Protein 6HRK (pdb70)

Sequence (540 aa):
DGEKRVQVAGVIGTNAAEVVKTAVSQLFQEYPELVRPGGCAYTTRRYNMCVRDMNYFLRMCSYAIVAGGASVLDERMLAGFRDTFNSLGIPLCPTARSIQLMKKIVKEKLATAGMTNIAFVDEPFDYIARVISETDGEKRVQVAGVIGTNAAEVVKTAVSQLFQEYPELVRPGGCAYTTRRYNMCVRDMNYFLRMCSYAIVAGGASVLDERMLAGFRDTFNSLGIPLCPTARSIQLMKKIVKEKLATAGMTNIAFVDEPFDYIARVISETDGEKRVQVAGVIGTNAAEVVKTAVSQLFQEYPELVRPGGCAYTTRRYNMCVRDMNYFLRMCSYAIVAGGASVLDERMLAGFRDTFNSLGIPLCPTARSIQLMKKIVKEKLATAGMTNIAFVDEPFDYIARVISETDGEKRVQVAGVIGTNAAEVVKTAVSQLFQEYPELVRPGGCAYTTRRYNMCVRDMNYFLRMCSYAIVAGGASVLDERMLAGFRDTFNSLGIPLCPTARSIQLMKKIVKEKLATAGMTNIAFVDEPFDYIARVISET

Structure (mmCIF, N/CA/C/O backbone):
data_6HRK
#
_entry.id   6HRK
#
_cell.length_a   61.248
_cell.length_b   74.823
_cell.length_c   61.031
_cell.angle_alpha   90.00
_cell.angle_beta   90.67
_cell.angle_gamma   90.00
#
_symmetry.space_group_name_H-M   'P 1 21 1'
#
loop_
_entity.id
_entity.type
_entity.pdbx_description
1 polymer 'Allophycocyanin beta-18 subunit apoprotein'
2 non-polymer 'BILIVERDINE IX ALPHA'
#
loop_
_atom_site.group_PDB
_atom_site.id
_atom_site.type_symbol
_atom_site.label_atom_id
_atom_site.label_alt_id
_atom_site.label_comp_id
_atom_site.label_asym_id
_atom_site.label_entity_id
_atom_site.label_seq_id
_atom_site.pdbx_PDB_ins_code
_atom_site.Cartn_x
_atom_site.Cartn_y
_atom_site.Cartn_z
_atom_site.occupancy
_atom_site.B_iso_or_equiv
_atom_site.auth_seq_id
_atom_site.auth_comp_id
_atom_site.auth_asym_id
_atom_site.auth_atom_id
_atom_site.pdbx_PDB_model_num
ATOM 1 N N . ASP A 1 3 ? 29.306 18.444 -32.260 1.00 49.86 33 ASP A N 1
ATOM 2 C CA . ASP A 1 3 ? 28.310 17.905 -33.231 1.00 49.77 33 ASP A CA 1
ATOM 3 C C . ASP A 1 3 ? 29.005 17.332 -34.463 1.00 49.80 33 ASP A C 1
ATOM 4 O O . ASP A 1 3 ? 28.906 16.132 -34.729 1.00 50.10 33 ASP A O 1
ATOM 6 N N . GLY A 1 4 ? 29.714 18.196 -35.194 1.00 49.11 34 GLY A N 1
ATOM 7 C CA . GLY A 1 4 ? 30.404 17.832 -36.437 1.00 48.06 34 GLY A CA 1
ATOM 8 C C . GLY A 1 4 ? 31.348 16.643 -36.354 1.00 47.30 34 GLY A C 1
ATOM 9 O O . GLY A 1 4 ? 31.441 15.863 -37.305 1.00 46.97 34 GLY A O 1
ATOM 10 N N . GLU A 1 5 ? 32.046 16.504 -35.225 1.00 46.48 35 GLU A N 1
ATOM 11 C CA . GLU A 1 5 ? 32.935 15.355 -34.995 1.00 46.03 35 GLU A CA 1
ATOM 12 C C . GLU A 1 5 ? 32.156 14.047 -34.831 1.00 45.64 35 GLU A C 1
ATOM 13 O O . GLU A 1 5 ? 32.535 13.027 -35.412 1.00 45.34 35 GLU A O 1
ATOM 19 N N . LYS A 1 6 ? 31.080 14.082 -34.043 1.00 45.39 36 LYS A N 1
ATOM 20 C CA . LYS A 1 6 ? 30.203 12.907 -33.865 1.00 45.14 36 LYS A CA 1
ATOM 21 C C . LYS A 1 6 ? 29.452 12.536 -35.148 1.00 43.97 36 LYS A C 1
ATOM 22 O O . LYS A 1 6 ? 29.249 11.354 -35.423 1.00 44.09 36 LYS A O 1
ATOM 28 N N . ARG A 1 7 ? 29.043 13.544 -35.918 1.00 42.93 37 ARG A N 1
ATOM 29 C CA . ARG A 1 7 ? 28.405 13.334 -37.229 1.00 41.90 37 ARG A CA 1
ATOM 30 C C . ARG A 1 7 ? 29.318 12.605 -38.220 1.00 40.94 37 ARG A C 1
ATOM 31 O O . ARG A 1 7 ? 28.858 11.760 -38.988 1.00 40.25 37 ARG A O 1
ATOM 39 N N . VAL A 1 8 ? 30.604 12.948 -38.194 1.00 40.77 38 VAL A N 1
ATOM 40 C CA . VAL A 1 8 ? 31.633 12.238 -38.963 1.00 40.45 38 VAL A CA 1
ATOM 41 C C . VAL A 1 8 ? 31.845 10.820 -38.412 1.00 40.93 38 VAL A C 1
ATOM 42 O O . VAL A 1 8 ? 31.968 9.864 -39.186 1.00 40.87 38 VAL A O 1
ATOM 46 N N . GLN A 1 9 ? 31.897 10.696 -37.085 1.00 41.18 39 GLN A N 1
ATOM 47 C CA . GLN A 1 9 ? 32.043 9.394 -36.417 1.00 41.71 39 GLN A CA 1
ATOM 48 C C . GLN A 1 9 ? 30.884 8.436 -36.720 1.00 41.75 39 GLN A C 1
ATOM 49 O O . GLN A 1 9 ? 31.100 7.232 -36.867 1.00 41.91 39 GLN A O 1
ATOM 51 N N . VAL A 1 10 ? 29.668 8.976 -36.815 1.00 41.91 40 VAL A N 1
ATOM 52 C CA . VAL A 1 10 ? 28.477 8.189 -37.158 1.00 41.89 40 VAL A CA 1
ATOM 53 C C . VAL A 1 10 ? 28.560 7.627 -38.577 1.00 41.93 40 VAL A C 1
ATOM 54 O O . VAL A 1 10 ? 28.349 6.433 -38.782 1.00 42.44 40 VAL A O 1
ATOM 58 N N . ALA A 1 11 ? 28.846 8.492 -39.548 1.00 42.10 41 ALA A N 1
ATOM 59 C CA . ALA A 1 11 ? 28.950 8.073 -40.952 1.00 41.87 41 ALA A CA 1
ATOM 60 C C . ALA A 1 11 ? 30.098 7.089 -41.187 1.00 41.79 41 ALA A C 1
ATOM 61 O O . ALA A 1 11 ? 30.029 6.269 -42.104 1.00 41.87 41 ALA A O 1
ATOM 63 N N . GLY A 1 12 ? 31.146 7.181 -40.368 1.00 41.87 42 GLY A N 1
ATOM 64 C CA . GLY A 1 12 ? 32.218 6.186 -40.352 1.00 42.36 42 GLY A CA 1
ATOM 65 C C . GLY A 1 12 ? 31.714 4.801 -39.979 1.00 42.35 42 GLY A C 1
ATOM 66 O O . GLY A 1 12 ? 32.068 3.815 -40.629 1.00 42.04 42 GLY A O 1
ATOM 67 N N . VAL A 1 13 ? 30.875 4.738 -38.944 1.00 42.00 43 VAL A N 1
ATOM 68 C CA . VAL A 1 13 ? 30.275 3.479 -38.483 1.00 42.36 43 VAL A CA 1
ATOM 69 C C . VAL A 1 13 ? 29.293 2.923 -39.523 1.00 43.47 43 VAL A C 1
ATOM 70 O O . VAL A 1 13 ? 29.278 1.715 -39.772 1.00 44.84 43 VAL A O 1
ATOM 74 N N . ILE A 1 14 ? 28.489 3.801 -40.126 1.00 43.61 44 ILE A N 1
ATOM 75 C CA . ILE A 1 14 ? 27.512 3.393 -41.142 1.00 43.70 44 ILE A CA 1
ATOM 76 C C . ILE A 1 14 ? 28.222 2.951 -42.425 1.00 45.28 44 ILE A C 1
ATOM 77 O O . ILE A 1 14 ? 27.874 1.921 -43.001 1.00 47.01 44 ILE A O 1
ATOM 82 N N . GLY A 1 15 ? 29.203 3.736 -42.868 1.00 46.36 45 GLY A N 1
ATOM 83 C CA . GLY A 1 15 ? 30.012 3.400 -44.043 1.00 46.79 45 GLY A CA 1
ATOM 84 C C . GLY A 1 15 ? 30.797 2.106 -43.896 1.00 47.37 45 GLY A C 1
ATOM 85 O O . GLY A 1 15 ? 30.953 1.359 -44.866 1.00 47.15 45 GLY A O 1
ATOM 86 N N . THR A 1 16 ? 31.293 1.846 -42.685 1.00 48.27 46 THR A N 1
ATOM 87 C CA . THR A 1 16 ? 31.991 0.595 -42.374 1.00 48.23 46 THR A CA 1
ATOM 88 C C . THR A 1 16 ? 31.013 -0.580 -42.387 1.00 47.79 46 THR A C 1
ATOM 89 O O . THR A 1 16 ? 31.259 -1.581 -43.058 1.00 47.66 46 THR A O 1
ATOM 93 N N . ASN A 1 17 ? 29.899 -0.430 -41.668 1.00 47.48 47 ASN A N 1
ATOM 94 C CA . ASN A 1 17 ? 28.888 -1.487 -41.521 1.00 47.23 47 ASN A CA 1
ATOM 95 C C . ASN A 1 17 ? 27.720 -1.351 -42.517 1.00 46.47 47 ASN A C 1
ATOM 96 O O . ASN A 1 17 ? 26.582 -1.699 -42.193 1.00 46.15 47 ASN A O 1
ATOM 101 N N . ALA A 1 18 ? 28.005 -0.878 -43.732 1.00 45.16 48 ALA A N 1
ATOM 102 C CA . ALA A 1 18 ? 26.963 -0.569 -44.720 1.00 44.37 48 ALA A CA 1
ATOM 103 C C . ALA A 1 18 ? 26.260 -1.822 -45.240 1.00 44.09 48 ALA A C 1
ATOM 104 O O . ALA A 1 18 ? 25.027 -1.891 -45.242 1.00 43.88 48 ALA A O 1
ATOM 106 N N . ALA A 1 19 ? 27.054 -2.800 -45.675 1.00 43.21 49 ALA A N 1
ATOM 107 C CA . ALA A 1 19 ? 26.531 -4.053 -46.233 1.00 42.51 49 ALA A CA 1
ATOM 108 C C . ALA A 1 19 ? 25.736 -4.874 -45.213 1.00 41.76 49 ALA A C 1
ATOM 109 O O . ALA A 1 19 ? 24.701 -5.441 -45.556 1.00 40.71 49 ALA A O 1
ATOM 111 N N . GLU A 1 20 ? 26.215 -4.926 -43.969 1.00 41.37 50 GLU A N 1
ATOM 112 C CA . GLU A 1 20 ? 25.558 -5.708 -42.915 1.00 41.32 50 GLU A CA 1
ATOM 113 C C . GLU A 1 20 ? 24.256 -5.075 -42.435 1.00 40.66 50 GLU A C 1
ATOM 114 O O . GLU A 1 20 ? 23.276 -5.785 -42.224 1.00 41.61 50 GLU A O 1
ATOM 120 N N . VAL A 1 21 ? 24.256 -3.754 -42.246 1.00 39.79 51 VAL A N 1
ATOM 121 C CA . VAL A 1 21 ? 23.047 -3.014 -41.834 1.00 39.16 51 VAL A CA 1
ATOM 122 C C . VAL A 1 21 ? 21.886 -3.253 -42.808 1.00 38.32 51 VAL A C 1
ATOM 123 O O . VAL A 1 21 ? 20.747 -3.428 -42.373 1.00 37.83 51 VAL A O 1
ATOM 127 N N . VAL A 1 22 ? 22.185 -3.262 -44.109 1.00 37.69 52 VAL A N 1
ATOM 128 C CA . VAL A 1 22 ? 21.185 -3.552 -45.142 1.00 37.41 52 VAL A CA 1
ATOM 129 C C . VAL A 1 22 ? 20.732 -5.005 -45.001 1.00 37.75 52 VAL A C 1
ATOM 130 O O . VAL A 1 22 ? 19.561 -5.258 -44.726 1.00 38.41 52 VAL A O 1
ATOM 134 N N . LYS A 1 23 ? 21.670 -5.941 -45.149 1.00 37.63 53 LYS A N 1
ATOM 135 C CA . LYS A 1 23 ? 21.380 -7.388 -45.057 1.00 37.72 53 LYS A CA 1
ATOM 136 C C . LYS A 1 23 ? 20.625 -7.791 -43.782 1.00 37.20 53 LYS A C 1
ATOM 137 O O . LYS A 1 23 ? 19.758 -8.666 -43.827 1.00 37.37 53 LYS A O 1
ATOM 143 N N . THR A 1 24 ? 20.956 -7.151 -42.662 1.00 36.65 54 THR A N 1
ATOM 144 C CA . THR A 1 24 ? 20.246 -7.352 -41.395 1.00 36.36 54 THR A CA 1
ATOM 145 C C . THR A 1 24 ? 18.831 -6.761 -41.445 1.00 36.47 54 THR A C 1
ATOM 146 O O . THR A 1 24 ? 17.884 -7.372 -40.942 1.00 36.61 54 THR A O 1
ATOM 150 N N . ALA A 1 25 ? 18.700 -5.573 -42.039 1.00 36.15 55 ALA A N 1
ATOM 151 C CA . ALA A 1 25 ? 17.402 -4.902 -42.184 1.00 35.65 55 ALA A CA 1
ATOM 152 C C . ALA A 1 25 ? 16.441 -5.628 -43.129 1.00 35.41 55 ALA A C 1
ATOM 153 O O . ALA A 1 25 ? 15.245 -5.707 -42.839 1.00 35.17 55 ALA A O 1
ATOM 155 N N . VAL A 1 26 ? 16.955 -6.160 -44.242 1.00 35.41 56 VAL A N 1
ATOM 156 C CA . VAL A 1 26 ? 16.096 -6.825 -45.242 1.00 35.99 56 VAL A CA 1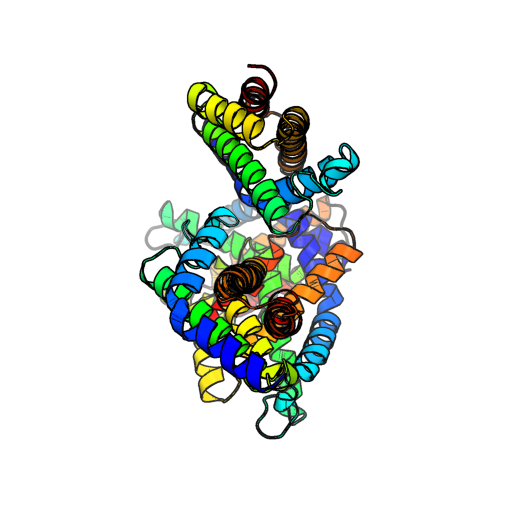
ATOM 157 C C . VAL A 1 26 ? 15.617 -8.174 -44.697 1.00 36.24 56 VAL A C 1
ATOM 158 O O . VAL A 1 26 ? 14.492 -8.591 -44.972 1.00 36.05 56 VAL A O 1
ATOM 162 N N . SER A 1 27 ? 16.481 -8.846 -43.934 1.00 36.80 57 SER A N 1
ATOM 163 C CA . SER A 1 27 ? 16.145 -10.119 -43.293 1.00 37.38 57 SER A CA 1
ATOM 164 C C . SER A 1 27 ? 14.941 -9.989 -42.351 1.00 38.09 57 SER A C 1
ATOM 165 O O . SER A 1 27 ? 14.009 -10.795 -42.422 1.00 37.77 57 SER A O 1
ATOM 168 N N . GLN A 1 28 ? 14.961 -8.972 -41.487 1.00 38.71 58 GLN A N 1
ATOM 169 C CA . GLN A 1 28 ? 13.842 -8.727 -40.560 1.00 39.38 58 GLN A CA 1
ATOM 170 C C . GLN A 1 28 ? 12.617 -8.142 -41.275 1.00 38.07 58 GLN A C 1
ATOM 171 O O . GLN A 1 28 ? 11.491 -8.341 -40.822 1.00 37.86 58 GLN A O 1
ATOM 177 N N . LEU A 1 29 ? 12.842 -7.423 -42.378 1.00 37.03 59 LEU A N 1
ATOM 178 C CA . LEU A 1 29 ? 11.752 -6.914 -43.223 1.00 36.04 59 LEU A CA 1
ATOM 179 C C . LEU A 1 29 ? 10.904 -8.049 -43.807 1.00 36.57 59 LEU A C 1
ATOM 180 O O . LEU A 1 29 ? 9.673 -7.974 -43.784 1.00 36.84 59 LEU A O 1
ATOM 185 N N . PHE A 1 30 ? 11.562 -9.093 -44.318 1.00 37.09 60 PHE A N 1
ATOM 186 C CA . PHE A 1 30 ? 10.862 -10.249 -44.903 1.00 37.26 60 PHE A CA 1
ATOM 187 C C . PHE A 1 30 ? 10.133 -11.123 -43.879 1.00 37.77 60 PHE A C 1
ATOM 188 O O . PHE A 1 30 ? 9.232 -11.865 -44.258 1.00 38.41 60 PHE A O 1
ATOM 196 N N . GLN A 1 31 ? 10.534 -11.069 -42.608 1.00 38.31 61 GLN A N 1
ATOM 197 C CA . GLN A 1 31 ? 9.760 -11.706 -41.528 1.00 39.02 61 GLN A CA 1
ATOM 198 C C . GLN A 1 31 ? 8.409 -11.016 -41.347 1.00 38.28 61 GLN A C 1
ATOM 199 O O . GLN A 1 31 ? 7.368 -11.669 -41.289 1.00 37.46 61 GLN A O 1
ATOM 205 N N . GLU A 1 32 ? 8.449 -9.690 -41.260 1.00 38.56 62 GLU A N 1
ATOM 206 C CA . GLU A 1 32 ? 7.256 -8.878 -41.001 1.00 38.22 62 GLU A CA 1
ATOM 207 C C . GLU A 1 32 ? 6.415 -8.670 -42.261 1.00 37.62 62 GLU A C 1
ATOM 208 O O . GLU A 1 32 ? 5.191 -8.547 -42.168 1.00 37.68 62 GLU A O 1
ATOM 214 N N . TYR A 1 33 ? 7.073 -8.622 -43.423 1.00 36.60 63 TYR A N 1
ATOM 215 C CA . TYR A 1 33 ? 6.402 -8.545 -44.724 1.00 36.60 63 TYR A CA 1
ATOM 216 C C . TYR A 1 33 ? 6.851 -9.699 -45.625 1.00 37.24 63 TYR A C 1
ATOM 217 O O . TYR A 1 33 ? 7.649 -9.496 -46.543 1.00 37.50 63 TYR A O 1
ATOM 226 N N . PRO A 1 34 ? 6.336 -10.923 -45.370 1.00 37.52 64 PRO A N 1
ATOM 227 C CA . PRO A 1 34 ? 6.699 -12.088 -46.193 1.00 37.56 64 PRO A CA 1
ATOM 228 C C . PRO A 1 34 ? 6.143 -12.056 -47.622 1.00 37.50 64 PRO A C 1
ATOM 229 O O . PRO A 1 34 ? 6.603 -12.827 -48.464 1.00 37.10 64 PRO A O 1
ATOM 233 N N . GLU A 1 35 ? 5.165 -11.184 -47.881 1.00 37.81 65 GLU A N 1
ATOM 234 C CA . GLU A 1 35 ? 4.655 -10.931 -49.238 1.00 38.08 65 GLU A CA 1
ATOM 235 C C . GLU A 1 35 ? 5.711 -10.495 -50.259 1.00 38.59 65 GLU A C 1
ATOM 236 O O . GLU A 1 35 ? 5.574 -10.796 -51.446 1.00 39.86 65 GLU A O 1
ATOM 242 N N . LEU A 1 36 ? 6.760 -9.814 -49.797 1.00 38.67 66 LEU A N 1
ATOM 243 C CA . LEU A 1 36 ? 7.827 -9.320 -50.674 1.00 38.35 66 LEU A CA 1
ATOM 244 C C . LEU A 1 36 ? 8.626 -10.438 -51.355 1.00 38.75 66 LEU A C 1
ATOM 245 O O . LEU A 1 36 ? 9.150 -10.238 -52.450 1.00 38.83 66 LEU A O 1
ATOM 250 N N . VAL A 1 37 ? 8.714 -11.599 -50.703 1.00 38.96 67 VAL A N 1
ATOM 251 C CA . VAL A 1 37 ? 9.410 -12.779 -51.239 1.00 39.03 67 VAL A CA 1
ATOM 252 C C . VAL A 1 37 ? 8.444 -13.747 -51.968 1.00 39.21 67 VAL A C 1
ATOM 253 O O . VAL A 1 37 ? 8.888 -14.727 -52.561 1.00 38.80 67 VAL A O 1
ATOM 257 N N . ARG A 1 38 ? 7.136 -13.469 -51.922 1.00 39.54 68 ARG A N 1
ATOM 258 C CA . ARG A 1 38 ? 6.129 -14.190 -52.722 1.00 39.64 68 ARG A CA 1
ATOM 259 C C . ARG A 1 38 ? 5.960 -13.523 -54.094 1.00 39.26 68 ARG A C 1
ATOM 260 O O . ARG A 1 38 ? 6.390 -12.381 -54.272 1.00 40.64 68 ARG A O 1
ATOM 268 N N . PRO A 1 39 ? 5.305 -14.214 -55.059 1.00 38.06 69 PRO A N 1
ATOM 269 C CA . PRO A 1 39 ? 4.973 -13.583 -56.352 1.00 36.98 69 PRO A CA 1
ATOM 270 C C . PRO A 1 39 ? 4.110 -12.321 -56.211 1.00 35.73 69 PRO A C 1
ATOM 271 O O . PRO A 1 39 ? 3.172 -12.303 -55.412 1.00 35.49 69 PRO A O 1
ATOM 275 N N . GLY A 1 40 ? 4.441 -11.283 -56.978 1.00 34.31 70 GLY A N 1
ATOM 276 C CA . GLY A 1 40 ? 3.834 -9.957 -56.824 1.00 33.31 70 GLY A CA 1
ATOM 277 C C . GLY A 1 40 ? 4.685 -9.001 -56.000 1.00 33.03 70 GLY A C 1
ATOM 278 O O . GLY A 1 40 ? 4.693 -7.796 -56.260 1.00 32.51 70 GLY A O 1
ATOM 279 N N . GLY A 1 41 ? 5.400 -9.533 -55.006 1.00 33.06 71 GLY A N 1
ATOM 280 C CA . GLY A 1 41 ? 6.256 -8.734 -54.134 1.00 33.22 71 GLY A CA 1
ATOM 281 C C . GLY A 1 41 ? 7.499 -8.176 -54.804 1.00 33.25 71 GLY A C 1
ATOM 282 O O . GLY A 1 41 ? 7.957 -8.688 -55.828 1.00 32.34 71 GLY A O 1
ATOM 283 N N . CYS A 1 42 ? 8.063 -7.139 -54.189 1.00 33.66 72 CYS A N 1
ATOM 284 C CA . CYS A 1 42 ? 9.203 -6.410 -54.755 1.00 33.93 72 CYS A CA 1
ATOM 285 C C . CYS A 1 42 ? 10.583 -7.038 -54.457 1.00 33.83 72 CYS A C 1
ATOM 286 O O . CYS A 1 42 ? 11.607 -6.362 -54.584 1.00 33.80 72 CYS A O 1
ATOM 289 N N . ALA A 1 43 ? 10.613 -8.314 -54.062 1.00 34.35 73 ALA A N 1
ATOM 290 C CA . ALA A 1 43 ? 11.861 -9.083 -53.996 1.00 34.63 73 ALA A CA 1
ATOM 291 C C . ALA A 1 43 ? 11.661 -10.582 -54.288 1.00 35.07 73 ALA A C 1
ATOM 292 O O . ALA A 1 43 ? 12.389 -11.420 -53.750 1.00 34.54 73 ALA A O 1
ATOM 294 N N . TYR A 1 44 ? 10.696 -10.914 -55.153 1.00 35.98 74 TYR A N 1
ATOM 295 C CA . TYR A 1 44 ? 10.403 -12.315 -55.494 1.00 37.03 74 TYR A CA 1
ATOM 296 C C . TYR A 1 44 ? 11.568 -12.952 -56.250 1.00 36.88 74 TYR A C 1
ATOM 297 O O . TYR A 1 44 ? 12.147 -13.940 -55.795 1.00 37.15 74 TYR A O 1
ATOM 306 N N . THR A 1 45 ? 11.906 -12.370 -57.397 1.00 36.64 75 THR A N 1
ATOM 307 C CA . THR A 1 45 ? 13.028 -12.837 -58.211 1.00 36.68 75 THR A CA 1
ATOM 308 C C . THR A 1 45 ? 14.351 -12.313 -57.652 1.00 36.17 75 THR A C 1
ATOM 309 O O . THR A 1 45 ? 14.363 -11.457 -56.763 1.00 36.16 75 THR A O 1
ATOM 313 N N . THR A 1 46 ? 15.456 -12.833 -58.182 1.00 35.73 76 THR A N 1
ATOM 314 C CA . THR A 1 46 ? 16.799 -12.361 -57.832 1.00 35.62 76 THR A CA 1
ATOM 315 C C . THR A 1 46 ? 17.028 -10.929 -58.335 1.00 36.17 76 THR A C 1
ATOM 316 O O . THR A 1 46 ? 17.611 -10.101 -57.629 1.00 35.86 76 THR A O 1
ATOM 320 N N . ARG A 1 47 ? 16.567 -10.654 -59.556 1.00 36.69 77 ARG A N 1
ATOM 321 C CA . ARG A 1 47 ? 16.608 -9.310 -60.139 1.00 37.13 77 ARG A CA 1
ATOM 322 C C . ARG A 1 47 ? 15.952 -8.274 -59.220 1.00 36.44 77 ARG A C 1
ATOM 323 O O . ARG A 1 47 ? 16.557 -7.247 -58.907 1.00 36.26 77 ARG A O 1
ATOM 331 N N . ARG A 1 48 ? 14.726 -8.563 -58.789 1.00 35.69 78 ARG A N 1
ATOM 332 C CA . ARG A 1 48 ? 13.991 -7.685 -57.873 1.00 35.05 78 ARG A CA 1
ATOM 333 C C . ARG A 1 48 ? 14.655 -7.567 -56.504 1.00 34.54 78 ARG A C 1
ATOM 334 O O . ARG A 1 48 ? 14.721 -6.467 -55.954 1.00 34.56 78 ARG A O 1
ATOM 342 N N . TYR A 1 49 ? 15.136 -8.687 -55.959 1.00 33.45 79 TYR A N 1
ATOM 343 C CA . TYR A 1 49 ? 15.825 -8.680 -54.660 1.00 32.70 79 TYR A CA 1
ATOM 344 C C . TYR A 1 49 ? 17.083 -7.815 -54.692 1.00 32.30 79 TYR A C 1
ATOM 345 O O . TYR A 1 49 ? 17.310 -7.016 -53.778 1.00 32.03 79 TYR A O 1
ATOM 354 N N . ASN A 1 50 ? 17.895 -7.992 -55.737 1.00 31.82 80 ASN A N 1
ATOM 355 C CA . ASN A 1 50 ? 19.095 -7.174 -55.949 1.00 31.25 80 ASN A CA 1
ATOM 356 C C . ASN A 1 50 ? 18.798 -5.679 -55.991 1.00 30.89 80 ASN A C 1
ATOM 357 O O . ASN A 1 50 ? 19.493 -4.895 -55.349 1.00 31.68 80 ASN A O 1
ATOM 362 N N . MET A 1 51 ? 17.769 -5.294 -56.741 1.00 30.62 81 MET A N 1
ATOM 363 C CA . MET A 1 51 ? 17.319 -3.896 -56.777 1.00 31.19 81 MET A CA 1
ATOM 364 C C . MET A 1 51 ? 16.700 -3.438 -55.444 1.00 30.58 81 MET A C 1
ATOM 365 O O . MET A 1 51 ? 16.740 -2.253 -55.122 1.00 30.16 81 MET A O 1
ATOM 370 N N . CYS A 1 52 ? 16.142 -4.381 -54.683 1.00 30.10 82 CYS A N 1
ATOM 371 C CA . CYS A 1 52 ? 15.604 -4.113 -53.344 1.00 29.70 82 CYS A CA 1
ATOM 372 C C . CYS A 1 52 ? 16.666 -3.789 -52.294 1.00 29.63 82 CYS A C 1
ATOM 373 O O . CYS A 1 52 ? 16.466 -2.876 -51.486 1.00 29.20 82 CYS A O 1
ATOM 376 N N . VAL A 1 53 ? 17.778 -4.525 -52.296 1.00 29.37 83 VAL A N 1
ATOM 377 C CA . VAL A 1 53 ? 18.925 -4.182 -51.431 1.00 29.06 83 VAL A CA 1
ATOM 378 C C . VAL A 1 53 ? 19.668 -2.940 -51.937 1.00 28.63 83 VAL A C 1
ATOM 379 O O . VAL A 1 53 ? 20.164 -2.141 -51.136 1.00 28.65 83 VAL A O 1
ATOM 383 N N . ARG A 1 54 ? 19.728 -2.781 -53.260 1.00 28.10 84 ARG A N 1
ATOM 384 C CA . ARG A 1 54 ? 20.271 -1.576 -53.897 1.00 27.50 84 ARG A CA 1
ATOM 385 C C . ARG A 1 54 ? 19.530 -0.323 -53.422 1.00 27.72 84 ARG A C 1
ATOM 386 O O . ARG A 1 54 ? 20.159 0.647 -52.997 1.00 28.47 84 ARG A O 1
ATOM 394 N N . ASP A 1 55 ? 18.199 -0.355 -53.497 1.00 27.91 85 ASP A N 1
ATOM 395 C CA . ASP A 1 55 ? 17.358 0.762 -53.038 1.00 28.36 85 ASP A CA 1
ATOM 396 C C . ASP A 1 55 ? 17.580 1.100 -51.568 1.00 28.75 85 ASP A C 1
ATOM 397 O O . ASP A 1 55 ? 17.763 2.263 -51.224 1.00 29.27 85 ASP A O 1
ATOM 402 N N . MET A 1 56 ? 17.560 0.083 -50.713 1.00 29.50 86 MET A N 1
ATOM 403 C CA . MET A 1 56 ? 17.833 0.270 -49.285 1.00 30.18 86 MET A CA 1
ATOM 404 C C . MET A 1 56 ? 19.213 0.877 -49.046 1.00 30.19 86 MET A C 1
ATOM 405 O O . MET A 1 56 ? 19.366 1.743 -48.182 1.00 30.42 86 MET A O 1
ATOM 410 N N . ASN A 1 57 ? 20.201 0.434 -49.823 1.00 29.75 87 ASN A N 1
ATOM 411 C CA . ASN A 1 57 ? 21.536 1.021 -49.779 1.00 29.30 87 ASN A CA 1
ATOM 412 C C . ASN A 1 57 ? 21.519 2.496 -50.191 1.00 29.78 87 ASN A C 1
ATOM 413 O O . ASN A 1 57 ? 22.187 3.305 -49.557 1.00 29.27 87 ASN A O 1
ATOM 416 N N . TYR A 1 58 ? 20.750 2.844 -51.229 1.00 30.44 88 TYR A N 1
ATOM 417 C CA . TYR A 1 58 ? 20.555 4.258 -51.607 1.00 30.73 88 TYR A CA 1
ATOM 418 C C . TYR A 1 58 ? 19.993 5.102 -50.457 1.00 30.49 88 TYR A C 1
ATOM 419 O O . TYR A 1 58 ? 20.451 6.223 -50.236 1.00 31.23 88 TYR A O 1
ATOM 428 N N . PHE A 1 59 ? 19.001 4.572 -49.742 1.00 29.86 89 PHE A N 1
ATOM 429 C CA . PHE A 1 59 ? 18.351 5.324 -48.663 1.00 29.93 89 PHE A CA 1
ATOM 430 C C . PHE A 1 59 ? 19.262 5.522 -47.450 1.00 30.45 89 PHE A C 1
ATOM 431 O O . PHE A 1 59 ? 19.317 6.622 -46.901 1.00 31.22 89 PHE A O 1
ATOM 439 N N . LEU A 1 60 ? 19.972 4.470 -47.045 1.00 31.00 90 LEU A N 1
ATOM 440 C CA . LEU A 1 60 ? 20.989 4.570 -45.989 1.00 31.56 90 LEU A CA 1
ATOM 441 C C . LEU A 1 60 ? 22.124 5.524 -46.380 1.00 32.95 90 LEU A C 1
ATOM 442 O O . LEU A 1 60 ? 22.634 6.270 -45.541 1.00 33.35 90 LEU A O 1
ATOM 447 N N . ARG A 1 61 ? 22.516 5.463 -47.653 1.00 34.58 91 ARG A N 1
ATOM 448 C CA . ARG A 1 61 ? 23.533 6.347 -48.247 1.00 35.56 91 ARG A CA 1
ATOM 449 C C . ARG A 1 61 ? 23.161 7.818 -48.078 1.00 34.85 91 ARG A C 1
ATOM 450 O O . ARG A 1 61 ? 23.975 8.628 -47.637 1.00 33.75 91 ARG A O 1
ATOM 458 N N . MET A 1 62 ? 21.922 8.138 -48.451 1.00 35.11 92 MET A N 1
ATOM 459 C CA . MET A 1 62 ? 21.350 9.480 -48.294 1.00 34.53 92 MET A CA 1
ATOM 460 C C . MET A 1 62 ? 21.328 9.934 -46.839 1.00 33.91 92 MET A C 1
ATOM 461 O O . MET A 1 62 ? 21.604 11.102 -46.552 1.00 34.08 92 MET A O 1
ATOM 466 N N . CYS A 1 63 ? 20.984 9.013 -45.936 1.00 32.90 93 CYS A N 1
ATOM 467 C CA . CYS A 1 63 ? 20.928 9.302 -44.498 1.00 32.68 93 CYS A CA 1
ATOM 468 C C . CYS A 1 63 ? 22.302 9.624 -43.899 1.00 33.16 93 CYS A C 1
ATOM 469 O O . CYS A 1 63 ? 22.417 10.546 -43.088 1.00 33.80 93 CYS A O 1
ATOM 472 N N . SER A 1 64 ? 23.331 8.873 -44.293 1.00 33.23 94 SER A N 1
ATOM 473 C CA . SER A 1 64 ? 24.704 9.122 -43.825 1.00 33.47 94 SER A CA 1
ATOM 474 C C . SER A 1 64 ? 25.189 10.515 -44.217 1.00 33.63 94 SER A C 1
ATOM 475 O O . SER A 1 64 ? 25.694 11.263 -43.374 1.00 33.67 94 SER A O 1
ATOM 478 N N . TYR A 1 65 ? 25.032 10.841 -45.500 1.00 33.47 95 TYR A N 1
ATOM 479 C CA . TYR A 1 65 ? 25.355 12.171 -46.032 1.00 33.70 95 TYR A CA 1
ATOM 480 C C . TYR A 1 65 ? 24.543 13.273 -45.346 1.00 33.61 95 TYR A C 1
ATOM 481 O O . TYR A 1 65 ? 25.090 14.317 -45.000 1.00 34.09 95 TYR A O 1
ATOM 490 N N . ALA A 1 66 ? 23.247 13.030 -45.155 1.00 33.57 96 ALA A N 1
ATOM 491 C CA . ALA A 1 66 ? 22.365 13.982 -44.480 1.00 33.67 96 ALA A CA 1
ATOM 492 C C . ALA A 1 66 ? 22.832 14.315 -43.059 1.00 34.11 96 ALA A C 1
ATOM 493 O O . ALA A 1 66 ? 22.785 15.477 -42.652 1.00 34.41 96 ALA A O 1
ATOM 495 N N . ILE A 1 67 ? 23.286 13.300 -42.321 1.00 34.87 97 ILE A N 1
ATOM 496 C CA . ILE A 1 67 ? 23.821 13.491 -40.961 1.00 35.19 97 ILE A CA 1
ATOM 497 C C . ILE A 1 67 ? 25.160 14.239 -40.993 1.00 35.17 97 ILE A C 1
ATOM 498 O O . ILE A 1 67 ? 25.388 15.117 -40.165 1.00 35.97 97 ILE A O 1
ATOM 503 N N . VAL A 1 68 ? 26.034 13.887 -41.936 1.00 35.23 98 VAL A N 1
ATOM 504 C CA . VAL A 1 68 ? 27.325 14.575 -42.109 1.00 35.02 98 VAL A CA 1
ATOM 505 C C . VAL A 1 68 ? 27.135 16.020 -42.576 1.00 34.68 98 VAL A C 1
ATOM 506 O O . VAL A 1 68 ? 27.826 16.920 -42.098 1.00 34.66 98 VAL A O 1
ATOM 510 N N . ALA A 1 69 ? 26.198 16.233 -43.498 1.00 34.65 99 ALA A N 1
ATOM 511 C CA . ALA A 1 69 ? 25.947 17.561 -44.066 1.00 34.47 99 ALA A CA 1
ATOM 512 C C . ALA A 1 69 ? 25.323 18.564 -43.084 1.00 34.52 99 ALA A C 1
ATOM 513 O O . ALA A 1 69 ? 25.385 19.769 -43.326 1.00 34.17 99 ALA A O 1
ATOM 515 N N . GLY A 1 70 ? 24.719 18.069 -41.999 1.00 34.49 100 GLY A N 1
ATOM 516 C CA . GLY A 1 70 ? 24.097 18.915 -40.977 1.00 34.88 100 GLY A CA 1
ATOM 517 C C . GLY A 1 70 ? 22.608 18.674 -40.774 1.00 35.30 100 GLY A C 1
ATOM 518 O O . GLY A 1 70 ? 22.040 19.132 -39.779 1.00 36.18 100 GLY A O 1
ATOM 519 N N . GLY A 1 71 ? 21.971 17.968 -41.708 1.00 35.18 101 GLY A N 1
ATOM 520 C CA . GLY A 1 71 ? 20.542 17.668 -41.612 1.00 35.13 101 GLY A CA 1
ATOM 521 C C . GLY A 1 71 ? 19.935 17.206 -42.921 1.00 35.14 101 GLY A C 1
ATOM 522 O O . GLY A 1 71 ? 20.615 17.148 -43.948 1.00 35.44 101 GLY A O 1
ATOM 523 N N . ALA A 1 72 ? 18.637 16.911 -42.878 1.00 35.23 102 ALA A N 1
ATOM 524 C CA . ALA A 1 72 ? 17.899 16.364 -44.020 1.00 35.55 102 ALA A CA 1
ATOM 525 C C . ALA A 1 72 ? 17.487 17.416 -45.058 1.00 36.28 102 ALA A C 1
ATOM 526 O O . ALA A 1 72 ? 16.973 17.055 -46.119 1.00 36.19 102 ALA A O 1
ATOM 528 N N . SER A 1 73 ? 17.698 18.699 -44.750 1.00 37.24 103 SER A N 1
ATOM 529 C CA . SER A 1 73 ? 17.479 19.807 -45.698 1.00 37.99 103 SER A CA 1
ATOM 530 C C . SER A 1 73 ? 18.206 19.615 -47.031 1.00 38.17 103 SER A C 1
ATOM 531 O O . SER A 1 73 ? 17.680 19.970 -48.087 1.00 38.32 103 SER A O 1
ATOM 534 N N . VAL A 1 74 ? 19.414 19.055 -46.966 1.00 38.76 104 VAL A N 1
ATOM 535 C CA . VAL A 1 74 ? 20.216 18.749 -48.162 1.00 39.05 104 VAL A CA 1
ATOM 536 C C . VAL A 1 74 ? 19.517 17.827 -49.171 1.00 40.07 104 VAL A C 1
ATOM 537 O O . VAL A 1 74 ? 19.725 17.967 -50.380 1.00 40.42 104 VAL A O 1
ATOM 541 N N . LEU A 1 75 ? 18.691 16.904 -48.676 1.00 40.57 105 LEU A N 1
ATOM 542 C CA . LEU A 1 75 ? 17.941 15.978 -49.532 1.00 41.10 105 LEU A CA 1
ATOM 543 C C . LEU A 1 75 ? 16.814 16.704 -50.268 1.00 41.54 105 LEU A C 1
ATOM 544 O O . LEU A 1 75 ? 16.073 17.479 -49.665 1.00 42.07 105 LEU A O 1
ATOM 549 N N . ASP A 1 76 ? 16.693 16.443 -51.568 1.00 42.69 106 ASP A N 1
ATOM 550 C CA . ASP A 1 76 ? 15.701 17.102 -52.415 1.00 43.56 106 ASP A CA 1
ATOM 551 C C . ASP A 1 76 ? 14.334 16.443 -52.214 1.00 44.31 106 ASP A C 1
ATOM 552 O O . ASP A 1 76 ? 14.175 15.247 -52.475 1.00 44.33 106 ASP A O 1
ATOM 557 N N . GLU A 1 77 ? 13.359 17.225 -51.745 1.00 43.81 107 GLU A N 1
ATOM 558 C CA . GLU A 1 77 ? 12.013 16.716 -51.452 1.00 43.29 107 GLU A CA 1
ATOM 559 C C . GLU A 1 77 ? 11.242 16.318 -52.717 1.00 42.70 107 GLU A C 1
ATOM 560 O O . GLU A 1 77 ? 10.417 15.405 -52.672 1.00 43.26 107 GLU A O 1
ATOM 566 N N . ARG A 1 78 ? 11.503 17.005 -53.831 1.00 42.04 108 ARG A N 1
ATOM 567 C CA . ARG A 1 78 ? 10.916 16.644 -55.130 1.00 40.98 108 ARG A CA 1
ATOM 568 C C . ARG A 1 78 ? 11.432 15.300 -55.640 1.00 40.04 108 ARG A C 1
ATOM 569 O O . ARG A 1 78 ? 10.674 14.527 -56.225 1.00 39.97 108 ARG A O 1
ATOM 571 N N . MET A 1 79 ? 12.718 15.034 -55.416 1.00 39.35 109 MET A N 1
ATOM 572 C CA . MET A 1 79 ? 13.347 13.773 -55.822 1.00 39.06 109 MET A CA 1
ATOM 573 C C . MET A 1 79 ? 12.798 12.587 -55.026 1.00 38.35 109 MET A C 1
ATOM 574 O O . MET A 1 79 ? 12.529 11.525 -55.597 1.00 38.13 109 MET A O 1
ATOM 579 N N . LEU A 1 80 ? 12.641 12.776 -53.715 1.00 37.42 110 LEU A N 1
ATOM 580 C CA . LEU A 1 80 ? 12.054 11.754 -52.838 1.00 36.55 110 LEU A CA 1
ATOM 581 C C . LEU A 1 80 ? 10.566 11.551 -53.127 1.00 35.65 110 LEU A C 1
ATOM 582 O O . LEU A 1 80 ? 10.078 10.420 -53.090 1.00 35.31 110 LEU A O 1
ATOM 587 N N . ALA A 1 81 ? 9.860 12.646 -53.411 1.00 34.93 111 ALA A N 1
ATOM 588 C CA . ALA A 1 81 ? 8.463 12.588 -53.870 1.00 34.52 111 ALA A CA 1
ATOM 589 C C . ALA A 1 81 ? 8.324 12.003 -55.283 1.00 34.00 111 ALA A C 1
ATOM 590 O O . ALA A 1 81 ? 7.268 11.482 -55.637 1.00 33.79 111 ALA A O 1
ATOM 592 N N . GLY A 1 82 ? 9.375 12.125 -56.094 1.00 34.13 112 GLY A N 1
ATOM 593 C CA . GLY A 1 82 ? 9.469 11.425 -57.376 1.00 33.95 112 GLY A CA 1
ATOM 594 C C . GLY A 1 82 ? 9.508 9.910 -57.234 1.00 33.84 112 GLY A C 1
ATOM 595 O O . GLY A 1 82 ? 8.890 9.198 -58.030 1.00 34.02 112 GLY A O 1
ATOM 596 N N . PHE A 1 83 ? 10.225 9.419 -56.222 1.00 33.30 113 PHE A N 1
ATOM 597 C CA . PHE A 1 83 ? 10.297 7.973 -55.947 1.00 33.36 113 PHE A CA 1
ATOM 598 C C . PHE A 1 83 ? 8.973 7.424 -55.414 1.00 33.81 113 PHE A C 1
ATOM 599 O O . PHE A 1 83 ? 8.607 6.286 -55.713 1.00 33.86 113 PHE A O 1
ATOM 607 N N . ARG A 1 84 ? 8.272 8.231 -54.619 1.00 34.42 114 ARG A N 1
ATOM 608 C CA . ARG A 1 84 ? 6.924 7.904 -54.134 1.00 34.82 114 ARG A CA 1
ATOM 609 C C . ARG A 1 84 ? 5.974 7.562 -55.287 1.00 34.90 114 ARG A C 1
ATOM 610 O O . ARG A 1 84 ? 5.298 6.529 -55.255 1.00 34.91 114 ARG A O 1
ATOM 618 N N . ASP A 1 85 ? 5.942 8.429 -56.300 1.00 34.50 115 ASP A N 1
ATOM 619 C CA . ASP A 1 85 ? 5.078 8.235 -57.475 1.00 34.08 115 ASP A CA 1
ATOM 620 C C . ASP A 1 85 ? 5.523 7.043 -58.322 1.00 33.63 115 ASP A C 1
ATOM 621 O O . ASP A 1 85 ? 4.688 6.301 -58.842 1.00 34.56 115 ASP A O 1
ATOM 626 N N . THR A 1 86 ? 6.835 6.871 -58.463 1.00 33.21 116 THR A N 1
ATOM 627 C CA . THR A 1 86 ? 7.405 5.736 -59.190 1.00 33.11 116 THR A CA 1
ATOM 628 C C . THR A 1 86 ? 7.051 4.406 -58.517 1.00 32.97 116 THR A C 1
ATOM 629 O O . THR A 1 86 ? 6.619 3.466 -59.179 1.00 32.04 116 THR A O 1
ATOM 633 N N . PHE A 1 87 ? 7.229 4.350 -57.200 1.00 33.64 117 PHE A N 1
ATOM 634 C CA . PHE A 1 87 ? 6.971 3.136 -56.414 1.00 34.17 117 PHE A CA 1
ATOM 635 C C . PHE A 1 87 ? 5.499 2.722 -56.462 1.00 35.26 117 PHE A C 1
ATOM 636 O O . PHE A 1 87 ? 5.193 1.531 -56.581 1.00 35.62 117 PHE A O 1
ATOM 644 N N . ASN A 1 88 ? 4.601 3.705 -56.370 1.00 36.29 118 ASN A N 1
ATOM 645 C CA . ASN A 1 88 ? 3.159 3.483 -56.571 1.00 36.43 118 ASN A CA 1
ATOM 646 C C . ASN A 1 88 ? 2.827 2.956 -57.970 1.00 36.58 118 ASN A C 1
ATOM 647 O O . ASN A 1 88 ? 1.986 2.066 -58.117 1.00 36.73 118 ASN A O 1
ATOM 652 N N . SER A 1 89 ? 3.484 3.518 -58.986 1.00 36.75 119 SER A N 1
ATOM 653 C CA . SER A 1 89 ? 3.300 3.089 -60.376 1.00 36.82 119 SER A CA 1
ATOM 654 C C . SER A 1 89 ? 3.818 1.672 -60.620 1.00 37.09 119 SER A C 1
ATOM 655 O O . SER A 1 89 ? 3.142 0.866 -61.262 1.00 37.74 119 SER A O 1
ATOM 658 N N . LEU A 1 90 ? 5.011 1.376 -60.101 1.00 37.29 120 LEU A N 1
ATOM 659 C CA . LEU A 1 90 ? 5.647 0.060 -60.279 1.00 37.10 120 LEU A CA 1
ATOM 660 C C . LEU A 1 90 ? 5.203 -1.016 -59.273 1.00 36.50 120 LEU A C 1
ATOM 661 O O . LEU A 1 90 ? 5.692 -2.144 -59.331 1.00 36.29 120 LEU A O 1
ATOM 666 N N . GLY A 1 91 ? 4.289 -0.680 -58.362 1.00 36.21 121 GLY A N 1
ATOM 667 C CA . GLY A 1 91 ? 3.749 -1.652 -57.413 1.00 35.65 121 GLY A CA 1
ATOM 668 C C . GLY A 1 91 ? 4.696 -2.027 -56.285 1.00 35.55 121 GLY A C 1
ATOM 669 O O . GLY A 1 91 ? 4.594 -3.123 -55.728 1.00 35.84 121 GLY A O 1
ATOM 670 N N . ILE A 1 92 ? 5.621 -1.125 -55.953 1.00 34.78 122 ILE A N 1
ATOM 671 C CA . ILE A 1 92 ? 6.453 -1.259 -54.763 1.00 33.97 122 ILE A CA 1
ATOM 672 C C . ILE A 1 92 ? 5.657 -0.608 -53.628 1.00 33.80 122 ILE A C 1
ATOM 673 O O . ILE A 1 92 ? 5.416 0.601 -53.679 1.00 34.19 122 ILE A O 1
ATOM 678 N N . PRO A 1 93 ? 5.228 -1.396 -52.615 1.00 33.27 123 PRO A N 1
ATOM 679 C CA . PRO A 1 93 ? 4.408 -0.793 -51.560 1.00 33.33 123 PRO A CA 1
ATOM 680 C C . PRO A 1 93 ? 5.205 0.153 -50.652 1.00 33.23 123 PRO A C 1
ATOM 681 O O . PRO A 1 93 ? 6.360 -0.125 -50.324 1.00 33.60 123 PRO A O 1
ATOM 685 N N . LEU A 1 94 ? 4.568 1.251 -50.251 1.00 33.27 124 LEU A N 1
ATOM 686 C CA . LEU A 1 94 ? 5.243 2.353 -49.550 1.00 33.07 124 LEU A CA 1
ATOM 687 C C . LEU A 1 94 ? 5.495 2.096 -48.060 1.00 32.80 124 LEU A C 1
ATOM 688 O O . LEU A 1 94 ? 6.501 2.568 -47.523 1.00 33.05 124 LEU A O 1
ATOM 693 N N . CYS A 1 95 ? 4.592 1.369 -47.398 1.00 32.47 125 CYS A N 1
ATOM 694 C CA . CYS A 1 95 ? 4.723 1.092 -45.958 1.00 32.61 125 CYS A CA 1
ATOM 695 C C . CYS A 1 95 ? 5.915 0.173 -45.629 1.00 31.24 125 CYS A C 1
ATOM 696 O O . CYS A 1 95 ? 6.658 0.464 -44.690 1.00 30.55 125 CYS A O 1
ATOM 699 N N . PRO A 1 96 ? 6.106 -0.929 -46.393 1.00 30.54 126 PRO A N 1
ATOM 700 C CA . PRO A 1 96 ? 7.329 -1.743 -46.243 1.00 30.09 126 PRO A CA 1
ATOM 701 C C . PRO A 1 96 ? 8.622 -0.990 -46.562 1.00 29.50 126 PRO A C 1
ATOM 702 O O . PRO A 1 96 ? 9.624 -1.197 -45.880 1.00 30.06 126 PRO A O 1
ATOM 706 N N . THR A 1 97 ? 8.593 -0.143 -47.594 1.00 28.83 127 THR A N 1
ATOM 707 C CA . THR A 1 97 ? 9.719 0.745 -47.929 1.00 28.07 127 THR A CA 1
ATOM 708 C C . THR A 1 97 ? 10.062 1.663 -46.757 1.00 28.43 127 THR A C 1
ATOM 709 O O . THR A 1 97 ? 11.238 1.880 -46.454 1.00 28.04 127 THR A O 1
ATOM 713 N N . ALA A 1 98 ? 9.029 2.200 -46.110 1.00 28.91 128 ALA A N 1
ATOM 714 C CA . ALA A 1 98 ? 9.202 3.029 -44.919 1.00 28.72 128 ALA A CA 1
ATOM 715 C C . ALA A 1 98 ? 9.792 2.219 -43.768 1.00 28.84 128 ALA A C 1
ATOM 716 O O . ALA A 1 98 ? 10.735 2.671 -43.117 1.00 29.11 128 ALA A O 1
ATOM 718 N N . ARG A 1 99 ? 9.241 1.025 -43.531 1.00 29.20 129 ARG A N 1
ATOM 719 C CA . ARG A 1 99 ? 9.748 0.113 -42.491 1.00 29.41 129 ARG A CA 1
ATOM 720 C C . ARG A 1 99 ? 11.228 -0.191 -42.685 1.00 29.58 129 ARG A C 1
ATOM 721 O O . ARG A 1 99 ? 11.996 -0.105 -41.734 1.00 29.71 129 ARG A O 1
ATOM 729 N N . SER A 1 100 ? 11.616 -0.550 -43.908 1.00 30.29 130 SER A N 1
ATOM 730 C CA . SER A 1 100 ? 13.012 -0.908 -44.209 1.00 30.80 130 SER A CA 1
ATOM 731 C C . SER A 1 100 ? 13.997 0.193 -43.807 1.00 31.04 130 SER A C 1
ATOM 732 O O . SER A 1 100 ? 15.069 -0.097 -43.274 1.00 31.43 130 SER A O 1
ATOM 735 N N . ILE A 1 101 ? 13.612 1.446 -44.049 1.00 31.29 131 ILE A N 1
ATOM 736 C CA . ILE A 1 101 ? 14.395 2.615 -43.634 1.00 31.13 131 ILE A CA 1
ATOM 737 C C . ILE A 1 101 ? 14.410 2.722 -42.104 1.00 31.49 131 ILE A C 1
ATOM 738 O O . ILE A 1 101 ? 15.471 2.886 -41.503 1.00 31.42 131 ILE A O 1
ATOM 743 N N . GLN A 1 102 ? 13.238 2.605 -41.485 1.00 31.76 132 GLN A N 1
ATOM 744 C CA . GLN A 1 102 ? 13.124 2.676 -40.024 1.00 32.17 132 GLN A CA 1
ATOM 745 C C . GLN A 1 102 ? 13.814 1.500 -39.314 1.00 31.97 132 GLN A C 1
ATOM 746 O O . GLN A 1 102 ? 14.264 1.644 -38.177 1.00 31.90 132 GLN A O 1
ATOM 752 N N . LEU A 1 103 ? 13.884 0.346 -39.979 1.00 31.93 133 LEU A N 1
ATOM 753 C CA . LEU A 1 103 ? 14.666 -0.796 -39.494 1.00 32.12 133 LEU A CA 1
ATOM 754 C C . LEU A 1 103 ? 16.153 -0.479 -39.545 1.00 32.65 133 LEU A C 1
ATOM 755 O O . LEU A 1 103 ? 16.868 -0.707 -38.568 1.00 33.00 133 LEU A O 1
ATOM 760 N N . MET A 1 104 ? 16.605 0.045 -40.688 1.00 33.06 134 MET A N 1
ATOM 761 C CA . MET A 1 104 ? 17.999 0.480 -40.867 1.00 32.54 134 MET A CA 1
ATOM 762 C C . MET A 1 104 ? 18.409 1.560 -39.864 1.00 32.70 134 MET A C 1
ATOM 763 O O . MET A 1 104 ? 19.565 1.593 -39.447 1.00 32.57 134 MET A O 1
ATOM 768 N N . LYS A 1 105 ? 17.472 2.429 -39.477 1.00 33.44 135 LYS A N 1
ATOM 769 C CA . LYS A 1 105 ? 17.695 3.360 -38.358 1.00 34.17 135 LYS A CA 1
ATOM 770 C C . LYS A 1 105 ? 18.029 2.579 -37.085 1.00 34.55 135 LYS A C 1
ATOM 771 O O . LYS A 1 105 ? 19.035 2.854 -36.433 1.00 34.86 135 LYS A O 1
ATOM 777 N N . LYS A 1 106 ? 17.178 1.608 -36.757 1.00 34.98 136 LYS A N 1
ATOM 778 C CA . LYS A 1 106 ? 17.340 0.774 -35.562 1.00 35.43 136 LYS A CA 1
ATOM 779 C C . LYS A 1 106 ? 18.663 0.008 -35.534 1.00 35.88 136 LYS A C 1
ATOM 780 O O . LYS A 1 106 ? 19.304 -0.063 -34.487 1.00 36.31 136 LYS A O 1
ATOM 782 N N . ILE A 1 107 ? 19.071 -0.548 -36.676 1.00 36.36 137 ILE A N 1
ATOM 783 C CA . ILE A 1 107 ? 20.330 -1.310 -36.757 1.00 37.13 137 ILE A CA 1
ATOM 784 C C . ILE A 1 107 ? 21.537 -0.379 -36.568 1.00 37.41 137 ILE A C 1
ATOM 785 O O . ILE A 1 107 ? 22.512 -0.758 -35.915 1.00 37.37 137 ILE A O 1
ATOM 790 N N . VAL A 1 108 ? 21.464 0.826 -37.136 1.00 37.63 138 VAL A N 1
ATOM 791 C CA . VAL A 1 108 ? 22.506 1.848 -36.951 1.00 37.94 138 VAL A CA 1
ATOM 792 C C . VAL A 1 108 ? 22.580 2.304 -35.489 1.00 38.12 138 VAL A C 1
ATOM 793 O O . VAL A 1 108 ? 23.673 2.439 -34.944 1.00 37.82 138 VAL A O 1
ATOM 797 N N . LYS A 1 109 ? 21.422 2.527 -34.867 1.00 39.67 139 LYS A N 1
ATOM 798 C CA . LYS A 1 109 ? 21.347 2.949 -33.453 1.00 41.26 139 LYS A CA 1
ATOM 799 C C . LYS A 1 109 ? 21.971 1.932 -32.485 1.00 43.07 139 LYS A C 1
ATOM 800 O O . LYS A 1 109 ? 22.602 2.326 -31.500 1.00 43.28 139 LYS A O 1
ATOM 806 N N . GLU A 1 110 ? 21.796 0.638 -32.769 1.00 45.32 140 GLU A N 1
ATOM 807 C CA . GLU A 1 110 ? 22.438 -0.436 -31.991 1.00 46.85 140 GLU A CA 1
ATOM 808 C C . GLU A 1 110 ? 23.962 -0.383 -32.091 1.00 48.46 140 GLU A C 1
ATOM 809 O O . GLU A 1 110 ? 24.654 -0.417 -31.072 1.00 49.58 140 GLU A O 1
ATOM 815 N N . LYS A 1 111 ? 24.468 -0.311 -33.322 1.00 49.91 141 LYS A N 1
ATOM 816 C CA . LYS A 1 111 ? 25.914 -0.341 -33.583 1.00 51.68 141 LYS A CA 1
ATOM 817 C C . LYS A 1 111 ? 26.658 0.874 -33.016 1.00 52.51 141 LYS A C 1
ATOM 818 O O . LYS A 1 111 ? 27.804 0.746 -32.582 1.00 52.67 141 LYS A O 1
ATOM 822 N N . LEU A 1 112 ? 26.009 2.039 -33.025 1.00 53.36 142 LEU A N 1
ATOM 823 C CA . LEU A 1 112 ? 26.558 3.242 -32.389 1.00 54.22 142 LEU A CA 1
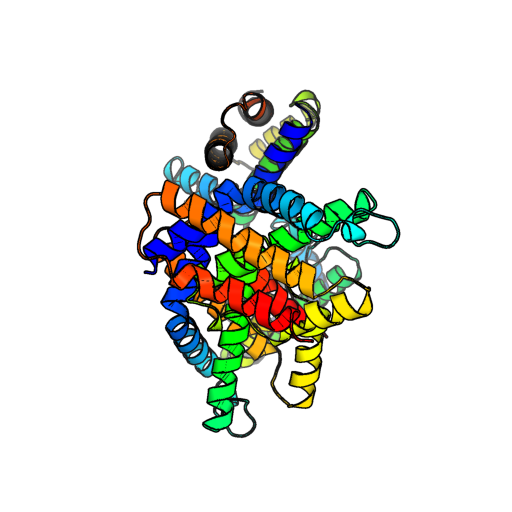ATOM 824 C C . LEU A 1 112 ? 26.596 3.109 -30.863 1.00 54.92 142 LEU A C 1
ATOM 825 O O . LEU A 1 112 ? 27.551 3.559 -30.226 1.00 55.87 142 LEU A O 1
ATOM 830 N N . ALA A 1 113 ? 25.562 2.493 -30.289 1.00 55.75 143 ALA A N 1
ATOM 831 C CA . ALA A 1 113 ? 25.512 2.208 -28.848 1.00 56.37 143 ALA A CA 1
ATOM 832 C C . ALA A 1 113 ? 26.536 1.147 -28.432 1.00 57.37 143 ALA A C 1
ATOM 833 O O . ALA A 1 113 ? 27.216 1.304 -27.416 1.00 57.96 143 ALA A O 1
ATOM 835 N N . THR A 1 114 ? 26.635 0.074 -29.218 1.00 58.32 144 THR A N 1
ATOM 836 C CA . THR A 1 114 ? 27.626 -0.989 -28.989 1.00 58.99 144 THR A CA 1
ATOM 837 C C . THR A 1 114 ? 29.065 -0.493 -29.194 1.00 60.28 144 THR A C 1
ATOM 838 O O . THR A 1 114 ? 29.985 -0.971 -28.525 1.00 61.96 144 THR A O 1
ATOM 842 N N . ALA A 1 115 ? 29.253 0.448 -30.121 1.00 60.56 145 ALA A N 1
ATOM 843 C CA . ALA A 1 115 ? 30.547 1.118 -30.307 1.00 60.64 145 ALA A CA 1
ATOM 844 C C . ALA A 1 115 ? 30.913 1.997 -29.107 1.00 60.20 145 ALA A C 1
ATOM 845 O O . ALA A 1 115 ? 32.080 2.056 -28.720 1.00 59.85 145 ALA A O 1
ATOM 847 N N . GLY A 1 116 ? 29.915 2.669 -28.528 1.00 60.37 146 GLY A N 1
ATOM 848 C CA . GLY A 1 116 ? 30.119 3.525 -27.352 1.00 61.03 146 GLY A CA 1
ATOM 849 C C . GLY A 1 116 ? 29.249 4.769 -27.238 1.00 61.21 146 GLY A C 1
ATOM 850 O O . GLY A 1 116 ? 29.039 5.266 -26.128 1.00 61.18 146 GLY A O 1
ATOM 851 N N . MET A 1 117 ? 28.743 5.275 -28.364 1.00 62.07 147 MET A N 1
ATOM 852 C CA . MET A 1 117 ? 28.070 6.582 -28.400 1.00 62.39 147 MET A CA 1
ATOM 853 C C . MET A 1 117 ? 26.696 6.585 -27.725 1.00 63.34 147 MET A C 1
ATOM 854 O O . MET A 1 117 ? 25.913 5.645 -27.883 1.00 62.55 147 MET A O 1
ATOM 859 N N . THR A 1 118 ? 26.428 7.653 -26.972 1.00 64.79 148 THR A N 1
ATOM 860 C CA . THR A 1 118 ? 25.112 7.926 -26.378 1.00 65.12 148 THR A CA 1
ATOM 861 C C . THR A 1 118 ? 24.721 9.380 -26.659 1.00 65.21 148 THR A C 1
ATOM 862 O O . THR A 1 118 ? 25.545 10.167 -27.139 1.00 66.10 148 THR A O 1
ATOM 866 N N . ASN A 1 119 ? 23.465 9.719 -26.361 1.00 64.97 149 ASN A N 1
ATOM 867 C CA . ASN A 1 119 ? 22.872 11.020 -26.711 1.00 63.97 149 ASN A CA 1
ATOM 868 C C . ASN A 1 119 ? 22.786 11.205 -28.232 1.00 63.11 149 ASN A C 1
ATOM 869 O O . ASN A 1 119 ? 23.091 12.279 -28.761 1.00 63.77 149 ASN A O 1
ATOM 871 N N . ILE A 1 120 ? 22.352 10.141 -28.912 1.00 61.70 150 ILE A N 1
ATOM 872 C CA . ILE A 1 120 ? 22.308 10.071 -30.374 1.00 59.97 150 ILE A CA 1
ATOM 873 C C . ILE A 1 120 ? 20.847 10.107 -30.837 1.00 58.05 150 ILE A C 1
ATOM 874 O O . ILE A 1 120 ? 20.246 9.076 -31.156 1.00 60.25 150 ILE A O 1
ATOM 879 N N . ALA A 1 121 ? 20.282 11.313 -30.835 1.00 55.05 151 ALA A N 1
ATOM 880 C CA . ALA A 1 121 ? 18.935 11.575 -31.357 1.00 52.69 151 ALA A CA 1
ATOM 881 C C . ALA A 1 121 ? 18.980 12.117 -32.790 1.00 50.27 151 ALA A C 1
ATOM 882 O O . ALA A 1 121 ? 18.143 11.747 -33.617 1.00 50.43 151 ALA A O 1
ATOM 884 N N . PHE A 1 122 ? 19.950 12.995 -33.063 1.00 47.43 152 PHE A N 1
ATOM 885 C CA . PHE A 1 122 ? 20.188 13.583 -34.404 1.00 45.35 152 PHE A CA 1
ATOM 886 C C . PHE A 1 122 ? 20.266 12.594 -35.582 1.00 42.61 152 PHE A C 1
ATOM 887 O O . PHE A 1 122 ? 19.945 12.959 -36.714 1.00 42.79 152 PHE A O 1
ATOM 895 N N . VAL A 1 123 ? 20.718 11.369 -35.313 1.00 40.02 153 VAL A N 1
ATOM 896 C CA . VAL A 1 123 ? 20.781 10.294 -36.319 1.00 38.31 153 VAL A CA 1
ATOM 897 C C . VAL A 1 123 ? 19.414 9.940 -36.920 1.00 36.58 153 VAL A C 1
ATOM 898 O O . VAL A 1 123 ? 19.343 9.572 -38.091 1.00 35.23 153 VAL A O 1
ATOM 902 N N . ASP A 1 124 ? 18.350 10.059 -36.127 1.00 35.28 154 ASP A N 1
ATOM 903 C CA . ASP A 1 124 ? 16.986 9.720 -36.568 1.00 34.32 154 ASP A CA 1
ATOM 904 C C . ASP A 1 124 ? 16.501 10.543 -37.772 1.00 33.50 154 ASP A C 1
ATOM 905 O O . ASP A 1 124 ? 15.854 10.007 -38.675 1.00 32.91 154 ASP A O 1
ATOM 910 N N . GLU A 1 125 ? 16.833 11.833 -37.769 1.00 32.41 155 GLU A N 1
ATOM 911 C CA . GLU A 1 125 ? 16.265 12.833 -38.695 1.00 31.87 155 GLU A CA 1
ATOM 912 C C . GLU A 1 125 ? 16.050 12.399 -40.166 1.00 31.32 155 GLU A C 1
ATOM 913 O O . GLU A 1 125 ? 14.909 12.408 -40.634 1.00 31.38 155 GLU A O 1
ATOM 919 N N . PRO A 1 126 ? 17.129 12.042 -40.899 1.00 30.68 156 PRO A N 1
ATOM 920 C CA . PRO A 1 126 ? 16.949 11.688 -42.317 1.00 30.30 156 PRO A CA 1
ATOM 921 C C . PRO A 1 126 ? 16.280 10.331 -42.576 1.00 30.36 156 PRO A C 1
ATOM 922 O O . PRO A 1 126 ? 15.815 10.093 -43.693 1.00 30.69 156 PRO A O 1
ATOM 926 N N . PHE A 1 127 ? 16.249 9.455 -41.569 1.00 30.47 157 PHE A N 1
ATOM 927 C CA . PHE A 1 127 ? 15.503 8.194 -41.651 1.00 30.09 157 PHE A CA 1
ATOM 928 C C . PHE A 1 127 ? 14.011 8.480 -41.527 1.00 30.09 157 PHE A C 1
ATOM 929 O O . PHE A 1 127 ? 13.218 8.005 -42.338 1.00 29.90 157 PHE A O 1
ATOM 937 N N . ASP A 1 128 ? 13.647 9.262 -40.510 1.00 30.73 158 ASP A N 1
ATOM 938 C CA . ASP A 1 128 ? 12.261 9.709 -40.307 1.00 31.54 158 ASP A CA 1
ATOM 939 C C . ASP A 1 128 ? 11.760 10.677 -41.391 1.00 32.10 158 ASP A C 1
ATOM 940 O O . ASP A 1 128 ? 10.560 10.718 -41.668 1.00 32.43 158 ASP A O 1
ATOM 945 N N . TYR A 1 129 ? 12.663 11.458 -41.983 1.00 32.76 159 TYR A N 1
ATOM 946 C CA . TYR A 1 129 ? 12.292 12.406 -43.037 1.00 33.55 159 TYR A CA 1
ATOM 947 C C . TYR A 1 129 ? 11.979 11.685 -44.347 1.00 33.84 159 TYR A C 1
ATOM 948 O O . TYR A 1 129 ? 10.916 11.896 -44.937 1.00 34.73 159 TYR A O 1
ATOM 957 N N . ILE A 1 130 ? 12.907 10.839 -44.790 1.00 33.74 160 ILE A N 1
ATOM 958 C CA . ILE A 1 130 ? 12.725 10.041 -46.011 1.00 33.75 160 ILE A CA 1
ATOM 959 C C . ILE A 1 130 ? 11.526 9.092 -45.863 1.00 34.00 160 ILE A C 1
ATOM 960 O O . ILE A 1 130 ? 10.746 8.938 -46.802 1.00 34.09 160 ILE A O 1
ATOM 965 N N . ALA A 1 131 ? 11.379 8.479 -44.687 1.00 34.41 161 ALA A N 1
ATOM 966 C CA . ALA A 1 131 ? 10.213 7.638 -44.382 1.00 34.88 161 ALA A CA 1
ATOM 967 C C . ALA A 1 131 ? 8.889 8.412 -44.427 1.00 35.03 161 ALA A C 1
ATOM 968 O O . ALA A 1 131 ? 7.878 7.881 -44.895 1.00 36.10 161 ALA A O 1
ATOM 970 N N . ARG A 1 132 ? 8.902 9.654 -43.944 1.00 34.47 162 ARG A N 1
ATOM 971 C CA . ARG A 1 132 ? 7.716 10.518 -43.956 1.00 35.00 162 ARG A CA 1
ATOM 972 C C . ARG A 1 132 ? 7.278 10.913 -45.364 1.00 35.22 162 ARG A C 1
ATOM 973 O O . ARG A 1 132 ? 6.093 10.843 -45.684 1.00 35.11 162 ARG A O 1
ATOM 975 N N . VAL A 1 133 ? 8.235 11.321 -46.195 1.00 36.16 163 VAL A N 1
ATOM 976 C CA . VAL A 1 133 ? 7.944 11.756 -47.568 1.00 36.82 163 VAL A CA 1
ATOM 977 C C . VAL A 1 133 ? 7.616 10.562 -48.486 1.00 37.22 163 VAL A C 1
ATOM 978 O O . VAL A 1 133 ? 6.853 10.714 -49.436 1.00 36.29 163 VAL A O 1
ATOM 982 N N . ILE A 1 134 ? 8.180 9.387 -48.199 1.00 38.65 164 ILE A N 1
ATOM 983 C CA . ILE A 1 134 ? 7.843 8.154 -48.936 1.00 39.97 164 ILE A CA 1
ATOM 984 C C . ILE A 1 134 ? 6.397 7.717 -48.670 1.00 41.63 164 ILE A C 1
ATOM 985 O O . ILE A 1 134 ? 5.691 7.334 -49.606 1.00 42.55 164 ILE A O 1
ATOM 990 N N . SER A 1 135 ? 5.962 7.790 -47.412 1.00 43.53 165 SER A N 1
ATOM 991 C CA . SER A 1 135 ? 4.636 7.307 -47.005 1.00 45.06 165 SER A CA 1
ATOM 992 C C . SER A 1 135 ? 3.591 8.424 -46.799 1.00 46.52 165 SER A C 1
ATOM 993 O O . SER A 1 135 ? 2.698 8.291 -45.954 1.00 46.95 165 SER A O 1
ATOM 996 N N . GLU A 1 136 ? 3.685 9.490 -47.567 1.00 47.75 166 GLU A N 1
ATOM 997 C CA . GLU A 1 136 ? 2.731 10.571 -47.516 1.00 48.98 166 GLU A CA 1
ATOM 998 C C . GLU A 1 136 ? 1.726 10.297 -48.601 1.00 50.47 166 GLU A C 1
ATOM 999 O O . GLU A 1 136 ? 2.075 9.797 -49.640 1.00 51.57 166 GLU A O 1
ATOM 1001 N N . THR A 1 137 ? 0.473 10.613 -48.362 1.00 51.43 167 THR A N 1
ATOM 1002 C CA . THR A 1 137 ? -0.547 10.375 -49.345 1.00 52.27 167 THR A CA 1
ATOM 1003 C C . THR A 1 137 ? -1.824 11.072 -48.956 1.00 53.41 167 THR A C 1
ATOM 1004 O O . THR A 1 137 ? -2.480 11.696 -49.778 1.00 55.27 167 THR A O 1
ATOM 1006 N N . ASP B 1 3 ? 25.963 38.445 -24.518 1.00 47.73 33 ASP B N 1
ATOM 1007 C CA . ASP B 1 3 ? 24.961 37.933 -23.537 1.00 47.16 33 ASP B CA 1
ATOM 1008 C C . ASP B 1 3 ? 23.698 37.413 -24.224 1.00 47.89 33 ASP B C 1
ATOM 1009 O O . ASP B 1 3 ? 23.277 36.280 -23.980 1.00 48.64 33 ASP B O 1
ATOM 1014 N N . GLY B 1 4 ? 23.101 38.249 -25.072 1.00 49.28 34 GLY B N 1
ATOM 1015 C CA . GLY B 1 4 ? 21.832 37.934 -25.738 1.00 49.56 34 GLY B CA 1
ATOM 1016 C C . GLY B 1 4 ? 21.926 36.793 -26.734 1.00 50.04 34 GLY B C 1
ATOM 1017 O O . GLY B 1 4 ? 21.092 35.885 -26.723 1.00 50.73 34 GLY B O 1
ATOM 1018 N N . GLU B 1 5 ? 22.941 36.847 -27.594 1.00 49.95 35 GLU B N 1
ATOM 1019 C CA . GLU B 1 5 ? 23.214 35.773 -28.559 1.00 49.68 35 GLU B CA 1
ATOM 1020 C C . GLU B 1 5 ? 23.604 34.457 -27.868 1.00 48.22 35 GLU B C 1
ATOM 1021 O O . GLU B 1 5 ? 23.223 33.383 -28.331 1.00 49.07 35 GLU B O 1
ATOM 1027 N N . LYS B 1 6 ? 24.354 34.549 -26.770 1.00 47.40 36 LYS B N 1
ATOM 1028 C CA . LYS B 1 6 ? 24.790 33.361 -26.022 1.00 46.85 36 LYS B CA 1
ATOM 1029 C C . LYS B 1 6 ? 23.622 32.694 -25.289 1.00 45.33 36 LYS B C 1
ATOM 1030 O O . LYS B 1 6 ? 23.526 31.466 -25.261 1.00 44.11 36 LYS B O 1
ATOM 1036 N N . ARG B 1 7 ? 22.748 33.510 -24.698 1.00 43.31 37 ARG B N 1
ATOM 1037 C CA . ARG B 1 7 ? 21.531 33.017 -24.037 1.00 42.47 37 ARG B CA 1
ATOM 1038 C C . ARG B 1 7 ? 20.579 32.258 -24.974 1.00 41.60 37 ARG B C 1
ATOM 1039 O O . ARG B 1 7 ? 19.888 31.338 -24.530 1.00 42.05 37 ARG B O 1
ATOM 1047 N N . VAL B 1 8 ? 20.553 32.636 -26.253 1.00 40.17 38 VAL B N 1
ATOM 1048 C CA . VAL B 1 8 ? 19.732 31.951 -27.263 1.00 38.84 38 VAL B CA 1
ATOM 1049 C C . VAL B 1 8 ? 20.332 30.585 -27.611 1.00 38.31 38 VAL B C 1
ATOM 1050 O O . VAL B 1 8 ? 19.624 29.578 -27.608 1.00 38.37 38 VAL B O 1
ATOM 1054 N N . GLN B 1 9 ? 21.632 30.563 -27.907 1.00 38.05 39 GLN B N 1
ATOM 1055 C CA . GLN B 1 9 ? 22.337 29.329 -28.295 1.00 37.20 39 GLN B CA 1
ATOM 1056 C C . GLN B 1 9 ? 22.428 28.304 -27.164 1.00 37.33 39 GLN B C 1
ATOM 1057 O O . GLN B 1 9 ? 22.306 27.101 -27.406 1.00 37.29 39 GLN B O 1
ATOM 1063 N N . VAL B 1 10 ? 22.656 28.786 -25.942 1.00 38.00 40 VAL B N 1
ATOM 1064 C CA . VAL B 1 10 ? 22.650 27.941 -24.737 1.00 37.81 40 VAL B CA 1
ATOM 1065 C C . VAL B 1 10 ? 21.275 27.299 -24.548 1.00 37.43 40 VAL B C 1
ATOM 1066 O O . VAL B 1 10 ? 21.174 26.083 -24.377 1.00 37.70 40 VAL B O 1
ATOM 1070 N N . ALA B 1 11 ? 20.230 28.126 -24.588 1.00 37.05 41 ALA B N 1
ATOM 1071 C CA . ALA B 1 11 ? 18.843 27.659 -24.478 1.00 36.52 41 ALA B CA 1
ATOM 1072 C C . ALA B 1 11 ? 18.450 26.676 -25.584 1.00 36.55 41 ALA B C 1
ATOM 1073 O O . ALA B 1 11 ? 17.660 25.761 -25.348 1.00 37.03 41 ALA B O 1
ATOM 1075 N N . GLY B 1 12 ? 18.993 26.879 -26.784 1.00 36.18 42 GLY B N 1
ATOM 1076 C CA . GLY B 1 12 ? 18.796 25.960 -27.904 1.00 35.85 42 GLY B CA 1
ATOM 1077 C C . GLY B 1 12 ? 19.354 24.565 -27.672 1.00 35.62 42 GLY B C 1
ATOM 1078 O O . GLY B 1 12 ? 18.732 23.577 -28.062 1.00 35.60 42 GLY B O 1
ATOM 1079 N N . VAL B 1 13 ? 20.526 24.486 -27.042 1.00 35.75 43 VAL B N 1
ATOM 1080 C CA . VAL B 1 13 ? 21.146 23.201 -26.685 1.00 35.56 43 VAL B CA 1
ATOM 1081 C C . VAL B 1 13 ? 20.272 22.439 -25.682 1.00 35.67 43 VAL B C 1
ATOM 1082 O O . VAL B 1 13 ? 20.163 21.215 -25.769 1.00 35.98 43 VAL B O 1
ATOM 1086 N N . ILE B 1 14 ? 19.641 23.163 -24.754 1.00 35.45 44 ILE B N 1
ATOM 1087 C CA . ILE B 1 14 ? 18.756 22.548 -23.760 1.00 34.87 44 ILE B CA 1
ATOM 1088 C C . ILE B 1 14 ? 17.509 21.999 -24.450 1.00 35.43 44 ILE B C 1
ATOM 1089 O O . ILE B 1 14 ? 17.193 20.813 -24.319 1.00 35.88 44 ILE B O 1
ATOM 1094 N N . GLY B 1 15 ? 16.814 22.875 -25.176 1.00 35.37 45 GLY B N 1
ATOM 1095 C CA . GLY B 1 15 ? 15.565 22.532 -25.860 1.00 35.12 45 GLY B CA 1
ATOM 1096 C C . GLY B 1 15 ? 15.687 21.422 -26.888 1.00 34.75 45 GLY B C 1
ATOM 1097 O O . GLY B 1 15 ? 14.798 20.575 -26.990 1.00 35.87 45 GLY B O 1
ATOM 1098 N N . THR B 1 16 ? 16.782 21.433 -27.650 1.00 33.96 46 THR B N 1
ATOM 1099 C CA . THR B 1 16 ? 17.069 20.383 -28.636 1.00 33.42 46 THR B CA 1
ATOM 1100 C C . THR B 1 16 ? 17.324 19.036 -27.957 1.00 32.83 46 THR B C 1
ATOM 1101 O O . THR B 1 16 ? 16.807 18.015 -28.409 1.00 32.66 46 THR B O 1
ATOM 1105 N N . ASN B 1 17 ? 18.112 19.048 -26.879 1.00 32.32 47 ASN B N 1
ATOM 1106 C CA . ASN B 1 17 ? 18.410 17.845 -26.092 1.00 32.40 47 ASN B CA 1
ATOM 1107 C C . ASN B 1 17 ? 17.484 17.673 -24.875 1.00 32.30 47 ASN B C 1
ATOM 1108 O O . ASN B 1 17 ? 17.866 17.035 -23.892 1.00 32.29 47 ASN B O 1
ATOM 1113 N N . ALA B 1 18 ? 16.265 18.216 -24.946 1.00 31.87 48 ALA B N 1
ATOM 1114 C CA . ALA B 1 18 ? 15.324 18.173 -23.822 1.00 31.51 48 ALA B CA 1
ATOM 1115 C C . ALA B 1 18 ? 14.859 16.753 -23.479 1.00 31.23 48 ALA B C 1
ATOM 1116 O O . ALA B 1 18 ? 14.525 16.473 -22.327 1.00 30.97 48 ALA B O 1
ATOM 1118 N N . ALA B 1 19 ? 14.834 15.871 -24.478 1.00 30.91 49 ALA B N 1
ATOM 1119 C CA . ALA B 1 19 ? 14.489 14.464 -24.270 1.00 30.65 49 ALA B CA 1
ATOM 1120 C C . ALA B 1 19 ? 15.572 13.751 -23.461 1.00 30.48 49 ALA B C 1
ATOM 1121 O O . ALA B 1 19 ? 15.290 13.195 -22.399 1.00 30.65 49 ALA B O 1
ATOM 1123 N N . GLU B 1 20 ? 16.805 13.793 -23.964 1.00 29.85 50 GLU B N 1
ATOM 1124 C CA . GLU B 1 20 ? 17.950 13.128 -23.329 1.00 29.65 50 GLU B CA 1
ATOM 1125 C C . GLU B 1 20 ? 18.246 13.633 -21.914 1.00 29.37 50 GLU B C 1
ATOM 1126 O O . GLU B 1 20 ? 18.516 12.831 -21.017 1.00 29.87 50 GLU B O 1
ATOM 1128 N N . VAL B 1 21 ? 18.190 14.953 -21.729 1.00 28.81 51 VAL B N 1
ATOM 1129 C CA . VAL B 1 21 ? 18.456 15.599 -20.429 1.00 28.11 51 VAL B CA 1
ATOM 1130 C C . VAL B 1 21 ? 17.482 15.110 -19.351 1.00 27.86 51 VAL B C 1
ATOM 1131 O O . VAL B 1 21 ? 17.889 14.831 -18.223 1.00 27.39 51 VAL B O 1
ATOM 1135 N N . VAL B 1 22 ? 16.203 15.019 -19.708 1.00 27.90 52 VAL B N 1
ATOM 1136 C CA . VAL B 1 22 ? 15.177 14.518 -18.794 1.00 27.99 52 VAL B CA 1
ATOM 1137 C C . VAL B 1 22 ? 15.399 13.020 -18.556 1.00 28.25 52 VAL B C 1
ATOM 1138 O O . VAL B 1 22 ? 15.494 12.598 -17.413 1.00 27.62 52 VAL B O 1
ATOM 1142 N N . LYS B 1 23 ? 15.499 12.241 -19.636 1.00 29.25 53 LYS B N 1
ATOM 1143 C CA . LYS B 1 23 ? 15.774 10.786 -19.555 1.00 29.84 53 LYS B CA 1
ATOM 1144 C C . LYS B 1 23 ? 16.918 10.434 -18.599 1.00 29.69 53 LYS B C 1
ATOM 1145 O O . LYS B 1 23 ? 16.753 9.604 -17.705 1.00 29.54 53 LYS B O 1
ATOM 1151 N N . THR B 1 24 ? 18.063 11.083 -18.797 1.00 29.88 54 THR B N 1
ATOM 1152 C CA . THR B 1 24 ? 19.264 10.840 -17.988 1.00 30.15 54 THR B CA 1
ATOM 1153 C C . THR B 1 24 ? 19.102 11.282 -16.526 1.00 30.54 54 THR B C 1
ATOM 1154 O O . THR B 1 24 ? 19.575 10.595 -15.612 1.00 30.65 54 THR B O 1
ATOM 1158 N N . ALA B 1 25 ? 18.445 12.423 -16.316 1.00 30.24 55 ALA B N 1
ATOM 1159 C CA . ALA B 1 25 ? 18.214 12.965 -14.969 1.00 30.41 55 ALA B CA 1
ATOM 1160 C C . ALA B 1 25 ? 17.274 12.112 -14.103 1.00 30.22 55 ALA B C 1
ATOM 1161 O O . ALA B 1 25 ? 17.517 11.964 -12.902 1.00 29.87 55 ALA B O 1
ATOM 1163 N N . VAL B 1 26 ? 16.220 11.554 -14.705 1.00 30.28 56 VAL B N 1
ATOM 1164 C CA . VAL B 1 26 ? 15.244 10.734 -13.959 1.00 30.79 56 VAL B CA 1
ATOM 1165 C C . VAL B 1 26 ? 15.875 9.389 -13.603 1.00 30.97 56 VAL B C 1
ATOM 1166 O O . VAL B 1 26 ? 15.702 8.896 -12.488 1.00 31.14 56 VAL B O 1
ATOM 1170 N N . SER B 1 27 ? 16.590 8.800 -14.560 1.00 30.90 57 SER B N 1
ATOM 1171 C CA . SER B 1 27 ? 17.333 7.562 -14.328 1.00 31.69 57 SER B CA 1
ATOM 1172 C C . SER B 1 27 ? 18.280 7.679 -13.123 1.00 32.21 57 SER B C 1
ATOM 1173 O O . SER B 1 27 ? 18.329 6.779 -12.287 1.00 32.45 57 SER B O 1
ATOM 1176 N N . GLN B 1 28 ? 19.006 8.794 -13.034 1.00 32.90 58 GLN B N 1
ATOM 1177 C CA . GLN B 1 28 ? 19.891 9.065 -11.887 1.00 33.73 58 GLN B CA 1
ATOM 1178 C C . GLN B 1 28 ? 19.132 9.457 -10.613 1.00 33.57 58 GLN B C 1
ATOM 1179 O O . GLN B 1 28 ? 19.629 9.224 -9.512 1.00 34.26 58 GLN B O 1
ATOM 1185 N N . LEU B 1 29 ? 17.949 10.055 -10.760 1.00 33.47 59 LEU B N 1
ATOM 1186 C CA . LEU B 1 29 ? 17.051 10.309 -9.623 1.00 33.34 59 LEU B CA 1
ATOM 1187 C C . LEU B 1 29 ? 16.584 9.008 -8.961 1.00 33.97 59 LEU B C 1
ATOM 1188 O O . LEU B 1 29 ? 16.534 8.928 -7.734 1.00 34.60 59 LEU B O 1
ATOM 1193 N N . PHE B 1 30 ? 16.247 8.001 -9.770 1.00 34.61 60 PHE B N 1
ATOM 1194 C CA . PHE B 1 30 ? 15.816 6.693 -9.252 1.00 35.57 60 PHE B CA 1
ATOM 1195 C C . PHE B 1 30 ? 16.926 5.906 -8.535 1.00 36.95 60 PHE B C 1
ATOM 1196 O O . PHE B 1 30 ? 16.624 5.033 -7.717 1.00 37.34 60 PHE B O 1
ATOM 1204 N N . GLN B 1 31 ? 18.191 6.195 -8.851 1.00 37.79 61 GLN B N 1
ATOM 1205 C CA . GLN B 1 31 ? 19.330 5.634 -8.110 1.00 38.23 61 GLN B CA 1
ATOM 1206 C C . GLN B 1 31 ? 19.389 6.180 -6.682 1.00 37.94 61 GLN B C 1
ATOM 1207 O O . GLN B 1 31 ? 19.666 5.437 -5.742 1.00 38.54 61 GLN B O 1
ATOM 1213 N N . GLU B 1 32 ? 19.136 7.482 -6.540 1.00 37.51 62 GLU B N 1
ATOM 1214 C CA . GLU B 1 32 ? 19.241 8.189 -5.256 1.00 36.88 62 GLU B CA 1
ATOM 1215 C C . GLU B 1 32 ? 17.959 8.132 -4.417 1.00 36.21 62 GLU B C 1
ATOM 1216 O O . GLU B 1 32 ? 18.024 8.182 -3.185 1.00 35.81 62 GLU B O 1
ATOM 1222 N N . TYR B 1 33 ? 16.808 8.054 -5.087 1.00 35.03 63 TYR B N 1
ATOM 1223 C CA . TYR B 1 33 ? 15.510 7.883 -4.436 1.00 34.01 63 TYR B CA 1
ATOM 1224 C C . TYR B 1 33 ? 14.810 6.650 -5.025 1.00 33.82 63 TYR B C 1
ATOM 1225 O O . TYR B 1 33 ? 13.924 6.795 -5.874 1.00 33.49 63 TYR B O 1
ATOM 1234 N N . PRO B 1 34 ? 15.202 5.432 -4.584 1.00 33.79 64 PRO B N 1
ATOM 1235 C CA . PRO B 1 34 ? 14.600 4.211 -5.146 1.00 34.26 64 PRO B CA 1
ATOM 1236 C C . PRO B 1 34 ? 13.107 4.053 -4.825 1.00 34.27 64 PRO B C 1
ATOM 1237 O O . PRO B 1 34 ? 12.367 3.479 -5.629 1.00 33.76 64 PRO B O 1
ATOM 1241 N N . GLU B 1 35 ? 12.697 4.553 -3.658 1.00 34.53 65 GLU B N 1
ATOM 1242 C CA . GLU B 1 35 ? 11.277 4.722 -3.272 1.00 35.09 65 GLU B CA 1
ATOM 1243 C C . GLU B 1 35 ? 10.334 5.170 -4.404 1.00 35.25 65 GLU B C 1
ATOM 1244 O O . GLU B 1 35 ? 9.187 4.713 -4.469 1.00 36.04 65 GLU B O 1
ATOM 1250 N N . LEU B 1 36 ? 10.826 6.042 -5.288 1.00 34.40 66 LEU B N 1
ATOM 1251 C CA . LEU B 1 36 ? 10.044 6.562 -6.422 1.00 33.83 66 LEU B CA 1
ATOM 1252 C C . LEU B 1 36 ? 9.604 5.493 -7.434 1.00 33.37 66 LEU B C 1
ATOM 1253 O O . LEU B 1 36 ? 8.586 5.671 -8.104 1.00 33.89 66 LEU B O 1
ATOM 1258 N N . VAL B 1 37 ? 10.375 4.409 -7.545 1.00 33.11 67 VAL B N 1
ATOM 1259 C CA . VAL B 1 37 ? 10.067 3.274 -8.433 1.00 32.94 67 VAL B CA 1
ATOM 1260 C C . VAL B 1 37 ? 9.220 2.183 -7.733 1.00 33.14 67 VAL B C 1
ATOM 1261 O O . VAL B 1 37 ? 8.638 1.329 -8.402 1.00 32.29 67 VAL B O 1
ATOM 1265 N N . ARG B 1 38 ? 9.141 2.222 -6.402 1.00 33.41 68 ARG B N 1
ATOM 1266 C CA . ARG B 1 38 ? 8.359 1.252 -5.620 1.00 33.47 68 ARG B CA 1
ATOM 1267 C C . ARG B 1 38 ? 6.907 1.753 -5.493 1.00 33.25 68 ARG B C 1
ATOM 1268 O O . ARG B 1 38 ? 6.638 2.916 -5.810 1.00 33.56 68 ARG B O 1
ATOM 1276 N N . PRO B 1 39 ? 5.964 0.884 -5.052 1.00 32.70 69 PRO B N 1
ATOM 1277 C CA . PRO B 1 39 ? 4.555 1.292 -4.906 1.00 32.57 69 PRO B CA 1
ATOM 1278 C C . PRO B 1 39 ? 4.339 2.569 -4.087 1.00 32.27 69 PRO B C 1
ATOM 1279 O O . PRO B 1 39 ? 4.884 2.695 -2.990 1.00 32.20 69 PRO B O 1
ATOM 1283 N N . GLY B 1 40 ? 3.560 3.502 -4.637 1.00 32.18 70 GLY B N 1
ATOM 1284 C CA . GLY B 1 40 ? 3.263 4.784 -3.986 1.00 31.59 70 GLY B CA 1
ATOM 1285 C C . GLY B 1 40 ? 4.169 5.940 -4.376 1.00 31.14 70 GLY B C 1
ATOM 1286 O O . GLY B 1 40 ? 3.861 7.092 -4.067 1.00 31.08 70 GLY B O 1
ATOM 1287 N N . GLY B 1 41 ? 5.289 5.646 -5.038 1.00 30.99 71 GLY B N 1
ATOM 1288 C CA . GLY B 1 41 ? 6.171 6.678 -5.568 1.00 31.02 71 GLY B CA 1
ATOM 1289 C C . GLY B 1 41 ? 5.531 7.396 -6.739 1.00 31.02 71 GLY B C 1
ATOM 1290 O O . GLY B 1 41 ? 4.602 6.881 -7.360 1.00 31.36 71 GLY B O 1
ATOM 1291 N N . CYS B 1 42 ? 6.047 8.579 -7.057 1.00 31.06 72 CYS B N 1
ATOM 1292 C CA . CYS B 1 42 ? 5.492 9.404 -8.133 1.00 31.49 72 CYS B CA 1
ATOM 1293 C C . CYS B 1 42 ? 5.950 8.998 -9.552 1.00 31.84 72 CYS B C 1
ATOM 1294 O O . CYS B 1 42 ? 5.738 9.755 -10.502 1.00 32.51 72 CYS B O 1
ATOM 1297 N N . ALA B 1 43 ? 6.593 7.836 -9.696 1.00 32.01 73 ALA B N 1
ATOM 1298 C CA . ALA B 1 43 ? 6.857 7.244 -11.013 1.00 32.40 73 ALA B CA 1
ATOM 1299 C C . ALA B 1 43 ? 6.713 5.713 -11.009 1.00 32.74 73 ALA B C 1
ATOM 1300 O O . ALA B 1 43 ? 7.397 5.026 -11.770 1.00 33.13 73 ALA B O 1
ATOM 1302 N N . TYR B 1 44 ? 5.808 5.190 -10.177 1.00 33.03 74 TYR B N 1
ATOM 1303 C CA . TYR B 1 44 ? 5.625 3.739 -10.028 1.00 33.49 74 TYR B CA 1
ATOM 1304 C C . TYR B 1 44 ? 4.926 3.136 -11.242 1.00 33.46 74 TYR B C 1
ATOM 1305 O O . TYR B 1 44 ? 5.449 2.208 -11.866 1.00 33.53 74 TYR B O 1
ATOM 1314 N N . THR B 1 45 ? 3.741 3.661 -11.552 1.00 33.44 75 THR B N 1
ATOM 1315 C CA . THR B 1 45 ? 2.951 3.205 -12.698 1.00 33.83 75 THR B CA 1
ATOM 1316 C C . THR B 1 45 ? 3.401 3.922 -13.969 1.00 34.19 75 THR B C 1
ATOM 1317 O O . THR B 1 45 ? 4.219 4.845 -13.917 1.00 34.59 75 THR B O 1
ATOM 1321 N N . THR B 1 46 ? 2.864 3.489 -15.107 1.00 34.68 76 THR B N 1
ATOM 1322 C CA . THR B 1 46 ? 3.144 4.134 -16.394 1.00 34.56 76 THR B CA 1
ATOM 1323 C C . THR B 1 46 ? 2.553 5.553 -16.451 1.00 35.50 76 THR B C 1
ATOM 1324 O O . THR B 1 46 ? 3.173 6.459 -17.022 1.00 36.40 76 THR B O 1
ATOM 1328 N N . ARG B 1 47 ? 1.370 5.740 -15.859 1.00 35.61 77 ARG B N 1
ATOM 1329 C CA . ARG B 1 47 ? 0.730 7.064 -15.776 1.00 35.88 77 ARG B CA 1
ATOM 1330 C C . ARG B 1 47 ? 1.601 8.058 -15.010 1.00 35.84 77 ARG B C 1
ATOM 1331 O O . ARG B 1 47 ? 1.881 9.153 -15.505 1.00 36.24 77 ARG B O 1
ATOM 1339 N N . ARG B 1 48 ? 2.028 7.662 -13.812 1.00 35.29 78 ARG B N 1
ATOM 1340 C CA . ARG B 1 48 ? 2.839 8.527 -12.954 1.00 34.59 78 ARG B CA 1
ATOM 1341 C C . ARG B 1 48 ? 4.222 8.826 -13.546 1.00 33.35 78 ARG B C 1
ATOM 1342 O O . ARG B 1 48 ? 4.714 9.942 -13.410 1.00 32.94 78 ARG B O 1
ATOM 1350 N N . TYR B 1 49 ? 4.838 7.842 -14.204 1.00 32.32 79 TYR B N 1
ATOM 1351 C CA . TYR B 1 49 ? 6.126 8.056 -14.880 1.00 31.32 79 TYR B CA 1
ATOM 1352 C C . TYR B 1 49 ? 6.029 9.113 -15.986 1.00 31.16 79 TYR B C 1
ATOM 1353 O O . TYR B 1 49 ? 6.893 9.985 -16.080 1.00 30.99 79 TYR B O 1
ATOM 1362 N N . ASN B 1 50 ? 4.984 9.031 -16.812 1.00 31.44 80 ASN B N 1
ATOM 1363 C CA . ASN B 1 50 ? 4.776 9.995 -17.905 1.00 31.52 80 ASN B CA 1
ATOM 1364 C C . ASN B 1 50 ? 4.634 11.427 -17.404 1.00 31.68 80 ASN B C 1
ATOM 1365 O O . ASN B 1 50 ? 5.245 12.344 -17.953 1.00 31.29 80 ASN B O 1
ATOM 1370 N N . MET B 1 51 ? 3.827 11.602 -16.361 1.00 31.83 81 MET B N 1
ATOM 1371 C CA . MET B 1 51 ? 3.665 12.906 -15.714 1.00 32.20 81 MET B CA 1
ATOM 1372 C C . MET B 1 51 ? 4.923 13.348 -14.953 1.00 31.47 81 MET B C 1
ATOM 1373 O O . MET B 1 51 ? 5.160 14.548 -14.798 1.00 31.24 81 MET B O 1
ATOM 1378 N N . CYS B 1 52 ? 5.725 12.384 -14.497 1.00 30.70 82 CYS B N 1
ATOM 1379 C CA . CYS B 1 52 ? 7.023 12.672 -13.880 1.00 30.11 82 CYS B CA 1
ATOM 1380 C C . CYS B 1 52 ? 8.031 13.255 -14.867 1.00 29.81 82 CYS B C 1
ATOM 1381 O O . CYS B 1 52 ? 8.596 14.321 -14.606 1.00 29.98 82 CYS B O 1
ATOM 1384 N N . VAL B 1 53 ? 8.238 12.578 -15.995 1.00 29.11 83 VAL B N 1
ATOM 1385 C CA . VAL B 1 53 ? 9.106 13.107 -17.064 1.00 28.92 83 VAL B CA 1
ATOM 1386 C C . VAL B 1 53 ? 8.525 14.361 -17.748 1.00 28.78 83 VAL B C 1
ATOM 1387 O O . VAL B 1 53 ? 9.277 15.151 -18.321 1.00 29.12 83 VAL B O 1
ATOM 1391 N N . ARG B 1 54 ? 7.202 14.537 -17.686 1.00 28.14 84 ARG B N 1
ATOM 1392 C CA . ARG B 1 54 ? 6.542 15.754 -18.173 1.00 27.63 84 ARG B CA 1
ATOM 1393 C C . ARG B 1 54 ? 6.904 16.977 -17.322 1.00 27.92 84 ARG B C 1
ATOM 1394 O O . ARG B 1 54 ? 7.304 18.011 -17.864 1.00 27.75 84 ARG B O 1
ATOM 1402 N N . ASP B 1 55 ? 6.741 16.857 -16.003 1.00 27.71 85 ASP B N 1
ATOM 1403 C CA . ASP B 1 55 ? 7.021 17.962 -15.066 1.00 27.43 85 ASP B CA 1
ATOM 1404 C C . ASP B 1 55 ? 8.467 18.431 -15.160 1.00 27.57 85 ASP B C 1
ATOM 1405 O O . ASP B 1 55 ? 8.750 19.632 -15.151 1.00 27.43 85 ASP B O 1
ATOM 1410 N N . MET B 1 56 ? 9.375 17.464 -15.240 1.00 27.29 86 MET B N 1
ATOM 1411 C CA . MET B 1 56 ? 10.791 17.745 -15.429 1.00 27.28 86 MET B CA 1
ATOM 1412 C C . MET B 1 56 ? 11.043 18.471 -16.754 1.00 27.60 86 MET B C 1
ATOM 1413 O O . MET B 1 56 ? 11.821 19.421 -16.802 1.00 27.95 86 MET B O 1
ATOM 1418 N N . ASN B 1 57 ? 10.368 18.034 -17.815 1.00 28.27 87 ASN B N 1
ATOM 1419 C CA . ASN B 1 57 ? 10.383 18.762 -19.087 1.00 28.55 87 ASN B CA 1
ATOM 1420 C C . ASN B 1 57 ? 9.825 20.180 -18.913 1.00 28.67 87 ASN B C 1
ATOM 1421 O O . ASN B 1 57 ? 10.424 21.137 -19.401 1.00 28.76 87 ASN B O 1
ATOM 1426 N N . TYR B 1 58 ? 8.704 20.307 -18.194 1.00 28.86 88 TYR B N 1
ATOM 1427 C CA . TYR B 1 58 ? 8.109 21.622 -17.892 1.00 29.00 88 TYR B CA 1
ATOM 1428 C C . TYR B 1 58 ? 9.077 22.549 -17.150 1.00 29.12 88 TYR B C 1
ATOM 1429 O O . TYR B 1 58 ? 9.291 23.683 -17.575 1.00 29.43 88 TYR B O 1
ATOM 1438 N N . PHE B 1 59 ? 9.657 22.061 -16.054 1.00 29.71 89 PHE B N 1
ATOM 1439 C CA . PHE B 1 59 ? 10.654 22.827 -15.286 1.00 29.78 89 PHE B CA 1
ATOM 1440 C C . PHE B 1 59 ? 11.906 23.159 -16.097 1.00 29.66 89 PHE B C 1
ATOM 1441 O O . PHE B 1 59 ? 12.537 24.183 -15.853 1.00 29.12 89 PHE B O 1
ATOM 1449 N N . LEU B 1 60 ? 12.271 22.283 -17.034 1.00 30.16 90 LEU B N 1
ATOM 1450 C CA . LEU B 1 60 ? 13.377 22.542 -17.967 1.00 30.35 90 LEU B CA 1
ATOM 1451 C C . LEU B 1 60 ? 13.012 23.616 -19.003 1.00 30.46 90 LEU B C 1
ATOM 1452 O O . LEU B 1 60 ? 13.860 24.432 -19.367 1.00 30.31 90 LEU B O 1
ATOM 1457 N N . ARG B 1 61 ? 11.764 23.597 -19.477 1.00 30.57 91 ARG B N 1
ATOM 1458 C CA . ARG B 1 61 ? 11.268 24.593 -20.439 1.00 31.01 91 ARG B CA 1
ATOM 1459 C C . ARG B 1 61 ? 11.224 25.997 -19.840 1.00 32.14 91 ARG B C 1
ATOM 1460 O O . ARG B 1 61 ? 11.619 26.965 -20.497 1.00 33.47 91 ARG B O 1
ATOM 1468 N N . MET B 1 62 ? 10.729 26.098 -18.605 1.00 32.51 92 MET B N 1
ATOM 1469 C CA . MET B 1 62 ? 10.776 27.344 -17.829 1.00 32.42 92 MET B CA 1
ATOM 1470 C C . MET B 1 62 ? 12.195 27.902 -17.712 1.00 31.89 92 MET B C 1
ATOM 1471 O O . MET B 1 62 ? 12.404 29.108 -17.871 1.00 31.67 92 MET B O 1
ATOM 1476 N N . CYS B 1 63 ? 13.155 27.021 -17.430 1.00 31.35 93 CYS B N 1
ATOM 1477 C CA . CYS B 1 63 ? 14.563 27.416 -17.279 1.00 31.23 93 CYS B CA 1
ATOM 1478 C C . CYS B 1 63 ? 15.182 27.921 -18.581 1.00 31.15 93 CYS B C 1
ATOM 1479 O O . CYS B 1 63 ? 15.920 28.903 -18.572 1.00 31.41 93 CYS B O 1
ATOM 1482 N N . SER B 1 64 ? 14.876 27.249 -19.689 1.00 31.25 94 SER B N 1
ATOM 1483 C CA . SER B 1 64 ? 15.348 27.662 -21.013 1.00 31.28 94 SER B CA 1
ATOM 1484 C C . SER B 1 64 ? 14.766 29.012 -21.422 1.00 31.80 94 SER B C 1
ATOM 1485 O O . SER B 1 64 ? 15.488 29.870 -21.920 1.00 31.24 94 SER B O 1
ATOM 1488 N N . TYR B 1 65 ? 13.462 29.181 -21.204 1.00 33.27 95 TYR B N 1
ATOM 1489 C CA . TYR B 1 65 ? 12.766 30.451 -21.473 1.00 34.65 95 TYR B CA 1
ATOM 1490 C C . TYR B 1 65 ? 13.258 31.591 -20.570 1.00 35.40 95 TYR B C 1
ATOM 1491 O O . TYR B 1 65 ? 1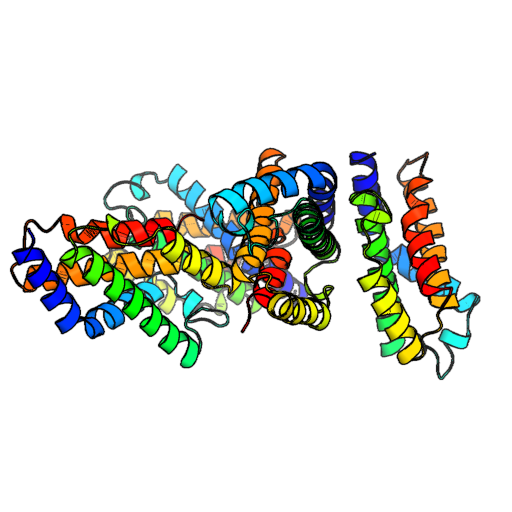3.456 32.715 -21.043 1.00 35.61 95 TYR B O 1
ATOM 1500 N N . ALA B 1 66 ? 13.446 31.302 -19.282 1.00 35.88 96 ALA B N 1
ATOM 1501 C CA . ALA B 1 66 ? 13.986 32.284 -18.330 1.00 36.25 96 ALA B CA 1
ATOM 1502 C C . ALA B 1 66 ? 15.421 32.689 -18.683 1.00 36.26 96 ALA B C 1
ATOM 1503 O O . ALA B 1 66 ? 15.783 33.862 -18.563 1.00 36.49 96 ALA B O 1
ATOM 1505 N N . ILE B 1 67 ? 16.226 31.714 -19.110 1.00 36.48 97 ILE B N 1
ATOM 1506 C CA . ILE B 1 67 ? 17.570 31.975 -19.656 1.00 36.84 97 ILE B CA 1
ATOM 1507 C C . ILE B 1 67 ? 17.517 32.925 -20.863 1.00 37.29 97 ILE B C 1
ATOM 1508 O O . ILE B 1 67 ? 18.336 33.840 -20.963 1.00 37.91 97 ILE B O 1
ATOM 1513 N N . VAL B 1 68 ? 16.562 32.704 -21.764 1.00 37.24 98 VAL B N 1
ATOM 1514 C CA . VAL B 1 68 ? 16.388 33.560 -22.947 1.00 37.53 98 VAL B CA 1
ATOM 1515 C C . VAL B 1 68 ? 15.925 34.978 -22.565 1.00 37.83 98 VAL B C 1
ATOM 1516 O O . VAL B 1 68 ? 16.437 35.961 -23.098 1.00 37.79 98 VAL B O 1
ATOM 1520 N N . ALA B 1 69 ? 14.968 35.069 -21.645 1.00 38.55 99 ALA B N 1
ATOM 1521 C CA . ALA B 1 69 ? 14.387 36.352 -21.234 1.00 39.26 99 ALA B CA 1
ATOM 1522 C C . ALA B 1 69 ? 15.365 37.302 -20.529 1.00 40.25 99 ALA B C 1
ATOM 1523 O O . ALA B 1 69 ? 15.193 38.522 -20.603 1.00 40.22 99 ALA B O 1
ATOM 1525 N N . GLY B 1 70 ? 16.371 36.748 -19.849 1.00 41.45 100 GLY B N 1
ATOM 1526 C CA . GLY B 1 70 ? 17.361 37.542 -19.109 1.00 42.16 100 GLY B CA 1
ATOM 1527 C C . GLY B 1 70 ? 17.662 37.009 -17.718 1.00 43.21 100 GLY B C 1
ATOM 1528 O O . GLY B 1 70 ? 18.749 37.249 -17.181 1.00 43.44 100 GLY B O 1
ATOM 1529 N N . GLY B 1 71 ? 16.700 36.305 -17.124 1.00 43.70 101 GLY B N 1
ATOM 1530 C CA . GLY B 1 71 ? 16.899 35.676 -15.822 1.00 44.37 101 GLY B CA 1
ATOM 1531 C C . GLY B 1 71 ? 15.646 35.055 -15.235 1.00 44.54 101 GLY B C 1
ATOM 1532 O O . GLY B 1 71 ? 14.613 34.959 -15.897 1.00 44.17 101 GLY B O 1
ATOM 1533 N N . ALA B 1 72 ? 15.754 34.651 -13.971 1.00 45.51 102 ALA B N 1
ATOM 1534 C CA . ALA B 1 72 ? 14.661 34.020 -13.230 1.00 46.47 102 ALA B CA 1
ATOM 1535 C C . ALA B 1 72 ? 13.571 35.004 -12.792 1.00 46.97 102 ALA B C 1
ATOM 1536 O O . ALA B 1 72 ? 12.498 34.577 -12.364 1.00 47.63 102 ALA B O 1
ATOM 1538 N N . SER B 1 73 ? 13.857 36.306 -12.877 1.00 47.54 103 SER B N 1
ATOM 1539 C CA . SER B 1 73 ? 12.872 37.371 -12.638 1.00 48.09 103 SER B CA 1
ATOM 1540 C C . SER B 1 73 ? 11.532 37.169 -13.357 1.00 47.48 103 SER B C 1
ATOM 1541 O O . SER B 1 73 ? 10.475 37.391 -12.769 1.00 48.07 103 SER B O 1
ATOM 1544 N N . VAL B 1 74 ? 11.587 36.742 -14.618 1.00 47.45 104 VAL B N 1
ATOM 1545 C CA . VAL B 1 74 ? 10.372 36.544 -15.434 1.00 47.09 104 VAL B CA 1
ATOM 1546 C C . VAL B 1 74 ? 9.459 35.396 -14.974 1.00 46.90 104 VAL B C 1
ATOM 1547 O O . VAL B 1 74 ? 8.266 35.400 -15.286 1.00 45.74 104 VAL B O 1
ATOM 1551 N N . LEU B 1 75 ? 10.016 34.419 -14.255 1.00 46.93 105 LEU B N 1
ATOM 1552 C CA . LEU B 1 75 ? 9.239 33.292 -13.728 1.00 47.12 105 LEU B CA 1
ATOM 1553 C C . LEU B 1 75 ? 8.485 33.730 -12.470 1.00 47.72 105 LEU B C 1
ATOM 1554 O O . LEU B 1 75 ? 9.099 34.229 -11.526 1.00 48.67 105 LEU B O 1
ATOM 1559 N N . ASP B 1 76 ? 7.165 33.535 -12.458 1.00 47.95 106 ASP B N 1
ATOM 1560 C CA . ASP B 1 76 ? 6.312 34.012 -11.360 1.00 47.98 106 ASP B CA 1
ATOM 1561 C C . ASP B 1 76 ? 6.441 33.120 -10.124 1.00 47.69 106 ASP B C 1
ATOM 1562 O O . ASP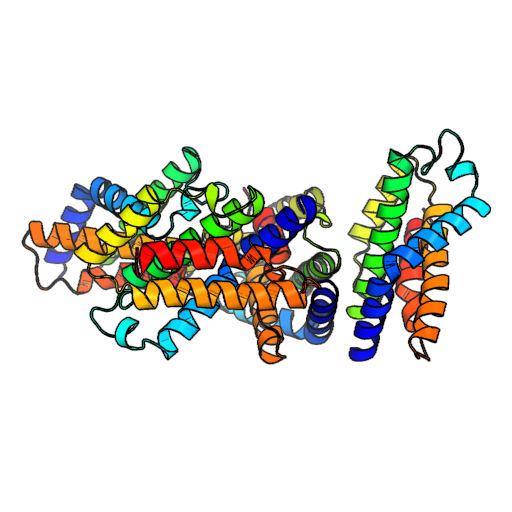 B 1 76 ? 6.275 31.905 -10.215 1.00 47.83 106 ASP B O 1
ATOM 1565 N N . GLU B 1 77 ? 6.717 33.739 -8.975 1.00 47.73 107 GLU B N 1
ATOM 1566 C CA . GLU B 1 77 ? 6.919 33.012 -7.713 1.00 48.00 107 GLU B CA 1
ATOM 1567 C C . GLU B 1 77 ? 5.626 32.385 -7.185 1.00 47.77 107 GLU B C 1
ATOM 1568 O O . GLU B 1 77 ? 5.641 31.252 -6.700 1.00 48.10 107 GLU B O 1
ATOM 1574 N N . ARG B 1 78 ? 4.523 33.129 -7.277 1.00 46.90 108 ARG B N 1
ATOM 1575 C CA . ARG B 1 78 ? 3.194 32.638 -6.884 1.00 46.91 108 ARG B CA 1
ATOM 1576 C C . ARG B 1 78 ? 2.733 31.441 -7.721 1.00 47.10 108 ARG B C 1
ATOM 1577 O O . ARG B 1 78 ? 2.084 30.529 -7.204 1.00 46.18 108 ARG B O 1
ATOM 1579 N N . MET B 1 79 ? 3.075 31.456 -9.008 1.00 47.79 109 MET B N 1
ATOM 1580 C CA . MET B 1 79 ? 2.761 30.355 -9.923 1.00 48.76 109 MET B CA 1
ATOM 1581 C C . MET B 1 79 ? 3.613 29.107 -9.628 1.00 48.50 109 MET B C 1
ATOM 1582 O O . MET B 1 79 ? 3.133 27.979 -9.775 1.00 48.90 109 MET B O 1
ATOM 1587 N N . LEU B 1 80 ? 4.865 29.314 -9.209 1.00 47.10 110 LEU B N 1
ATOM 1588 C CA . LEU B 1 80 ? 5.726 28.222 -8.722 1.00 46.04 110 LEU B CA 1
ATOM 1589 C C . LEU B 1 80 ? 5.309 27.708 -7.336 1.00 44.91 110 LEU B C 1
ATOM 1590 O O . LEU B 1 80 ? 5.466 26.518 -7.040 1.00 44.83 110 LEU B O 1
ATOM 1595 N N . ALA B 1 81 ? 4.804 28.604 -6.487 1.00 42.90 111 ALA B N 1
ATOM 1596 C CA . ALA B 1 81 ? 4.244 28.218 -5.183 1.00 41.37 111 ALA B CA 1
ATOM 1597 C C . ALA B 1 81 ? 2.961 27.388 -5.319 1.00 39.61 111 ALA B C 1
ATOM 1598 O O . ALA B 1 81 ? 2.643 26.593 -4.434 1.00 39.34 111 ALA B O 1
ATOM 1600 N N . GLY B 1 82 ? 2.222 27.591 -6.412 1.00 38.30 112 GLY B N 1
ATOM 1601 C CA . GLY B 1 82 ? 1.060 26.764 -6.743 1.00 37.40 112 GLY B CA 1
ATOM 1602 C C . GLY B 1 82 ? 1.387 25.287 -6.915 1.00 36.57 112 GLY B C 1
ATOM 1603 O O . GLY B 1 82 ? 0.621 24.426 -6.477 1.00 35.98 112 GLY B O 1
ATOM 1604 N N . PHE B 1 83 ? 2.529 24.997 -7.537 1.00 35.77 113 PHE B N 1
ATOM 1605 C CA . PHE B 1 83 ? 2.978 23.610 -7.735 1.00 35.48 113 PHE B CA 1
ATOM 1606 C C . PHE B 1 83 ? 3.446 22.970 -6.426 1.00 35.13 113 PHE B C 1
ATOM 1607 O O . PHE B 1 83 ? 3.200 21.789 -6.202 1.00 34.86 113 PHE B O 1
ATOM 1615 N N . ARG B 1 84 ? 4.115 23.750 -5.576 1.00 34.91 114 ARG B N 1
ATOM 1616 C CA . ARG B 1 84 ? 4.486 23.310 -4.224 1.00 34.97 114 ARG B CA 1
ATOM 1617 C C . ARG B 1 84 ? 3.258 22.843 -3.429 1.00 34.82 114 ARG B C 1
ATOM 1618 O O . ARG B 1 84 ? 3.294 21.775 -2.812 1.00 34.57 114 ARG B O 1
ATOM 1626 N N . ASP B 1 85 ? 2.188 23.641 -3.458 1.00 34.46 115 ASP B N 1
ATOM 1627 C CA . ASP B 1 85 ? 0.921 23.301 -2.782 1.00 34.52 115 ASP B CA 1
ATOM 1628 C C . ASP B 1 85 ? 0.237 22.099 -3.431 1.00 34.34 115 ASP B C 1
ATOM 1629 O O . ASP B 1 85 ? -0.263 21.212 -2.734 1.00 33.95 115 ASP B O 1
ATOM 1634 N N . THR B 1 86 ? 0.199 22.100 -4.764 1.00 34.11 116 THR B N 1
ATOM 1635 C CA . THR B 1 86 ? -0.355 20.991 -5.548 1.00 33.65 116 THR B CA 1
ATOM 1636 C C . THR B 1 86 ? 0.379 19.681 -5.265 1.00 33.20 116 THR B C 1
ATOM 1637 O O . THR B 1 86 ? -0.252 18.634 -5.137 1.00 33.52 116 THR B O 1
ATOM 1641 N N . PHE B 1 87 ? 1.704 19.752 -5.161 1.00 32.86 117 PHE B N 1
ATOM 1642 C CA . PHE B 1 87 ? 2.533 18.579 -4.858 1.00 33.18 117 PHE B CA 1
ATOM 1643 C C . PHE B 1 87 ? 2.317 18.079 -3.423 1.00 33.75 117 PHE B C 1
ATOM 1644 O O . PHE B 1 87 ? 2.310 16.871 -3.185 1.00 34.51 117 PHE B O 1
ATOM 1652 N N . ASN B 1 88 ? 2.148 19.004 -2.477 1.00 34.27 118 ASN B N 1
ATOM 1653 C CA . ASN B 1 88 ? 1.853 18.650 -1.080 1.00 34.74 118 ASN B CA 1
ATOM 1654 C C . ASN B 1 88 ? 0.550 17.867 -0.906 1.00 35.20 118 ASN B C 1
ATOM 1655 O O . ASN B 1 88 ? 0.534 16.842 -0.218 1.00 36.21 118 ASN B O 1
ATOM 1660 N N . SER B 1 89 ? -0.529 18.341 -1.529 1.00 34.92 119 SER B N 1
ATOM 1661 C CA . SER B 1 89 ? -1.838 17.678 -1.418 1.00 35.41 119 SER B CA 1
ATOM 1662 C C . SER B 1 89 ? -1.865 16.331 -2.148 1.00 35.71 119 SER B C 1
ATOM 1663 O O . SER B 1 89 ? -2.442 15.366 -1.652 1.00 36.50 119 SER B O 1
ATOM 1666 N N . LEU B 1 90 ? -1.250 16.284 -3.329 1.00 35.91 120 LEU B N 1
ATOM 1667 C CA . LEU B 1 90 ? -1.131 15.048 -4.107 1.00 35.93 120 LEU B CA 1
ATOM 1668 C C . LEU B 1 90 ? -0.064 14.081 -3.562 1.00 36.00 120 LEU B C 1
ATOM 1669 O O . LEU B 1 90 ? -0.045 12.907 -3.941 1.00 36.09 120 LEU B O 1
ATOM 1674 N N . GLY B 1 91 ? 0.821 14.570 -2.693 1.00 35.95 121 GLY B N 1
ATOM 1675 C CA . GLY B 1 91 ? 1.811 13.729 -2.021 1.00 35.88 121 GLY B CA 1
ATOM 1676 C C . GLY B 1 91 ? 3.006 13.379 -2.889 1.00 35.79 121 GLY B C 1
ATOM 1677 O O . GLY B 1 91 ? 3.496 12.249 -2.841 1.00 35.37 121 GLY B O 1
ATOM 1678 N N . ILE B 1 92 ? 3.467 14.350 -3.679 1.00 36.04 122 ILE B N 1
ATOM 1679 C CA . ILE B 1 92 ? 4.678 14.217 -4.490 1.00 36.12 122 ILE B CA 1
ATOM 1680 C C . ILE B 1 92 ? 5.822 14.845 -3.688 1.00 35.75 122 ILE B C 1
ATOM 1681 O O . ILE B 1 92 ? 5.754 16.034 -3.375 1.00 36.43 122 ILE B O 1
ATOM 1686 N N . PRO B 1 93 ? 6.861 14.052 -3.341 1.00 35.22 123 PRO B N 1
ATOM 1687 C CA . PRO B 1 93 ? 8.009 14.533 -2.562 1.00 34.64 123 PRO B CA 1
ATOM 1688 C C . PRO B 1 93 ? 8.660 15.817 -3.093 1.00 34.07 123 PRO B C 1
ATOM 1689 O O . PRO B 1 93 ? 8.944 15.910 -4.286 1.00 34.48 123 PRO B O 1
ATOM 1693 N N . LEU B 1 94 ? 8.895 16.784 -2.203 1.00 33.63 124 LEU B N 1
ATOM 1694 C CA . LEU B 1 94 ? 9.483 18.083 -2.581 1.00 33.14 124 LEU B CA 1
ATOM 1695 C C . LEU B 1 94 ? 10.992 18.023 -2.832 1.00 33.20 124 LEU B C 1
ATOM 1696 O O . LEU B 1 94 ? 11.494 18.708 -3.723 1.00 33.71 124 LEU B O 1
ATOM 1701 N N . CYS B 1 95 ? 11.712 17.223 -2.047 1.00 33.29 125 CYS B N 1
ATOM 1702 C CA . CYS B 1 95 ? 13.178 17.143 -2.163 1.00 33.60 125 CYS B CA 1
ATOM 1703 C C . CYS B 1 95 ? 13.678 16.400 -3.420 1.00 32.77 125 CYS B C 1
ATOM 1704 O O . CYS B 1 95 ? 14.665 16.826 -4.023 1.00 32.47 125 CYS B O 1
ATOM 1707 N N . PRO B 1 96 ? 13.018 15.288 -3.808 1.00 32.42 126 PRO B N 1
ATOM 1708 C CA . PRO B 1 96 ? 13.290 14.672 -5.121 1.00 32.34 126 PRO B CA 1
ATOM 1709 C C . PRO B 1 96 ? 12.939 15.550 -6.333 1.00 32.05 126 PRO B C 1
ATOM 1710 O O . PRO B 1 96 ? 13.596 15.441 -7.371 1.00 31.55 126 PRO B O 1
ATOM 1714 N N . THR B 1 97 ? 11.910 16.389 -6.206 1.00 32.32 127 THR B N 1
ATOM 1715 C CA . THR B 1 97 ? 11.568 17.379 -7.236 1.00 32.25 127 THR B CA 1
ATOM 1716 C C . THR B 1 97 ? 12.696 18.397 -7.403 1.00 32.54 127 THR B C 1
ATOM 1717 O O . THR B 1 97 ? 13.071 18.729 -8.527 1.00 33.01 127 THR B O 1
ATOM 1721 N N . ALA B 1 98 ? 13.218 18.891 -6.280 1.00 32.50 128 ALA B N 1
ATOM 1722 C CA . ALA B 1 98 ? 14.391 19.767 -6.277 1.00 32.88 128 ALA B CA 1
ATOM 1723 C C . ALA B 1 98 ? 15.633 19.054 -6.808 1.00 32.95 128 ALA B C 1
ATOM 1724 O O . ALA B 1 98 ? 16.419 19.647 -7.544 1.00 32.88 128 ALA B O 1
ATOM 1726 N N . ARG B 1 99 ? 15.805 17.787 -6.426 1.00 33.59 129 ARG B N 1
ATOM 1727 C CA . ARG B 1 99 ? 16.910 16.962 -6.931 1.00 33.84 129 ARG B CA 1
ATOM 1728 C C . ARG B 1 99 ? 16.835 16.801 -8.448 1.00 33.55 129 ARG B C 1
ATOM 1729 O O . ARG B 1 99 ? 17.847 16.932 -9.134 1.00 33.99 129 ARG B O 1
ATOM 1737 N N . SER B 1 100 ? 15.635 16.520 -8.955 1.00 32.88 130 SER B N 1
ATOM 1738 C CA . SER B 1 100 ? 15.415 16.322 -10.389 1.00 32.66 130 SER B CA 1
ATOM 1739 C C . SER B 1 100 ? 15.746 17.566 -11.218 1.00 32.68 130 SER B C 1
ATOM 1740 O O . SER B 1 100 ? 16.278 17.447 -12.319 1.00 31.85 130 SER B O 1
ATOM 1743 N N . ILE B 1 101 ? 15.438 18.746 -10.678 1.00 32.99 131 ILE B N 1
ATOM 1744 C CA . ILE B 1 101 ? 15.768 20.023 -11.328 1.00 33.32 131 ILE B CA 1
ATOM 1745 C C . ILE B 1 101 ? 17.285 20.270 -11.315 1.00 33.24 131 ILE B C 1
ATOM 1746 O O . ILE B 1 101 ? 17.850 20.719 -12.316 1.00 33.19 131 ILE B O 1
ATOM 1751 N N . GLN B 1 102 ? 17.929 19.976 -10.185 1.00 33.15 132 GLN B N 1
ATOM 1752 C CA . GLN B 1 102 ? 19.383 20.131 -10.044 1.00 33.14 132 GLN B CA 1
ATOM 1753 C C . GLN B 1 102 ? 20.183 19.103 -10.842 1.00 32.56 132 GLN B C 1
ATOM 1754 O O . GLN B 1 102 ? 21.265 19.419 -11.341 1.00 32.76 132 GLN B O 1
ATOM 1760 N N . LEU B 1 103 ? 19.669 17.877 -10.937 1.00 31.84 133 LEU B N 1
ATOM 1761 C CA . LEU B 1 103 ? 20.266 16.853 -11.800 1.00 31.10 133 LEU B CA 1
ATOM 1762 C C . LEU B 1 103 ? 20.235 17.305 -13.261 1.00 30.88 133 LEU B C 1
ATOM 1763 O O . LEU B 1 103 ? 21.257 17.273 -13.940 1.00 30.24 133 LEU B O 1
ATOM 1768 N N . MET B 1 104 ? 19.060 17.743 -13.717 1.00 30.91 134 MET B N 1
ATOM 1769 C CA . MET B 1 104 ? 18.888 18.324 -15.056 1.00 31.08 134 MET B CA 1
ATOM 1770 C C . MET B 1 104 ? 19.815 19.512 -15.310 1.00 31.82 134 MET B C 1
ATOM 1771 O O . MET B 1 104 ? 20.358 19.641 -16.404 1.00 32.23 134 MET B O 1
ATOM 1776 N N . LYS B 1 105 ? 19.987 20.371 -14.305 1.00 32.61 135 LYS B N 1
ATOM 1777 C CA . LYS B 1 105 ? 20.948 21.481 -14.381 1.00 32.96 135 LYS B CA 1
ATOM 1778 C C . LYS B 1 105 ? 22.369 20.976 -14.614 1.00 33.28 135 LYS B C 1
ATOM 1779 O O . LYS B 1 105 ? 23.106 21.556 -15.408 1.00 33.79 135 LYS B O 1
ATOM 1785 N N . LYS B 1 106 ? 22.742 19.905 -13.913 1.00 34.19 136 LYS B N 1
ATOM 1786 C CA . LYS B 1 106 ? 24.064 19.284 -14.059 1.00 33.94 136 LYS B CA 1
ATOM 1787 C C . LYS B 1 106 ? 24.277 18.652 -15.439 1.00 34.07 136 LYS B C 1
ATOM 1788 O O . LYS B 1 106 ? 25.375 18.756 -15.992 1.00 34.49 136 LYS B O 1
ATOM 1791 N N . ILE B 1 107 ? 23.238 18.010 -15.986 1.00 33.96 137 ILE B N 1
ATOM 1792 C CA . ILE B 1 107 ? 23.314 17.394 -17.326 1.00 33.92 137 ILE B CA 1
ATOM 1793 C C . ILE B 1 107 ? 23.474 18.477 -18.399 1.00 34.11 137 ILE B C 1
ATOM 1794 O O . ILE B 1 107 ? 24.248 18.306 -19.344 1.00 33.84 137 ILE B O 1
ATOM 1799 N N . VAL B 1 108 ? 22.739 19.579 -18.244 1.00 34.28 138 VAL B N 1
ATOM 1800 C CA . VAL B 1 108 ? 22.819 20.723 -19.159 1.00 34.84 138 VAL B CA 1
ATOM 1801 C C . VAL B 1 108 ? 24.232 21.318 -19.196 1.00 35.74 138 VAL B C 1
ATOM 1802 O O . VAL B 1 108 ? 24.723 21.676 -20.267 1.00 36.15 138 VAL B O 1
ATOM 1806 N N . LYS B 1 109 ? 24.876 21.411 -18.034 1.00 36.51 139 LYS B N 1
ATOM 1807 C CA . LYS B 1 109 ? 26.254 21.911 -17.946 1.00 37.47 139 LYS B CA 1
ATOM 1808 C C . LYS B 1 109 ? 27.241 20.987 -18.676 1.00 38.49 139 LYS B C 1
ATOM 1809 O O . LYS B 1 109 ? 28.158 21.467 -19.346 1.00 38.75 139 LYS B O 1
ATOM 1815 N N . GLU B 1 110 ? 27.041 19.672 -18.552 1.00 39.31 140 GLU B N 1
ATOM 1816 C CA . GLU B 1 110 ? 27.828 18.679 -19.305 1.00 39.89 140 GLU B CA 1
ATOM 1817 C C . GLU B 1 110 ? 27.563 18.768 -20.812 1.00 39.65 140 GLU B C 1
ATOM 1818 O O . GLU B 1 110 ? 28.497 18.691 -21.611 1.00 39.37 140 GLU B O 1
ATOM 1824 N N . LYS B 1 111 ? 26.293 18.924 -21.187 1.00 39.85 141 LYS B N 1
ATOM 1825 C CA . LYS B 1 111 ? 25.903 19.099 -22.595 1.00 40.30 141 LYS B CA 1
ATOM 1826 C C . LYS B 1 111 ? 26.468 20.381 -23.218 1.00 41.29 141 LYS B C 1
ATOM 1827 O O . LYS B 1 111 ? 26.940 20.358 -24.356 1.00 41.82 141 LYS B O 1
ATOM 1831 N N . LEU B 1 112 ? 26.410 21.487 -22.476 1.00 42.23 142 LEU B N 1
ATOM 1832 C CA . LEU B 1 112 ? 26.934 22.774 -22.954 1.00 43.48 142 LEU B CA 1
ATOM 1833 C C . LEU B 1 112 ? 28.453 22.758 -23.109 1.00 44.62 142 LEU B C 1
ATOM 1834 O O . LEU B 1 112 ? 28.978 23.255 -24.108 1.0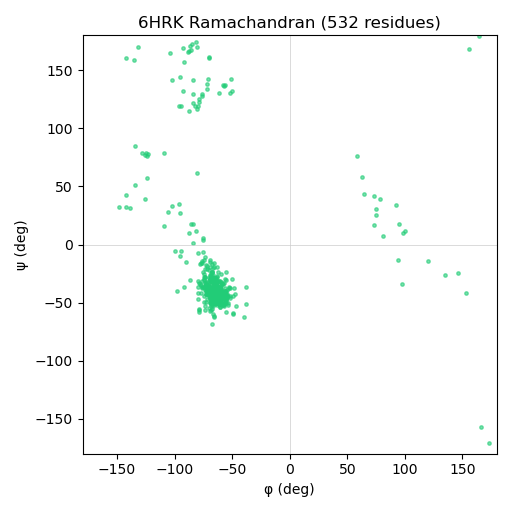0 45.30 142 LEU B O 1
ATOM 1839 N N . ALA B 1 113 ? 29.144 22.189 -22.120 1.00 45.78 143 ALA B N 1
ATOM 1840 C CA . ALA B 1 113 ? 30.612 22.104 -22.122 1.00 47.13 143 ALA B CA 1
ATOM 1841 C C . ALA B 1 113 ? 31.163 21.266 -23.280 1.00 48.91 143 ALA B C 1
ATOM 1842 O O . ALA B 1 113 ? 32.203 21.606 -23.849 1.00 49.43 143 ALA B O 1
ATOM 1844 N N . THR B 1 114 ? 30.464 20.182 -23.624 1.00 50.61 144 THR B N 1
ATOM 1845 C CA . THR B 1 114 ? 30.835 19.339 -24.771 1.00 51.78 144 THR B CA 1
ATOM 1846 C C . THR B 1 114 ? 30.736 20.097 -26.107 1.00 53.06 144 THR B C 1
ATOM 1847 O O . THR B 1 114 ? 31.528 19.849 -27.019 1.00 54.19 144 THR B O 1
ATOM 1851 N N . ALA B 1 115 ? 29.784 21.028 -26.204 1.00 54.23 145 ALA B N 1
ATOM 1852 C CA . ALA B 1 115 ? 29.647 21.908 -27.375 1.00 55.31 145 ALA B CA 1
ATOM 1853 C C . ALA B 1 115 ? 30.517 23.181 -27.318 1.00 55.94 145 ALA B C 1
ATOM 1854 O O . ALA B 1 115 ? 30.259 24.133 -28.061 1.00 56.27 145 ALA B O 1
ATOM 1856 N N . GLY B 1 116 ? 31.538 23.202 -26.457 1.00 56.76 146 GLY B N 1
ATOM 1857 C CA . GLY B 1 116 ? 32.456 24.336 -26.352 1.00 58.29 146 GLY B CA 1
ATOM 1858 C C . GLY B 1 116 ? 31.862 25.564 -25.686 1.00 60.11 146 GLY B C 1
ATOM 1859 O O . GLY B 1 116 ? 32.092 26.687 -26.142 1.00 60.49 146 GLY B O 1
ATOM 1860 N N . MET B 1 117 ? 31.101 25.349 -24.611 1.00 62.06 147 MET B N 1
ATOM 1861 C CA . MET B 1 117 ? 30.479 26.433 -23.842 1.00 63.20 147 MET B CA 1
ATOM 1862 C C . MET B 1 117 ? 30.678 26.195 -22.342 1.00 64.11 147 MET B C 1
ATOM 1863 O O . MET B 1 117 ? 29.815 25.630 -21.663 1.00 63.30 147 MET B O 1
ATOM 1868 N N . THR B 1 118 ? 31.837 26.625 -21.844 1.00 65.41 148 THR B N 1
ATOM 1869 C CA . THR B 1 118 ? 32.191 26.520 -20.422 1.00 66.31 148 THR B CA 1
ATOM 1870 C C . THR B 1 118 ? 31.788 27.772 -19.630 1.00 65.85 148 THR B C 1
ATOM 1871 O O . THR B 1 118 ? 31.362 27.663 -18.478 1.00 65.21 148 THR B O 1
ATOM 1875 N N . ASN B 1 119 ? 31.914 28.948 -20.248 1.00 66.48 149 ASN B N 1
ATOM 1876 C CA . ASN B 1 119 ? 31.665 30.231 -19.575 1.00 66.76 149 ASN B CA 1
ATOM 1877 C C . ASN B 1 119 ? 30.186 30.611 -19.483 1.00 66.34 149 ASN B C 1
ATOM 1878 O O . ASN B 1 119 ? 29.776 31.648 -20.017 1.00 66.42 149 ASN B O 1
ATOM 1880 N N . ILE B 1 120 ? 29.393 29.786 -18.796 1.00 65.08 150 ILE B N 1
ATOM 1881 C CA . ILE B 1 120 ? 27.945 30.005 -18.679 1.00 64.04 150 ILE B CA 1
ATOM 1882 C C . ILE B 1 120 ? 27.530 29.951 -17.201 1.00 62.43 150 ILE B C 1
ATOM 1883 O O . ILE B 1 120 ? 27.020 28.939 -16.710 1.00 61.36 150 ILE B O 1
ATOM 1888 N N . ALA B 1 121 ? 27.775 31.056 -16.499 1.00 60.93 151 ALA B N 1
ATOM 1889 C CA . ALA B 1 121 ? 27.379 31.209 -15.095 1.00 59.17 151 ALA B CA 1
ATOM 1890 C C . ALA B 1 121 ? 25.878 31.475 -14.943 1.00 57.63 151 ALA B C 1
ATOM 1891 O O . ALA B 1 121 ? 25.276 31.083 -13.940 1.00 57.92 151 ALA B O 1
ATOM 1893 N N . PHE B 1 122 ? 25.287 32.145 -15.935 1.00 55.78 152 PHE B N 1
ATOM 1894 C CA . PHE B 1 122 ? 23.848 32.471 -15.934 1.00 53.75 152 PHE B CA 1
ATOM 1895 C C . PHE B 1 122 ? 22.888 31.281 -16.111 1.00 51.92 152 PHE B C 1
ATOM 1896 O O . PHE B 1 122 ? 21.681 31.444 -15.911 1.00 51.56 152 PHE B O 1
ATOM 1904 N N . VAL B 1 123 ? 23.401 30.114 -16.512 1.00 50.23 153 VAL B N 1
ATOM 1905 C CA . VAL B 1 123 ? 22.588 28.886 -16.591 1.00 48.45 153 VAL B CA 1
ATOM 1906 C C . VAL B 1 123 ? 22.010 28.484 -15.231 1.00 47.16 153 VAL B C 1
ATOM 1907 O O . VAL B 1 123 ? 20.873 28.035 -15.167 1.00 46.89 153 VAL B O 1
ATOM 1911 N N . ASP B 1 124 ? 22.787 28.650 -14.162 1.00 45.87 154 ASP B N 1
ATOM 1912 C CA . ASP B 1 124 ? 22.366 28.227 -12.818 1.00 44.91 154 ASP B CA 1
ATOM 1913 C C . ASP B 1 124 ? 21.098 28.912 -12.296 1.00 43.00 154 ASP B C 1
ATOM 1914 O O . ASP B 1 124 ? 20.287 28.274 -11.632 1.00 43.00 154 ASP B O 1
ATOM 1919 N N . GLU B 1 125 ? 20.929 30.192 -12.626 1.00 41.66 155 GLU B N 1
ATOM 1920 C CA . GLU B 1 125 ? 19.925 31.067 -11.987 1.00 40.75 155 GLU B CA 1
ATOM 1921 C C . GLU B 1 125 ? 18.476 30.520 -11.890 1.00 39.52 155 GLU B C 1
ATOM 1922 O O . GLU B 1 125 ? 17.958 30.399 -10.777 1.00 38.54 155 GLU B O 1
ATOM 1928 N N . PRO B 1 126 ? 17.828 30.178 -13.030 1.00 38.67 156 PRO B N 1
ATOM 1929 C CA . PRO B 1 126 ? 16.431 29.714 -12.957 1.00 38.01 156 PRO B CA 1
ATOM 1930 C C . PRO B 1 126 ? 16.243 28.291 -12.414 1.00 36.72 156 PRO B C 1
ATOM 1931 O O . PRO B 1 126 ? 15.203 28.008 -11.820 1.00 36.15 156 PRO B O 1
ATOM 1935 N N . PHE B 1 127 ? 17.221 27.409 -12.630 1.00 36.20 157 PHE B N 1
ATOM 1936 C CA . PHE B 1 127 ? 17.191 26.048 -12.067 1.00 35.59 157 PHE B CA 1
ATOM 1937 C C . PHE B 1 127 ? 17.204 26.119 -10.541 1.00 35.36 157 PHE B C 1
ATOM 1938 O O . PHE B 1 127 ? 16.374 25.500 -9.871 1.00 35.31 157 PHE B O 1
ATOM 1946 N N . ASP B 1 128 ? 18.152 26.893 -10.015 1.00 35.57 158 ASP B N 1
ATOM 1947 C CA . ASP B 1 128 ? 18.293 27.128 -8.574 1.00 35.52 158 ASP B CA 1
ATOM 1948 C C . ASP B 1 128 ? 17.105 27.897 -7.988 1.00 35.60 158 ASP B C 1
ATOM 1949 O O . ASP B 1 128 ? 16.724 27.657 -6.843 1.00 36.25 158 ASP B O 1
ATOM 1954 N N . TYR B 1 129 ? 16.537 28.818 -8.768 1.00 35.75 159 TYR B N 1
ATOM 1955 C CA . TYR B 1 129 ? 15.380 29.613 -8.341 1.00 36.51 159 TYR B CA 1
ATOM 1956 C C . TYR B 1 129 ? 14.092 28.793 -8.210 1.00 37.36 159 TYR B C 1
ATOM 1957 O O . TYR B 1 129 ? 13.360 28.941 -7.229 1.00 37.21 159 TYR B O 1
ATOM 1966 N N . ILE B 1 130 ? 13.809 27.954 -9.206 1.00 38.34 160 ILE B N 1
ATOM 1967 C CA . ILE B 1 130 ? 12.615 27.098 -9.189 1.00 39.05 160 ILE B CA 1
ATOM 1968 C C . ILE B 1 130 ? 12.687 26.093 -8.033 1.00 39.61 160 ILE B C 1
ATOM 1969 O O . ILE B 1 130 ? 11.700 25.892 -7.327 1.00 39.69 160 ILE B O 1
ATOM 1974 N N . ALA B 1 131 ? 13.856 25.482 -7.843 1.00 40.70 161 ALA B N 1
ATOM 1975 C CA . ALA B 1 131 ? 14.095 24.564 -6.720 1.00 41.26 161 ALA B CA 1
ATOM 1976 C C . ALA B 1 131 ? 13.938 25.237 -5.349 1.00 42.28 161 ALA B C 1
ATOM 1977 O O . ALA B 1 131 ? 13.425 24.620 -4.413 1.00 42.18 161 ALA B O 1
ATOM 1979 N N . ARG B 1 132 ? 14.379 26.491 -5.241 1.00 43.34 162 ARG B N 1
ATOM 1980 C CA . ARG B 1 132 ? 14.244 27.275 -4.004 1.00 44.08 162 ARG B CA 1
ATOM 1981 C C . ARG B 1 132 ? 12.777 27.443 -3.599 1.00 44.11 162 ARG B C 1
ATOM 1982 O O . ARG B 1 132 ? 12.427 27.254 -2.431 1.00 44.48 162 ARG B O 1
ATOM 1990 N N . VAL B 1 133 ? 11.931 27.781 -4.573 1.00 43.59 163 VAL B N 1
ATOM 1991 C CA . VAL B 1 133 ? 10.502 28.018 -4.332 1.00 42.84 163 VAL B CA 1
ATOM 1992 C C . VAL B 1 133 ? 9.748 26.699 -4.107 1.00 43.37 163 VAL B C 1
ATOM 1993 O O . VAL B 1 133 ? 8.831 26.646 -3.289 1.00 43.60 163 VAL B O 1
ATOM 1997 N N . ILE B 1 134 ? 10.134 25.648 -4.830 1.00 44.34 164 ILE B N 1
ATOM 1998 C CA . ILE B 1 134 ? 9.506 24.325 -4.693 1.00 45.21 164 ILE B CA 1
ATOM 1999 C C . ILE B 1 134 ? 9.828 23.692 -3.333 1.00 46.55 164 ILE B C 1
ATOM 2000 O O . ILE B 1 134 ? 8.919 23.250 -2.626 1.00 46.97 164 ILE B O 1
ATOM 2005 N N . SER B 1 135 ? 11.109 23.662 -2.971 1.00 48.07 165 SER B N 1
ATOM 2006 C CA . SER B 1 135 ? 11.559 22.954 -1.768 1.00 49.65 165 SER B CA 1
ATOM 2007 C C . SER B 1 135 ? 11.306 23.715 -0.461 1.00 50.83 165 SER B C 1
ATOM 2008 O O . SER B 1 135 ? 10.709 23.163 0.467 1.00 51.17 165 SER B O 1
ATOM 2011 N N . GLU B 1 136 ? 11.861 24.913 -0.379 1.00 52.11 166 GLU B N 1
ATOM 2012 C CA . GLU B 1 136 ? 11.855 25.732 0.821 1.00 52.39 166 GLU B CA 1
ATOM 2013 C C . GLU B 1 136 ? 11.512 27.221 0.708 1.00 52.30 166 GLU B C 1
ATOM 2014 O O . GLU B 1 136 ? 12.213 28.080 1.197 1.00 51.62 166 GLU B O 1
ATOM 2020 N N . THR B 1 137 ? 10.410 27.514 0.061 1.00 52.62 167 THR B N 1
ATOM 2021 C CA . THR B 1 137 ? 9.975 28.857 -0.103 1.00 52.37 167 THR B CA 1
ATOM 2022 C C . THR B 1 137 ? 8.732 28.782 -0.903 1.00 52.71 167 THR B C 1
ATOM 2023 O O . THR B 1 137 ? 8.056 29.763 -1.074 1.00 53.91 167 THR B O 1
ATOM 2025 N N . ASP C 1 3 ? 42.647 2.784 -42.628 1.00 49.78 33 ASP C N 1
ATOM 2026 C CA . ASP C 1 3 ? 41.783 3.459 -43.639 1.00 49.82 33 ASP C CA 1
ATOM 2027 C C . ASP C 1 3 ? 40.561 4.105 -42.988 1.00 50.33 33 ASP C C 1
ATOM 2028 O O . ASP C 1 3 ? 40.409 5.325 -43.034 1.00 51.04 33 ASP C O 1
ATOM 2030 N N . GLY C 1 4 ? 39.705 3.286 -42.376 1.00 49.45 34 GLY C N 1
ATOM 2031 C CA . GLY C 1 4 ? 38.452 3.762 -41.777 1.00 49.01 34 GLY C CA 1
ATOM 2032 C C . GLY C 1 4 ? 38.618 4.753 -40.635 1.00 49.02 34 GLY C C 1
ATOM 2033 O O . GLY C 1 4 ? 37.840 5.701 -40.524 1.00 48.71 34 GLY C O 1
ATOM 2034 N N . GLU C 1 5 ? 39.626 4.535 -39.788 1.00 49.11 35 GLU C N 1
ATOM 2035 C CA . GLU C 1 5 ? 39.973 5.486 -38.719 1.00 49.00 35 GLU C CA 1
ATOM 2036 C C . GLU C 1 5 ? 40.618 6.757 -39.295 1.00 48.01 35 GLU C C 1
ATOM 2037 O O . GLU C 1 5 ? 40.335 7.863 -38.830 1.00 46.96 35 GLU C O 1
ATOM 2043 N N . LYS C 1 6 ? 41.483 6.584 -40.298 1.00 46.46 36 LYS C N 1
ATOM 2044 C CA . LYS C 1 6 ? 42.174 7.703 -40.952 1.00 45.39 36 LYS C CA 1
ATOM 2045 C C . LYS C 1 6 ? 41.231 8.573 -41.784 1.00 45.32 36 LYS C C 1
ATOM 2046 O O . LYS C 1 6 ? 41.404 9.788 -41.838 1.00 45.38 36 LYS C O 1
ATOM 2048 N N . ARG C 1 7 ? 40.250 7.944 -42.433 1.00 45.02 37 ARG C N 1
ATOM 2049 C CA . ARG C 1 7 ? 39.197 8.656 -43.174 1.00 44.53 37 ARG C CA 1
ATOM 2050 C C . ARG C 1 7 ? 38.311 9.513 -42.261 1.00 43.86 37 ARG C C 1
ATOM 2051 O O . ARG C 1 7 ? 37.897 10.609 -42.647 1.00 44.29 37 ARG C O 1
ATOM 2059 N N . VAL C 1 8 ? 38.024 9.007 -41.062 1.00 43.06 38 VAL C N 1
ATOM 2060 C CA . VAL C 1 8 ? 37.317 9.772 -40.022 1.00 42.52 38 VAL C CA 1
ATOM 2061 C C . VAL C 1 8 ? 38.147 10.985 -39.570 1.00 42.69 38 VAL C C 1
ATOM 2062 O O . VAL C 1 8 ? 37.596 12.066 -39.345 1.00 43.24 38 VAL C O 1
ATOM 2066 N N . GLN C 1 9 ? 39.461 10.800 -39.445 1.00 42.50 39 GLN C N 1
ATOM 2067 C CA . GLN C 1 9 ? 40.381 11.894 -39.105 1.00 42.04 39 GLN C CA 1
ATOM 2068 C C . GLN C 1 9 ? 40.497 12.969 -40.199 1.00 41.84 39 GLN C C 1
ATOM 2069 O O . GLN C 1 9 ? 40.765 14.132 -39.888 1.00 41.71 39 GLN C O 1
ATOM 2071 N N . VAL C 1 10 ? 40.302 12.582 -41.462 1.00 41.31 40 VAL C N 1
ATOM 2072 C CA . VAL C 1 10 ? 40.336 13.523 -42.593 1.00 41.35 40 VAL C CA 1
ATOM 2073 C C . VAL C 1 10 ? 39.142 14.484 -42.541 1.00 41.42 40 VAL C C 1
ATOM 2074 O O . VAL C 1 10 ? 39.320 15.700 -42.615 1.00 41.96 40 VAL C O 1
ATOM 2078 N N . ALA C 1 11 ? 37.935 13.933 -42.410 1.00 41.26 41 ALA C N 1
ATOM 2079 C CA . ALA C 1 11 ? 36.714 14.742 -42.275 1.00 41.25 41 ALA C CA 1
ATOM 2080 C C . ALA C 1 11 ? 36.636 15.525 -40.954 1.00 41.31 41 ALA C C 1
ATOM 2081 O O . ALA C 1 11 ? 35.824 16.446 -40.829 1.00 41.61 41 ALA C O 1
ATOM 2083 N N . GLY C 1 12 ? 37.452 15.143 -39.971 1.00 40.90 42 GLY C N 1
ATOM 2084 C CA . GLY C 1 12 ? 37.686 15.960 -38.786 1.00 41.23 42 GLY C CA 1
ATOM 2085 C C . GLY C 1 12 ? 38.533 17.184 -39.092 1.00 41.70 42 GLY C C 1
ATOM 2086 O O . GLY C 1 12 ? 38.192 18.295 -38.681 1.00 41.72 42 GLY C O 1
ATOM 2087 N N . VAL C 1 13 ? 39.635 16.978 -39.816 1.00 42.09 43 VAL C N 1
ATOM 2088 C CA . VAL C 1 13 ? 40.571 18.062 -40.174 1.00 41.76 43 VAL C CA 1
ATOM 2089 C C . VAL C 1 13 ? 39.956 19.023 -41.203 1.00 41.94 43 VAL C C 1
ATOM 2090 O O . VAL C 1 13 ? 40.184 20.233 -41.133 1.00 42.65 43 VAL C O 1
ATOM 2094 N N . ILE C 1 14 ? 39.181 18.487 -42.146 1.00 41.97 44 ILE C N 1
ATOM 2095 C CA . ILE C 1 14 ? 38.436 19.313 -43.109 1.00 41.82 44 ILE C CA 1
ATOM 2096 C C . ILE C 1 14 ? 37.310 20.076 -42.392 1.00 42.27 44 ILE C C 1
ATOM 2097 O O . ILE C 1 14 ? 37.096 21.261 -42.655 1.00 42.12 44 ILE C O 1
ATOM 2102 N N . GLY C 1 15 ? 36.597 19.384 -41.502 1.00 42.85 45 GLY C N 1
ATOM 2103 C CA . GLY C 1 15 ? 35.545 19.993 -40.682 1.00 43.13 45 GLY C CA 1
ATOM 2104 C C . GLY C 1 15 ? 36.048 21.060 -39.722 1.00 43.97 45 GLY C C 1
ATOM 2105 O O . GLY C 1 15 ? 35.347 22.039 -39.457 1.00 44.93 45 GLY C O 1
ATOM 2106 N N . THR C 1 16 ? 37.260 20.869 -39.200 1.00 44.09 46 THR C N 1
ATOM 2107 C CA . THR C 1 16 ? 37.904 21.854 -38.328 1.00 43.75 46 THR C CA 1
ATOM 2108 C C . THR C 1 16 ? 38.233 23.145 -39.084 1.00 43.56 46 THR C C 1
ATOM 2109 O O . THR C 1 16 ? 37.923 24.239 -38.605 1.00 43.28 46 THR C O 1
ATOM 2113 N N . ASN C 1 17 ? 38.843 23.002 -40.262 1.00 42.95 47 ASN C N 1
ATOM 2114 C CA . ASN C 1 17 ? 39.332 24.137 -41.056 1.00 42.25 47 ASN C CA 1
ATOM 2115 C C . ASN C 1 17 ? 38.483 24.460 -42.292 1.00 41.18 47 ASN C C 1
ATOM 2116 O O . ASN C 1 17 ? 38.998 25.003 -43.270 1.00 41.02 47 ASN C O 1
ATOM 2121 N N . ALA C 1 18 ? 37.187 24.153 -42.239 1.00 40.29 48 ALA C N 1
ATOM 2122 C CA . ALA C 1 18 ? 36.280 24.404 -43.367 1.00 39.62 48 ALA C CA 1
ATOM 2123 C C . ALA C 1 18 ? 36.177 25.892 -43.724 1.00 38.79 48 ALA C C 1
ATOM 2124 O O . ALA C 1 18 ? 36.120 26.240 -44.905 1.00 38.33 48 ALA C O 1
ATOM 2126 N N . ALA C 1 19 ? 36.163 26.754 -42.705 1.00 38.02 49 ALA C N 1
ATOM 2127 C CA . ALA C 1 19 ? 36.110 28.213 -42.900 1.00 37.72 49 ALA C CA 1
ATOM 2128 C C . ALA C 1 19 ? 37.323 28.750 -43.668 1.00 37.17 49 ALA C C 1
ATOM 2129 O O . ALA C 1 19 ? 37.170 29.559 -44.583 1.00 37.19 49 ALA C O 1
ATOM 2131 N N . GLU C 1 20 ? 38.515 28.291 -43.291 1.00 36.86 50 GLU C N 1
ATOM 2132 C CA . GLU C 1 20 ? 39.758 28.651 -43.981 1.00 36.85 50 GLU C CA 1
ATOM 2133 C C . GLU C 1 20 ? 39.860 28.002 -45.367 1.00 36.53 50 GLU C C 1
ATOM 2134 O O . GLU C 1 20 ? 40.333 28.637 -46.309 1.00 36.36 50 GLU C O 1
ATOM 2140 N N . VAL C 1 21 ? 39.439 26.740 -45.477 1.00 36.05 51 VAL C N 1
ATOM 2141 C CA . VAL C 1 21 ? 39.452 26.008 -46.754 1.00 35.47 51 VAL C CA 1
ATOM 2142 C C . VAL C 1 21 ? 38.597 26.711 -47.809 1.00 34.99 51 VAL C C 1
ATOM 2143 O O . VAL C 1 21 ? 39.032 26.872 -48.953 1.00 33.52 51 VAL C O 1
ATOM 2147 N N . VAL C 1 22 ? 37.393 27.126 -47.417 1.00 34.86 52 VAL C N 1
ATOM 2148 C CA . VAL C 1 22 ? 36.495 27.834 -48.326 1.00 34.96 52 VAL C CA 1
ATOM 2149 C C . VAL C 1 22 ? 37.099 29.205 -48.637 1.00 35.26 52 VAL C C 1
ATOM 2150 O O . VAL C 1 22 ? 37.565 29.420 -49.756 1.00 35.28 52 VAL C O 1
ATOM 2154 N N . LYS C 1 23 ? 37.143 30.085 -47.633 1.00 35.60 53 LYS C N 1
ATOM 2155 C CA . LYS C 1 23 ? 37.671 31.462 -47.759 1.00 35.92 53 LYS C CA 1
ATOM 2156 C C . LYS C 1 23 ? 38.909 31.565 -48.658 1.00 35.19 53 LYS C C 1
ATOM 2157 O O . LYS C 1 23 ? 38.947 32.391 -49.573 1.00 34.45 53 LYS C O 1
ATOM 2163 N N . THR C 1 24 ? 39.905 30.720 -48.391 1.00 34.55 54 THR C N 1
ATOM 2164 C CA . THR C 1 24 ? 41.169 30.739 -49.133 1.00 34.96 54 THR C CA 1
ATOM 2165 C C . THR C 1 24 ? 40.982 30.284 -50.584 1.00 35.36 54 THR C C 1
ATOM 2166 O O . THR C 1 24 ? 41.599 30.843 -51.491 1.00 35.18 54 THR C O 1
ATOM 2170 N N . ALA C 1 25 ? 40.126 29.282 -50.793 1.00 35.82 55 ALA C N 1
ATOM 2171 C CA . ALA C 1 25 ? 39.816 28.786 -52.136 1.00 35.74 55 ALA C CA 1
ATOM 2172 C C . ALA C 1 25 ? 39.019 29.782 -52.984 1.00 35.67 55 ALA C C 1
ATOM 2173 O O . ALA C 1 25 ? 39.198 29.820 -54.205 1.00 35.77 55 ALA C O 1
ATOM 2175 N N . VAL C 1 26 ? 38.159 30.587 -52.350 1.00 35.60 56 VAL C N 1
ATOM 2176 C CA . VAL C 1 26 ? 37.298 31.532 -53.093 1.00 35.60 56 VAL C CA 1
ATOM 2177 C C . VAL C 1 26 ? 38.139 32.704 -53.588 1.00 35.80 56 VAL C C 1
ATOM 2178 O O . VAL C 1 26 ? 37.993 33.136 -54.730 1.00 35.83 56 VAL C O 1
ATOM 2182 N N . SER C 1 27 ? 39.003 33.214 -52.710 1.00 36.49 57 SER C N 1
ATOM 2183 C CA . SER C 1 27 ? 39.961 34.270 -53.049 1.00 36.78 57 SER C CA 1
ATOM 2184 C C . SER C 1 27 ? 40.843 33.885 -54.235 1.00 36.75 57 SER C C 1
ATOM 2185 O O . SER C 1 27 ? 41.029 34.683 -55.155 1.00 37.25 57 SER C O 1
ATOM 2188 N N . GLN C 1 28 ? 41.381 32.666 -54.202 1.00 36.70 58 GLN C N 1
ATOM 2189 C CA . GLN C 1 28 ? 42.194 32.143 -55.306 1.00 36.81 58 GLN C CA 1
ATOM 2190 C C . GLN C 1 28 ? 41.370 31.920 -56.578 1.00 36.63 58 GLN C C 1
ATOM 2191 O O . GLN C 1 28 ? 41.875 32.129 -57.683 1.00 37.25 58 GLN C O 1
ATOM 2197 N N . LEU C 1 29 ? 40.115 31.495 -56.421 1.00 35.97 59 LEU C N 1
ATOM 2198 C CA . LEU C 1 29 ? 39.199 31.338 -57.557 1.00 35.42 59 LEU C CA 1
ATOM 2199 C C . LEU C 1 29 ? 38.908 32.669 -58.257 1.00 35.19 59 LEU C C 1
ATOM 2200 O O . LEU C 1 29 ? 38.843 32.711 -59.486 1.00 35.12 59 LEU C O 1
ATOM 2205 N N . PHE C 1 30 ? 38.730 33.739 -57.480 1.00 35.16 60 PHE C N 1
ATOM 2206 C CA . PHE C 1 30 ? 38.468 35.074 -58.040 1.00 35.44 60 PHE C CA 1
ATOM 2207 C C . PHE C 1 30 ? 39.651 35.644 -58.830 1.00 36.20 60 PHE C C 1
ATOM 2208 O O . PHE C 1 30 ? 39.445 36.395 -59.785 1.00 36.24 60 PHE C O 1
ATOM 2216 N N . GLN C 1 31 ? 40.875 35.304 -58.425 1.00 37.21 61 GLN C N 1
ATOM 2217 C CA . GLN C 1 31 ? 42.079 35.663 -59.190 1.00 38.26 61 GLN C CA 1
ATOM 2218 C C . GLN C 1 31 ? 42.104 35.003 -60.575 1.00 38.65 61 GLN C C 1
ATOM 2219 O O . GLN C 1 31 ? 42.546 35.617 -61.551 1.00 39.18 61 GLN C O 1
ATOM 2225 N N . GLU C 1 32 ? 41.636 33.757 -60.645 1.00 38.01 62 GLU C N 1
ATOM 2226 C CA . GLU C 1 32 ? 41.572 33.006 -61.902 1.00 38.05 62 GLU C CA 1
ATOM 2227 C C . GLU C 1 32 ? 40.363 33.397 -62.748 1.00 38.79 62 GLU C C 1
ATOM 2228 O O . GLU C 1 32 ? 40.472 33.522 -63.971 1.00 39.46 62 GLU C O 1
ATOM 2234 N N . TYR C 1 33 ? 39.218 33.577 -62.091 1.00 39.16 63 TYR C N 1
ATOM 2235 C CA . TYR C 1 33 ? 37.969 33.962 -62.745 1.00 39.13 63 TYR C CA 1
ATOM 2236 C C . TYR C 1 33 ? 37.423 35.259 -62.126 1.00 39.14 63 TYR C C 1
ATOM 2237 O O . TYR C 1 33 ? 36.499 35.216 -61.309 1.00 39.26 63 TYR C O 1
ATOM 2246 N N . PRO C 1 34 ? 38.001 36.421 -62.501 1.00 39.10 64 PRO C N 1
ATOM 2247 C CA . PRO C 1 34 ? 37.501 37.716 -62.002 1.00 39.25 64 PRO C CA 1
ATOM 2248 C C . PRO C 1 34 ? 36.099 38.101 -62.489 1.00 39.74 64 PRO C C 1
ATOM 2249 O O . PRO C 1 34 ? 35.452 38.937 -61.859 1.00 40.85 64 PRO C O 1
ATOM 2253 N N . GLU C 1 35 ? 35.643 37.499 -63.590 1.00 40.60 65 GLU C N 1
ATOM 2254 C CA . GLU C 1 35 ? 34.248 37.627 -64.063 1.00 40.62 65 GLU C CA 1
ATOM 2255 C C . GLU C 1 35 ? 33.173 37.239 -63.028 1.00 40.36 65 GLU C C 1
ATOM 2256 O O . GLU C 1 35 ? 32.030 37.692 -63.124 1.00 40.07 65 GLU C O 1
ATOM 2262 N N . LEU C 1 36 ? 33.544 36.400 -62.059 1.00 39.91 66 LEU C N 1
ATOM 2263 C CA . LEU C 1 36 ? 32.654 36.017 -60.955 1.00 39.49 66 LEU C CA 1
ATOM 2264 C C . LEU C 1 36 ? 32.356 37.198 -60.019 1.00 39.58 66 LEU C C 1
ATOM 2265 O O . LEU C 1 36 ? 31.266 37.279 -59.452 1.00 39.39 66 LEU C O 1
ATOM 2270 N N . VAL C 1 37 ? 33.330 38.099 -59.873 1.00 39.85 67 VAL C N 1
ATOM 2271 C CA . VAL C 1 37 ? 33.248 39.258 -58.966 1.00 40.15 67 VAL C CA 1
ATOM 2272 C C . VAL C 1 37 ? 32.777 40.548 -59.681 1.00 39.95 67 VAL C C 1
ATOM 2273 O O . VAL C 1 37 ? 32.470 41.542 -59.021 1.00 39.58 67 VAL C O 1
ATOM 2277 N N . ARG C 1 38 ? 32.696 40.524 -61.014 1.00 39.46 68 ARG C N 1
ATOM 2278 C CA . ARG C 1 38 ? 32.153 41.644 -61.799 1.00 39.27 68 ARG C CA 1
ATOM 2279 C C . ARG C 1 38 ? 30.644 41.451 -62.053 1.00 38.13 68 ARG C C 1
ATOM 2280 O O . ARG C 1 38 ? 30.111 40.377 -61.760 1.00 38.00 68 ARG C O 1
ATOM 2288 N N . PRO C 1 39 ? 29.944 42.492 -62.569 1.00 36.93 69 PRO C N 1
ATOM 2289 C CA . PRO C 1 39 ? 28.503 42.386 -62.873 1.00 36.39 69 PRO C CA 1
ATOM 2290 C C . PRO C 1 39 ? 28.093 41.174 -63.720 1.00 35.80 69 PRO C C 1
ATOM 2291 O O . PRO C 1 39 ? 28.817 40.779 -64.637 1.00 35.29 69 PRO C O 1
ATOM 2295 N N . GLY C 1 40 ? 26.935 40.601 -63.398 1.00 35.12 70 GLY C N 1
ATOM 2296 C CA . GLY C 1 40 ? 26.456 39.376 -64.036 1.00 34.96 70 GLY C CA 1
ATOM 2297 C C . GLY C 1 40 ? 27.197 38.109 -63.624 1.00 34.91 70 GLY C C 1
ATOM 2298 O O . GLY C 1 40 ? 27.087 37.085 -64.305 1.00 34.72 70 GLY C O 1
ATOM 2299 N N . GLY C 1 41 ? 27.937 38.170 -62.513 1.00 34.49 71 GLY C N 1
ATOM 2300 C CA . GLY C 1 41 ? 28.697 37.031 -61.994 1.00 34.46 71 GLY C CA 1
ATOM 2301 C C . GLY C 1 41 ? 27.999 36.407 -60.801 1.00 34.33 71 GLY C C 1
ATOM 2302 O O . GLY C 1 41 ? 27.106 37.019 -60.206 1.00 33.74 71 GLY C O 1
ATOM 2303 N N . CYS C 1 42 ? 28.421 35.193 -60.443 1.00 34.29 72 CYS C N 1
ATOM 2304 C CA . CYS C 1 42 ? 27.822 34.451 -59.323 1.00 34.15 72 CYS C CA 1
ATOM 2305 C C . CYS C 1 42 ? 28.449 34.751 -57.946 1.00 33.79 72 CYS C C 1
ATOM 2306 O O . CYS C 1 42 ? 28.154 34.059 -56.972 1.00 34.06 72 CYS C O 1
ATOM 2309 N N . ALA C 1 43 ? 29.309 35.769 -57.863 1.00 33.85 73 ALA C N 1
ATOM 2310 C CA . ALA C 1 43 ? 29.793 36.289 -56.577 1.00 33.39 73 ALA C CA 1
ATOM 2311 C C . ALA C 1 43 ? 29.860 37.828 -56.569 1.00 33.57 73 ALA C C 1
ATOM 2312 O O . ALA C 1 43 ? 3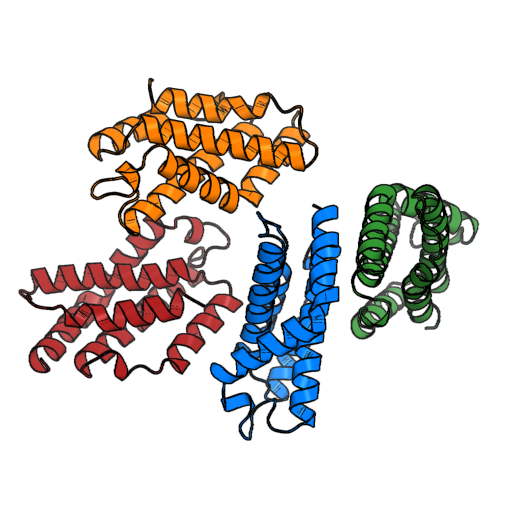0.698 38.415 -55.880 1.00 33.37 73 ALA C O 1
ATOM 2314 N N . TYR C 1 44 ? 28.954 38.471 -57.308 1.00 33.65 74 TYR C N 1
ATOM 2315 C CA . TYR C 1 44 ? 28.995 39.922 -57.511 1.00 33.87 74 TYR C CA 1
ATOM 2316 C C . TYR C 1 44 ? 28.440 40.672 -56.301 1.00 34.26 74 TYR C C 1
ATOM 2317 O O . TYR C 1 44 ? 29.116 41.534 -55.737 1.00 34.60 74 TYR C O 1
ATOM 2326 N N . THR C 1 45 ? 27.207 40.344 -55.921 1.00 34.19 75 THR C N 1
ATOM 2327 C CA . THR C 1 45 ? 26.556 40.947 -54.755 1.00 34.24 75 THR C CA 1
ATOM 2328 C C . THR C 1 45 ? 26.898 40.193 -53.465 1.00 34.08 75 THR C C 1
ATOM 2329 O O . THR C 1 45 ? 27.509 39.121 -53.498 1.00 33.23 75 THR C O 1
ATOM 2333 N N . THR C 1 46 ? 26.505 40.781 -52.336 1.00 34.71 76 THR C N 1
ATOM 2334 C CA . THR C 1 46 ? 26.622 40.151 -51.013 1.00 34.97 76 THR C CA 1
ATOM 2335 C C . THR C 1 46 ? 25.820 38.847 -50.934 1.00 35.67 76 THR C C 1
ATOM 2336 O O . THR C 1 46 ? 26.284 37.851 -50.371 1.00 34.82 76 THR C O 1
ATOM 2340 N N . ARG C 1 47 ? 24.611 38.881 -51.492 1.00 36.76 77 ARG C N 1
ATOM 2341 C CA . ARG C 1 47 ? 23.727 37.719 -51.560 1.00 37.64 77 ARG C CA 1
ATOM 2342 C C . ARG C 1 47 ? 24.386 36.598 -52.361 1.00 37.89 77 ARG C C 1
ATOM 2343 O O . ARG C 1 47 ? 24.518 35.472 -51.873 1.00 37.93 77 ARG C O 1
ATOM 2351 N N . ARG C 1 48 ? 24.808 36.923 -53.582 1.00 37.94 78 ARG C N 1
ATOM 2352 C CA . ARG C 1 48 ? 25.438 35.951 -54.478 1.00 37.28 78 ARG C CA 1
ATOM 2353 C C . ARG C 1 48 ? 26.762 35.411 -53.943 1.00 36.49 78 ARG C C 1
ATOM 2354 O O . ARG C 1 48 ? 27.050 34.229 -54.128 1.00 36.52 78 ARG C O 1
ATOM 2362 N N . TYR C 1 49 ? 27.557 36.272 -53.298 1.00 35.21 79 TYR C N 1
ATOM 2363 C CA . TYR C 1 49 ? 28.828 35.856 -52.679 1.00 34.18 79 TYR C CA 1
ATOM 2364 C C . TYR C 1 49 ? 28.608 34.865 -51.530 1.00 32.65 79 TYR C C 1
ATOM 2365 O O . TYR C 1 49 ? 29.287 33.844 -51.463 1.00 32.96 79 TYR C O 1
ATOM 2374 N N . ASN C 1 50 ? 27.664 35.163 -50.641 1.00 31.23 80 ASN C N 1
ATOM 2375 C CA . ASN C 1 50 ? 27.336 34.259 -49.529 1.00 30.51 80 ASN C CA 1
ATOM 2376 C C . ASN C 1 50 ? 26.751 32.922 -49.988 1.00 30.62 80 ASN C C 1
ATOM 2377 O O . ASN C 1 50 ? 27.060 31.883 -49.403 1.00 30.25 80 ASN C O 1
ATOM 2382 N N . MET C 1 51 ? 25.909 32.950 -51.022 1.00 30.60 81 MET C N 1
ATOM 2383 C CA . MET C 1 51 ? 25.454 31.714 -51.676 1.00 30.37 81 MET C CA 1
ATOM 2384 C C . MET C 1 51 ? 26.623 30.990 -52.360 1.00 30.19 81 MET C C 1
ATOM 2385 O O . MET C 1 51 ? 26.620 29.763 -52.449 1.00 30.06 81 MET C O 1
ATOM 2390 N N . CYS C 1 52 ? 27.619 31.753 -52.823 1.00 30.11 82 CYS C N 1
ATOM 2391 C CA . CYS C 1 52 ? 28.836 31.188 -53.423 1.00 29.77 82 CYS C CA 1
ATOM 2392 C C . CYS C 1 52 ? 29.748 30.436 -52.447 1.00 29.59 82 CYS C C 1
ATOM 2393 O O . CYS C 1 52 ? 30.193 29.330 -52.759 1.00 29.41 82 CYS C O 1
ATOM 2396 N N . VAL C 1 53 ? 30.021 31.020 -51.282 1.00 29.52 83 VAL C N 1
ATOM 2397 C CA . VAL C 1 53 ? 30.820 30.333 -50.248 1.00 29.69 83 VAL C CA 1
ATOM 2398 C C . VAL C 1 53 ? 30.027 29.223 -49.538 1.00 29.79 83 VAL C C 1
ATOM 2399 O O . VAL C 1 53 ? 30.620 28.276 -49.015 1.00 30.41 83 VAL C O 1
ATOM 2403 N N . ARG C 1 54 ? 28.699 29.344 -49.522 1.00 29.71 84 ARG C N 1
ATOM 2404 C CA . ARG C 1 54 ? 27.807 28.285 -49.026 1.00 29.57 84 ARG C CA 1
ATOM 2405 C C . ARG C 1 54 ? 27.920 27.008 -49.865 1.00 29.74 84 ARG C C 1
ATOM 2406 O O . ARG C 1 54 ? 27.999 25.905 -49.316 1.00 29.52 84 ARG C O 1
ATOM 2414 N N . ASP C 1 55 ? 27.908 27.169 -51.188 1.00 29.95 85 ASP C N 1
ATOM 2415 C CA . ASP C 1 55 ? 27.947 26.031 -52.120 1.00 30.02 85 ASP C CA 1
ATOM 2416 C C . ASP C 1 55 ? 29.267 25.276 -52.092 1.00 30.19 85 ASP C C 1
ATOM 2417 O O . ASP C 1 55 ? 29.276 24.050 -52.193 1.00 30.71 85 ASP C O 1
ATOM 2422 N N . MET C 1 56 ? 30.371 26.010 -51.979 1.00 30.12 86 MET C N 1
ATOM 2423 C CA . MET C 1 56 ? 31.694 25.405 -51.825 1.00 30.34 86 MET C CA 1
ATOM 2424 C C . MET C 1 56 ? 31.782 24.612 -50.521 1.00 30.86 86 MET C C 1
ATOM 2425 O O . MET C 1 56 ? 32.413 23.556 -50.483 1.00 31.77 86 MET C O 1
ATOM 2430 N N . ASN C 1 57 ? 31.142 25.120 -49.467 1.00 31.10 87 ASN C N 1
ATOM 2431 C CA . ASN C 1 57 ? 31.053 24.409 -48.191 1.00 31.52 87 ASN C CA 1
ATOM 2432 C C . ASN C 1 57 ? 30.237 23.117 -48.330 1.00 31.98 87 ASN C C 1
ATOM 2433 O O . ASN C 1 57 ? 30.632 22.082 -47.797 1.00 31.72 87 ASN C O 1
ATOM 2438 N N . TYR C 1 58 ? 29.118 23.178 -49.058 1.00 32.46 88 TYR C N 1
ATOM 2439 C CA . TYR C 1 58 ? 28.322 21.981 -49.361 1.00 32.94 88 TYR C CA 1
ATOM 2440 C C . TYR C 1 58 ? 29.123 20.928 -50.134 1.00 33.13 88 TYR C C 1
ATOM 2441 O O . TYR C 1 58 ? 29.071 19.747 -49.790 1.00 33.75 88 TYR C O 1
ATOM 2450 N N . PHE C 1 59 ? 29.849 21.355 -51.170 1.00 32.87 89 PHE C N 1
ATOM 2451 C CA . PHE C 1 59 ? 30.709 20.445 -51.945 1.00 33.30 89 PHE C CA 1
ATOM 2452 C C . PHE C 1 59 ? 31.871 19.895 -51.119 1.00 33.32 89 PHE C C 1
ATOM 2453 O O . PHE C 1 59 ? 32.295 18.757 -51.332 1.00 33.37 89 PHE C O 1
ATOM 2461 N N . LEU C 1 60 ? 32.390 20.707 -50.198 1.00 33.76 90 LEU C N 1
ATOM 2462 C CA . LEU C 1 60 ? 33.411 20.258 -49.246 1.00 34.13 90 LEU C CA 1
ATOM 2463 C C . LEU C 1 60 ? 32.844 19.194 -48.304 1.00 34.49 90 LEU C C 1
ATOM 2464 O O . LEU C 1 60 ? 33.500 18.188 -48.032 1.00 34.44 90 LEU C O 1
ATOM 2469 N N . ARG C 1 61 ? 31.620 19.422 -47.832 1.00 35.26 91 ARG C N 1
ATOM 2470 C CA . ARG C 1 61 ? 30.941 18.492 -46.923 1.00 36.10 91 ARG C CA 1
ATOM 2471 C C . ARG C 1 61 ? 30.441 17.222 -47.629 1.00 35.72 91 ARG C C 1
ATOM 2472 O O . ARG C 1 61 ? 30.198 16.211 -46.970 1.00 35.49 91 ARG C O 1
ATOM 2480 N N . MET C 1 62 ? 30.265 17.282 -48.951 1.00 35.89 92 MET C N 1
ATOM 2481 C CA . MET C 1 62 ? 30.060 16.074 -49.765 1.00 36.01 92 MET C CA 1
ATOM 2482 C C . MET C 1 62 ? 31.330 15.233 -49.818 1.00 35.08 92 MET C C 1
ATOM 2483 O O . MET C 1 62 ? 31.276 14.013 -49.630 1.00 34.17 92 MET C O 1
ATOM 2488 N N . CYS C 1 63 ? 32.458 15.894 -50.095 1.00 33.72 93 CYS C N 1
ATOM 2489 C CA . CYS C 1 63 ? 33.765 15.230 -50.153 1.00 33.14 93 CYS C CA 1
ATOM 2490 C C . CYS C 1 63 ? 34.147 14.608 -48.812 1.00 32.74 93 CYS C C 1
ATOM 2491 O O . CYS C 1 63 ? 34.617 13.469 -48.772 1.00 32.27 93 CYS C O 1
ATOM 2494 N N . SER C 1 64 ? 33.932 15.351 -47.726 1.00 32.50 94 SER C N 1
ATOM 2495 C CA . SER C 1 64 ? 34.196 14.856 -46.367 1.00 32.63 94 SER C CA 1
ATOM 2496 C C . SER C 1 64 ? 33.378 13.609 -46.027 1.00 32.57 94 SER C C 1
ATOM 2497 O O . SER C 1 64 ? 33.910 12.656 -45.455 1.00 33.03 94 SER C O 1
ATOM 2500 N N . TYR C 1 65 ? 32.092 13.619 -46.378 1.00 32.41 95 TYR C N 1
ATOM 2501 C CA . TYR C 1 65 ? 31.247 12.420 -46.260 1.00 32.24 95 TYR C CA 1
ATOM 2502 C C . TYR C 1 65 ? 31.781 11.266 -47.122 1.00 32.54 95 TYR C C 1
ATOM 2503 O O . TYR C 1 65 ? 31.902 10.136 -46.645 1.00 32.92 95 TYR C O 1
ATOM 2512 N N . ALA C 1 66 ? 32.082 11.566 -48.386 1.00 32.73 96 ALA C N 1
ATOM 2513 C CA . ALA C 1 66 ? 32.561 10.566 -49.350 1.00 32.86 96 ALA C CA 1
ATOM 2514 C C . ALA C 1 66 ? 33.869 9.884 -48.932 1.00 33.28 96 ALA C C 1
ATOM 2515 O O . ALA C 1 66 ? 34.048 8.684 -49.166 1.00 33.81 96 ALA C O 1
ATOM 2517 N N . ILE C 1 67 ? 34.770 10.652 -48.320 1.00 33.79 97 ILE C N 1
ATOM 2518 C CA . ILE C 1 67 ? 36.017 10.117 -47.759 1.00 33.63 97 ILE C CA 1
ATOM 2519 C C . ILE C 1 67 ? 35.704 9.156 -46.609 1.00 34.60 97 ILE C C 1
ATOM 2520 O O . ILE C 1 67 ? 36.201 8.030 -46.589 1.00 34.92 97 ILE C O 1
ATOM 2525 N N . VAL C 1 68 ? 34.870 9.605 -45.672 1.00 35.45 98 VAL C N 1
ATOM 2526 C CA . VAL C 1 68 ? 34.509 8.811 -44.490 1.00 36.27 98 VAL C CA 1
ATOM 2527 C C . VAL C 1 68 ? 33.796 7.507 -44.870 1.00 36.86 98 VAL C C 1
ATOM 2528 O O . VAL C 1 68 ? 34.106 6.450 -44.317 1.00 37.02 98 VAL C O 1
ATOM 2532 N N . ALA C 1 69 ? 32.855 7.588 -45.809 1.00 37.68 99 ALA C N 1
ATOM 2533 C CA . ALA C 1 69 ? 32.009 6.442 -46.169 1.00 38.36 99 ALA C CA 1
ATOM 2534 C C . ALA C 1 69 ? 32.702 5.365 -47.017 1.00 38.04 99 ALA C C 1
ATOM 2535 O O . ALA C 1 69 ? 32.263 4.212 -47.002 1.00 38.82 99 ALA C O 1
ATOM 2537 N N . GLY C 1 70 ? 33.760 5.727 -47.748 1.00 37.27 100 GLY C N 1
ATOM 2538 C CA . GLY C 1 70 ? 34.519 4.757 -48.553 1.00 36.56 100 GLY C CA 1
ATOM 2539 C C . GLY C 1 70 ? 35.234 5.338 -49.762 1.00 36.31 100 GLY C C 1
ATOM 2540 O O . GLY C 1 70 ? 36.374 4.968 -50.050 1.00 36.02 100 GLY C O 1
ATOM 2541 N N . GLY C 1 71 ? 34.563 6.239 -50.475 1.00 36.01 101 GLY C N 1
ATOM 2542 C CA . GLY C 1 71 ? 35.122 6.852 -51.684 1.00 35.87 101 GLY C CA 1
ATOM 2543 C C . GLY C 1 71 ? 34.057 7.578 -52.482 1.00 35.97 101 GLY C C 1
ATOM 2544 O O . GLY C 1 71 ? 33.029 7.957 -51.932 1.00 36.21 101 GLY C O 1
ATOM 2545 N N . ALA C 1 72 ? 34.296 7.762 -53.778 1.00 35.82 102 ALA C N 1
ATOM 2546 C CA . ALA C 1 72 ? 33.325 8.428 -54.660 1.00 35.60 102 ALA C CA 1
ATOM 2547 C C . ALA C 1 72 ? 32.131 7.542 -55.050 1.00 35.79 102 ALA C C 1
ATOM 2548 O O . ALA C 1 72 ? 31.139 8.051 -55.572 1.00 35.40 102 ALA C O 1
ATOM 2550 N N . SER C 1 73 ? 32.228 6.233 -54.809 1.00 36.75 103 SER C N 1
ATOM 2551 C CA . SER C 1 73 ? 31.111 5.305 -55.040 1.00 37.84 103 SER C CA 1
ATOM 2552 C C . SER C 1 73 ? 29.882 5.587 -54.164 1.00 39.24 103 SER C C 1
ATOM 2553 O O . SER C 1 73 ? 28.759 5.256 -54.553 1.00 40.17 103 SER C O 1
ATOM 2556 N N . VAL C 1 74 ? 30.096 6.188 -52.992 1.00 40.40 104 VAL C N 1
ATOM 2557 C CA . VAL C 1 74 ? 28.994 6.539 -52.084 1.00 41.82 104 VAL C CA 1
ATOM 2558 C C . VAL C 1 74 ? 28.200 7.806 -52.468 1.00 43.66 104 VAL C C 1
ATOM 2559 O O . VAL C 1 74 ? 27.105 8.023 -51.946 1.00 43.06 104 VAL C O 1
ATOM 2563 N N . LEU C 1 75 ? 28.755 8.643 -53.349 1.00 45.91 105 LEU C N 1
ATOM 2564 C CA . LEU C 1 75 ? 28.038 9.819 -53.865 1.00 47.61 105 LEU C CA 1
ATOM 2565 C C . LEU C 1 75 ? 27.150 9.414 -55.039 1.00 49.75 105 LEU C C 1
ATOM 2566 O O . LEU C 1 75 ? 27.644 8.878 -56.034 1.00 50.76 105 LEU C O 1
ATOM 2569 N N . ASP C 1 76 ? 25.847 9.674 -54.919 1.00 52.25 106 ASP C N 1
ATOM 2570 C CA . ASP C 1 76 ? 24.880 9.343 -55.970 1.00 54.32 106 ASP C CA 1
ATOM 2571 C C . ASP C 1 76 ? 24.926 10.384 -57.090 1.00 55.49 106 ASP C C 1
ATOM 2572 O O . ASP C 1 76 ? 24.733 11.573 -56.837 1.00 54.60 106 ASP C O 1
ATOM 2577 N N . GLU C 1 77 ? 25.181 9.928 -58.320 1.00 57.66 107 GLU C N 1
ATOM 2578 C CA . GLU C 1 77 ? 25.270 10.815 -59.494 1.00 59.71 107 GLU C CA 1
ATOM 2579 C C . GLU C 1 77 ? 23.922 11.442 -59.888 1.00 59.74 107 GLU C C 1
ATOM 2580 O O . GLU C 1 77 ? 23.892 12.501 -60.519 1.00 59.16 107 GLU C O 1
ATOM 2586 N N . ARG C 1 78 ? 22.822 10.784 -59.521 1.00 60.85 108 ARG C N 1
ATOM 2587 C CA . ARG C 1 78 ? 21.470 11.342 -59.685 1.00 61.84 108 ARG C CA 1
ATOM 2588 C C . ARG C 1 78 ? 21.346 12.696 -58.972 1.00 62.97 108 ARG C C 1
ATOM 2589 O O . ARG C 1 78 ? 20.765 13.642 -59.509 1.00 62.07 108 ARG C O 1
ATOM 2597 N N . MET C 1 79 ? 21.913 12.767 -57.768 1.00 64.17 109 MET C N 1
ATOM 2598 C CA . MET C 1 79 ? 21.969 13.998 -56.971 1.00 63.72 109 MET C CA 1
ATOM 2599 C C . MET C 1 79 ? 23.039 14.984 -57.472 1.00 61.62 109 MET C C 1
ATOM 2600 O O . MET C 1 79 ? 22.818 16.196 -57.429 1.00 61.98 109 MET C O 1
ATOM 2605 N N . LEU C 1 80 ? 24.185 14.476 -57.934 1.00 59.15 110 LEU C N 1
ATOM 2606 C CA . LEU C 1 80 ? 25.262 15.329 -58.478 1.00 58.22 110 LEU C CA 1
ATOM 2607 C C . LEU C 1 80 ? 24.870 16.019 -59.783 1.00 57.12 110 LEU C C 1
ATOM 2608 O O . LEU C 1 80 ? 25.104 17.218 -59.951 1.00 57.82 110 LEU C O 1
ATOM 2613 N N . ALA C 1 81 ? 24.298 15.247 -60.707 1.00 55.73 111 ALA C N 1
ATOM 2614 C CA . ALA C 1 81 ? 23.815 15.776 -61.990 1.00 53.90 111 ALA C CA 1
ATOM 2615 C C . ALA C 1 81 ? 22.675 16.785 -61.812 1.00 52.18 111 ALA C C 1
ATOM 2616 O O . ALA C 1 81 ? 22.545 17.715 -62.607 1.00 52.48 111 ALA C O 1
ATOM 2618 N N . GLY C 1 82 ? 21.858 16.592 -60.774 1.00 50.73 112 GLY C N 1
ATOM 2619 C CA . GLY C 1 82 ? 20.787 17.524 -60.423 1.00 49.66 112 GLY C CA 1
ATOM 2620 C C . GLY C 1 82 ? 21.279 18.930 -60.124 1.00 48.47 112 GLY C C 1
ATOM 2621 O O . GLY C 1 82 ? 20.668 19.909 -60.560 1.00 48.50 112 GLY C O 1
ATOM 2622 N N . PHE C 1 83 ? 22.385 19.027 -59.387 1.00 47.13 113 PHE C N 1
ATOM 2623 C CA . PHE C 1 83 ? 23.006 20.322 -59.088 1.00 46.38 113 PHE C CA 1
ATOM 2624 C C . PHE C 1 83 ? 23.714 20.928 -60.302 1.00 46.55 113 PHE C C 1
ATOM 2625 O O . PHE C 1 83 ? 23.748 22.151 -60.447 1.00 46.24 113 PHE C O 1
ATOM 2633 N N . ARG C 1 84 ? 24.267 20.082 -61.172 1.00 46.20 114 ARG C N 1
ATOM 2634 C CA . ARG C 1 84 ? 24.870 20.543 -62.430 1.00 46.30 114 ARG C CA 1
ATOM 2635 C C . ARG C 1 84 ? 23.828 21.190 -63.351 1.00 45.18 114 ARG C C 1
ATOM 2636 O O . ARG C 1 84 ? 24.081 22.257 -63.914 1.00 44.26 114 ARG C O 1
ATOM 2644 N N . ASP C 1 85 ? 22.675 20.536 -63.505 1.00 44.05 115 ASP C N 1
ATOM 2645 C CA . ASP C 1 85 ? 21.567 21.074 -64.312 1.00 43.21 115 ASP C CA 1
ATOM 2646 C C . ASP C 1 85 ? 21.062 22.402 -63.748 1.00 42.03 115 ASP C C 1
ATOM 2647 O O . ASP C 1 85 ? 20.840 23.356 -64.498 1.00 41.57 115 ASP C O 1
ATOM 2652 N N . THR C 1 86 ? 20.878 22.440 -62.427 1.00 40.57 116 THR C N 1
ATOM 2653 C CA . THR C 1 86 ? 20.511 23.660 -61.701 1.00 39.19 116 THR C CA 1
ATOM 2654 C C . THR C 1 86 ? 21.488 24.812 -61.961 1.00 38.66 116 THR C C 1
ATOM 2655 O O . THR C 1 86 ? 21.068 25.951 -62.154 1.00 38.04 116 THR C O 1
ATOM 2659 N N . PHE C 1 87 ? 22.784 24.502 -61.966 1.00 39.12 117 PHE C N 1
ATOM 2660 C CA . PHE C 1 87 ? 23.838 25.504 -62.188 1.00 39.44 117 PHE C CA 1
ATOM 2661 C C . PHE C 1 87 ? 23.870 25.988 -63.635 1.00 39.83 117 PHE C C 1
ATOM 2662 O O . PHE C 1 87 ? 24.074 27.179 -63.887 1.00 39.78 117 PHE C O 1
ATOM 2670 N N . ASN C 1 88 ? 23.686 25.064 -64.580 1.00 40.20 118 ASN C N 1
ATOM 2671 C CA . ASN C 1 88 ? 23.449 25.430 -65.980 1.00 40.32 118 ASN C CA 1
ATOM 2672 C C . ASN C 1 88 ? 22.233 26.347 -66.115 1.00 40.88 118 ASN C C 1
ATOM 2673 O O . ASN C 1 88 ? 22.326 27.415 -66.724 1.00 41.70 118 ASN C O 1
ATOM 2678 N N . SER C 1 89 ? 21.110 25.930 -65.526 1.00 40.34 119 SER C N 1
ATOM 2679 C CA . SER C 1 89 ? 19.832 26.645 -65.659 1.00 40.32 119 SER C CA 1
ATOM 2680 C C . SER C 1 89 ? 19.864 28.067 -65.088 1.00 39.66 119 SER C C 1
ATOM 2681 O O . SER C 1 89 ? 19.391 29.004 -65.731 1.00 40.43 119 SER C O 1
ATOM 2684 N N . LEU C 1 90 ? 20.418 28.210 -63.885 1.00 38.80 120 LEU C N 1
ATOM 2685 C CA . LEU C 1 90 ? 20.521 29.513 -63.208 1.00 38.01 120 LEU C CA 1
ATOM 2686 C C . LEU C 1 90 ? 21.637 30.417 -63.753 1.00 38.03 120 LEU C C 1
ATOM 2687 O O . LEU C 1 90 ? 21.644 31.619 -63.472 1.00 38.86 120 LEU C O 1
ATOM 2692 N N . GLY C 1 91 ? 22.577 29.843 -64.507 1.00 37.57 121 GLY C N 1
ATOM 2693 C CA . GLY C 1 91 ? 23.668 30.596 -65.134 1.00 36.77 121 GLY C CA 1
ATOM 2694 C C . GLY C 1 91 ? 24.931 30.678 -64.292 1.00 36.57 121 GLY C C 1
ATOM 2695 O O . GLY C 1 91 ? 25.646 31.682 -64.340 1.00 36.53 121 GLY C O 1
ATOM 2696 N N . ILE C 1 92 ? 25.209 29.616 -63.533 1.00 35.71 122 ILE C N 1
ATOM 2697 C CA . ILE C 1 92 ? 26.405 29.521 -62.698 1.00 35.05 122 ILE C CA 1
ATOM 2698 C C . ILE C 1 92 ? 27.472 28.786 -63.522 1.00 34.92 122 ILE C C 1
ATOM 2699 O O . ILE C 1 92 ? 27.242 27.639 -63.907 1.00 35.17 122 ILE C O 1
ATOM 2704 N N . PRO C 1 93 ? 28.630 29.433 -63.803 1.00 34.92 123 PRO C N 1
ATOM 2705 C CA . PRO C 1 93 ? 29.644 28.817 -64.679 1.00 34.69 123 PRO C CA 1
ATOM 2706 C C . PRO C 1 93 ? 30.213 27.494 -64.149 1.00 34.87 123 PRO C C 1
ATOM 2707 O O . PRO C 1 93 ? 30.639 27.421 -62.995 1.00 34.90 123 PRO C O 1
ATOM 2711 N N . LEU C 1 94 ? 30.237 26.476 -65.009 1.00 34.96 124 LEU C N 1
ATOM 2712 C CA . LEU C 1 94 ? 30.553 25.099 -64.601 1.00 34.86 124 LEU C CA 1
ATOM 2713 C C . LEU C 1 94 ? 32.047 24.843 -64.377 1.00 35.08 124 LEU C C 1
ATOM 2714 O O . LEU C 1 94 ? 32.416 24.168 -63.411 1.00 34.97 124 LEU C O 1
ATOM 2719 N N . CYS C 1 95 ? 32.897 25.370 -65.258 1.00 35.44 125 CYS C N 1
ATOM 2720 C CA . CYS C 1 95 ? 34.353 25.193 -65.120 1.00 35.41 125 CYS C CA 1
ATOM 2721 C C . CYS C 1 95 ? 34.904 25.834 -63.833 1.00 34.91 125 CYS C C 1
ATOM 2722 O O . CYS C 1 95 ? 35.704 25.203 -63.141 1.00 35.88 125 CYS C O 1
ATOM 2725 N N . PRO C 1 96 ? 34.485 27.079 -63.508 1.00 34.29 126 PRO C N 1
ATOM 2726 C CA . PRO C 1 96 ? 34.839 27.664 -62.201 1.00 33.78 126 PRO C CA 1
ATOM 2727 C C . PRO C 1 96 ? 34.291 26.931 -60.967 1.00 33.17 126 PRO C C 1
ATOM 2728 O O . PRO C 1 96 ? 34.964 26.893 -59.938 1.00 33.26 126 PRO C O 1
ATOM 2732 N N . THR C 1 97 ? 33.089 26.367 -61.063 1.00 33.06 127 THR C N 1
ATOM 2733 C CA . THR C 1 97 ? 32.542 25.530 -59.988 1.00 33.33 127 THR C CA 1
ATOM 2734 C C . THR C 1 97 ? 33.419 24.290 -59.766 1.00 33.68 127 THR C C 1
ATOM 2735 O O . THR C 1 97 ? 33.727 23.942 -58.622 1.00 33.90 127 THR C O 1
ATOM 2739 N N . ALA C 1 98 ? 33.816 23.639 -60.860 1.00 33.17 128 ALA C N 1
ATOM 2740 C CA . ALA C 1 98 ? 34.724 22.490 -60.802 1.00 32.84 128 ALA C CA 1
ATOM 2741 C C . ALA C 1 98 ? 36.121 22.863 -60.289 1.00 32.56 128 ALA C C 1
ATOM 2742 O O . ALA C 1 98 ? 36.711 22.110 -59.516 1.00 33.08 128 ALA C O 1
ATOM 2744 N N . ARG C 1 99 ? 36.643 24.015 -60.716 1.00 32.26 129 ARG C N 1
ATOM 2745 C CA . ARG C 1 99 ? 37.947 24.512 -60.233 1.00 31.79 129 ARG C CA 1
ATOM 2746 C C . ARG C 1 99 ? 37.915 24.826 -58.735 1.00 31.35 129 ARG C C 1
ATOM 2747 O O . ARG C 1 99 ? 38.880 24.531 -58.031 1.00 31.90 129 ARG C O 1
ATOM 2755 N N . SER C 1 100 ? 36.822 25.428 -58.258 1.00 30.73 130 SER C N 1
ATOM 2756 C CA . SER C 1 100 ? 36.665 25.751 -56.826 1.00 30.64 130 SER C CA 1
ATOM 2757 C C . SER C 1 100 ? 36.821 24.515 -55.939 1.00 30.56 130 SER C C 1
ATOM 2758 O O . SER C 1 100 ? 37.402 24.590 -54.861 1.00 30.71 130 SER C O 1
ATOM 2761 N N . ILE C 1 101 ? 36.312 23.383 -56.421 1.00 30.78 131 ILE C N 1
ATOM 2762 C CA . ILE C 1 101 ? 36.422 22.102 -55.724 1.00 30.41 131 ILE C CA 1
ATOM 2763 C C . ILE C 1 101 ? 37.875 21.599 -55.753 1.00 30.86 131 ILE C C 1
ATOM 2764 O O . ILE C 1 101 ? 38.390 21.151 -54.727 1.00 31.10 131 ILE C O 1
ATOM 2769 N N . GLN C 1 102 ? 38.533 21.694 -56.911 1.00 31.09 132 GLN C N 1
ATOM 2770 C CA . GLN C 1 102 ? 39.952 21.315 -57.038 1.00 31.56 132 GLN C CA 1
ATOM 2771 C C . GLN C 1 102 ? 40.882 22.254 -56.253 1.00 31.66 132 GLN C C 1
ATOM 2772 O O . GLN C 1 102 ? 41.934 21.829 -55.767 1.00 31.44 132 GLN C O 1
ATOM 2778 N N . LEU C 1 103 ? 40.499 23.525 -56.141 1.00 31.68 133 LEU C N 1
ATOM 2779 C CA . LEU C 1 103 ? 41.209 24.475 -55.278 1.00 31.84 133 LEU C CA 1
ATOM 2780 C C . LEU C 1 103 ? 41.063 24.108 -53.801 1.00 31.60 133 LEU C C 1
ATOM 2781 O O . LEU C 1 103 ? 42.036 24.168 -53.054 1.00 30.96 133 LEU C O 1
ATOM 2786 N N . MET C 1 104 ? 39.851 23.730 -53.395 1.00 32.51 134 MET C N 1
ATOM 2787 C CA . MET C 1 104 ? 39.598 23.231 -52.032 1.00 33.20 134 MET C CA 1
ATOM 2788 C C . MET C 1 104 ? 40.314 21.907 -51.751 1.00 34.20 134 MET C C 1
ATOM 2789 O O . MET C 1 104 ? 40.708 21.649 -50.617 1.00 34.74 134 MET C O 1
ATOM 2794 N N . LYS C 1 105 ? 40.459 21.069 -52.775 1.00 35.32 135 LYS C N 1
ATOM 2795 C CA . LYS C 1 105 ? 41.233 19.828 -52.669 1.00 36.39 135 LYS C CA 1
ATOM 2796 C C . LYS C 1 105 ? 42.699 20.131 -52.336 1.00 37.18 135 LYS C C 1
ATOM 2797 O O . LYS C 1 105 ? 43.273 19.522 -51.432 1.00 37.60 135 LYS C O 1
ATOM 2803 N N . LYS C 1 106 ? 43.281 21.078 -53.068 1.00 37.69 136 LYS C N 1
ATOM 2804 C CA . LYS C 1 106 ? 44.670 21.514 -52.864 1.00 38.80 136 LYS C CA 1
ATOM 2805 C C . LYS C 1 106 ? 44.939 22.024 -51.436 1.00 38.96 136 LYS C C 1
ATOM 2806 O O . LYS C 1 106 ? 45.978 21.700 -50.854 1.00 39.04 136 LYS C O 1
ATOM 2812 N N . ILE C 1 107 ? 44.008 22.804 -50.879 1.00 39.16 137 ILE C N 1
ATOM 2813 C CA . ILE C 1 107 ? 44.169 23.377 -49.530 1.00 39.00 137 ILE C CA 1
ATOM 2814 C C . ILE C 1 107 ? 44.019 22.299 -48.452 1.00 39.31 137 ILE C C 1
ATOM 2815 O O . ILE C 1 107 ? 44.784 22.284 -47.487 1.00 40.03 137 ILE C O 1
ATOM 2820 N N . VAL C 1 108 ? 43.037 21.413 -48.618 1.00 39.58 138 VAL C N 1
ATOM 2821 C CA . VAL C 1 108 ? 42.830 20.275 -47.702 1.00 40.12 138 VAL C CA 1
ATOM 2822 C C . VAL C 1 108 ? 44.085 19.393 -47.588 1.00 40.94 138 VAL C C 1
ATOM 2823 O O . VAL C 1 108 ? 44.429 18.946 -46.492 1.00 40.98 138 VAL C O 1
ATOM 2827 N N . LYS C 1 109 ? 44.767 19.170 -48.710 1.00 41.53 139 LYS C N 1
ATOM 2828 C CA . LYS C 1 109 ? 45.991 18.355 -48.733 1.00 41.87 139 LYS C CA 1
ATOM 2829 C C . LYS C 1 109 ? 47.117 18.989 -47.901 1.00 42.39 139 LYS C C 1
ATOM 2830 O O . LYS C 1 109 ? 47.880 18.271 -47.251 1.00 43.75 139 LYS C O 1
ATOM 2836 N N . GLU C 1 110 ? 47.206 20.321 -47.913 1.00 42.34 140 GLU C N 1
ATOM 2837 C CA . GLU C 1 110 ? 48.150 21.054 -47.053 1.00 42.14 140 GLU C CA 1
ATOM 2838 C C . GLU C 1 110 ? 47.773 20.975 -45.570 1.00 42.13 140 GLU C C 1
ATOM 2839 O O . GLU C 1 110 ? 48.655 20.909 -44.713 1.00 43.20 140 GLU C O 1
ATOM 2845 N N . LYS C 1 111 ? 46.473 21.002 -45.272 1.00 41.76 141 LYS C N 1
ATOM 2846 C CA . LYS C 1 111 ? 45.986 20.862 -43.893 1.00 41.01 141 LYS C CA 1
ATOM 2847 C C . LYS C 1 111 ? 46.245 19.454 -43.355 1.00 40.85 141 LYS C C 1
ATOM 2848 O O . LYS C 1 111 ? 46.702 19.303 -42.222 1.00 40.93 141 LYS C O 1
ATOM 2854 N N . LEU C 1 112 ? 45.952 18.436 -44.168 1.00 41.12 142 LEU C N 1
ATOM 2855 C CA . LEU C 1 112 ? 46.190 17.033 -43.791 1.00 41.01 142 LEU C CA 1
ATOM 2856 C C . LEU C 1 112 ? 47.676 16.696 -43.608 1.00 41.05 142 LEU C C 1
ATOM 2857 O O . LEU C 1 112 ? 48.017 15.864 -42.766 1.00 40.61 142 LEU C O 1
ATOM 2862 N N . ALA C 1 113 ? 48.550 17.338 -44.384 1.00 41.93 143 ALA C N 1
ATOM 2863 C CA . ALA C 1 113 ? 50.000 17.256 -44.153 1.00 42.58 143 ALA C CA 1
ATOM 2864 C C . ALA C 1 113 ? 50.365 17.831 -42.784 1.00 42.69 143 ALA C C 1
ATOM 2865 O O . ALA C 1 113 ? 51.146 17.230 -42.045 1.00 43.75 143 ALA C O 1
ATOM 2867 N N . THR C 1 114 ? 49.783 18.983 -42.449 1.00 42.53 144 THR C N 1
ATOM 2868 C CA . THR C 1 114 ? 49.966 19.609 -41.132 1.00 42.30 144 THR C CA 1
ATOM 2869 C C . THR C 1 114 ? 49.318 18.787 -40.004 1.00 42.20 144 THR C C 1
ATOM 2870 O O . THR C 1 114 ? 49.782 18.823 -38.863 1.00 42.61 144 THR C O 1
ATOM 2874 N N . ALA C 1 115 ? 48.264 18.038 -40.333 1.00 41.98 145 ALA C N 1
ATOM 2875 C CA . ALA C 1 115 ? 47.680 17.043 -39.419 1.00 41.65 145 ALA C CA 1
ATOM 2876 C C . ALA C 1 115 ? 48.505 15.746 -39.273 1.00 41.83 145 ALA C C 1
ATOM 2877 O O . ALA C 1 115 ? 48.052 14.801 -38.622 1.00 41.36 145 ALA C O 1
ATOM 2879 N N . GLY C 1 116 ? 49.696 15.695 -39.875 1.00 42.18 146 GLY C N 1
ATOM 2880 C CA . GLY C 1 116 ? 50.598 14.558 -39.750 1.00 42.14 146 GLY C CA 1
ATOM 2881 C C . GLY C 1 116 ? 50.184 13.337 -40.546 1.00 41.90 146 GLY C C 1
ATOM 2882 O O . GLY C 1 116 ? 50.479 12.214 -40.142 1.00 41.27 146 GLY C O 1
ATOM 2883 N N . MET C 1 117 ? 49.509 13.548 -41.677 1.00 42.55 147 MET C N 1
ATOM 2884 C CA . MET C 1 117 ? 49.083 12.449 -42.541 1.00 42.80 147 MET C CA 1
ATOM 2885 C C . MET C 1 117 ? 49.987 12.325 -43.758 1.00 44.02 147 MET C C 1
ATOM 2886 O O . MET C 1 117 ? 50.433 13.329 -44.320 1.00 43.53 147 MET C O 1
ATOM 2891 N N . THR C 1 118 ? 50.250 11.076 -44.138 1.00 45.09 148 THR C N 1
ATOM 2892 C CA . THR C 1 118 ? 50.958 10.728 -45.363 1.00 45.94 148 THR C CA 1
ATOM 2893 C C . THR C 1 118 ? 50.202 9.578 -46.025 1.00 47.45 148 THR C C 1
ATOM 2894 O O . THR C 1 118 ? 49.446 8.863 -45.358 1.00 48.41 148 THR C O 1
ATOM 2898 N N . ASN C 1 119 ? 50.420 9.404 -47.328 1.00 48.55 149 ASN C N 1
ATOM 2899 C CA . ASN C 1 119 ? 49.590 8.529 -48.163 1.00 49.09 149 ASN C CA 1
ATOM 2900 C C . ASN C 1 119 ? 48.132 8.989 -48.114 1.00 49.22 149 ASN C C 1
ATOM 2901 O O . ASN C 1 119 ? 47.297 8.395 -47.425 1.00 50.91 149 ASN C O 1
ATOM 2903 N N . ILE C 1 120 ? 47.857 10.072 -48.837 1.00 48.55 150 ILE C N 1
ATOM 2904 C CA . ILE C 1 120 ? 46.523 10.682 -48.897 1.00 47.83 150 ILE C CA 1
ATOM 2905 C C . ILE C 1 120 ? 46.049 10.820 -50.353 1.00 47.17 150 ILE C C 1
ATOM 2906 O O . ILE C 1 120 ? 45.422 11.815 -50.722 1.00 47.85 150 ILE C O 1
ATOM 2911 N N . ALA C 1 121 ? 46.339 9.802 -51.167 1.00 46.35 151 ALA C N 1
ATOM 2912 C CA . ALA C 1 121 ? 45.874 9.745 -52.560 1.00 45.53 151 ALA C CA 1
ATOM 2913 C C . ALA C 1 121 ? 44.377 9.429 -52.645 1.00 44.77 151 ALA C C 1
ATOM 2914 O O . ALA C 1 121 ? 43.715 9.812 -53.613 1.00 44.80 151 ALA C O 1
ATOM 2916 N N . PHE C 1 122 ? 43.859 8.721 -51.639 1.00 43.64 152 PHE C N 1
ATOM 2917 C CA . PHE C 1 122 ? 42.414 8.478 -51.499 1.00 43.02 152 PHE C CA 1
ATOM 2918 C C . PHE C 1 122 ? 41.578 9.757 -51.311 1.00 41.97 152 PHE C C 1
ATOM 2919 O O . PHE C 1 122 ? 40.382 9.756 -51.600 1.00 41.24 152 PHE C O 1
ATOM 2927 N N . VAL C 1 123 ? 42.204 10.827 -50.817 1.00 41.90 153 VAL C N 1
ATOM 2928 C CA . VAL C 1 123 ? 41.532 12.123 -50.628 1.00 41.99 153 VAL C CA 1
ATOM 2929 C C . VAL C 1 123 ? 41.116 12.759 -51.964 1.00 41.03 153 VAL C C 1
ATOM 2930 O O . VAL C 1 123 ? 40.106 13.458 -52.018 1.00 40.76 153 VAL C O 1
ATOM 2934 N N . ASP C 1 124 ? 41.879 12.506 -53.028 1.00 39.88 154 ASP C N 1
ATOM 2935 C CA . ASP C 1 124 ? 41.629 13.130 -54.335 1.00 39.58 154 ASP C CA 1
ATOM 2936 C C . ASP C 1 124 ? 40.351 12.674 -55.043 1.00 39.00 154 ASP C C 1
ATOM 2937 O O . ASP C 1 124 ? 39.725 13.473 -55.744 1.00 39.85 154 ASP C O 1
ATOM 2942 N N . GLU C 1 125 ? 39.970 11.408 -54.861 1.00 37.72 155 GLU C N 1
ATOM 2943 C CA . GLU C 1 125 ? 38.908 10.784 -55.664 1.00 36.82 155 GLU C CA 1
ATOM 2944 C C . GLU C 1 125 ? 37.552 11.521 -55.615 1.00 36.42 155 GLU C C 1
ATOM 2945 O O . GLU C 1 125 ? 37.018 11.858 -56.673 1.00 37.14 155 GLU C O 1
ATOM 2951 N N . PRO C 1 126 ? 37.004 11.790 -54.408 1.00 35.23 156 PRO C N 1
ATOM 2952 C CA . PRO C 1 126 ? 35.704 12.482 -54.356 1.00 34.35 156 PRO C CA 1
ATOM 2953 C C . PRO C 1 126 ? 35.710 13.917 -54.895 1.00 33.88 156 PRO C C 1
ATOM 2954 O O . PRO C 1 126 ? 34.738 14.329 -55.528 1.00 33.45 156 PRO C O 1
ATOM 2958 N N . PHE C 1 127 ? 36.785 14.662 -54.629 1.00 33.65 157 PHE C N 1
ATOM 2959 C CA . PHE C 1 127 ? 36.960 16.022 -55.162 1.00 33.12 157 PHE C CA 1
ATOM 2960 C C . PHE C 1 127 ? 37.042 15.994 -56.689 1.00 33.41 157 PHE C C 1
ATOM 2961 O O . PHE C 1 127 ? 36.308 16.715 -57.371 1.00 32.17 157 PHE C O 1
ATOM 2969 N N . ASP C 1 128 ? 37.935 15.151 -57.210 1.00 33.63 158 ASP C N 1
ATOM 2970 C CA . ASP C 1 128 ? 38.100 14.979 -58.660 1.00 33.99 158 ASP C CA 1
ATOM 2971 C C . ASP C 1 128 ? 36.822 14.487 -59.337 1.00 33.82 158 ASP C C 1
ATOM 2972 O O . ASP C 1 128 ? 36.504 14.934 -60.439 1.00 34.71 158 ASP C O 1
ATOM 2977 N N . TYR C 1 129 ? 36.097 13.581 -58.679 1.00 33.02 159 TYR C N 1
ATOM 2978 C CA . TYR C 1 129 ? 34.851 13.031 -59.229 1.00 33.26 159 TYR C CA 1
ATOM 2979 C C . TYR C 1 129 ? 33.741 14.075 -59.310 1.00 33.46 159 TYR C C 1
ATOM 2980 O O . TYR C 1 129 ? 33.101 14.214 -60.352 1.00 33.92 159 TYR C O 1
ATOM 2989 N N . ILE C 1 130 ? 33.519 14.801 -58.214 1.00 33.78 160 ILE C N 1
ATOM 2990 C CA . ILE C 1 130 ? 32.502 15.861 -58.172 1.00 34.36 160 ILE C CA 1
ATOM 2991 C C . ILE C 1 130 ? 32.864 16.988 -59.148 1.00 34.89 160 ILE C C 1
ATOM 2992 O O . ILE C 1 130 ? 31.980 17.561 -59.784 1.00 35.42 160 ILE C O 1
ATOM 2997 N N . ALA C 1 131 ? 34.156 17.291 -59.262 1.00 36.06 161 ALA C N 1
ATOM 2998 C CA . ALA C 1 131 ? 34.654 18.239 -60.261 1.00 37.29 161 ALA C CA 1
ATOM 2999 C C . ALA C 1 131 ? 34.464 17.731 -61.694 1.00 38.39 161 ALA C C 1
ATOM 3000 O O . ALA C 1 131 ? 34.165 18.520 -62.590 1.00 38.27 161 ALA C O 1
ATOM 3002 N N . ARG C 1 132 ? 34.640 16.424 -61.903 1.00 39.86 162 ARG C N 1
ATOM 3003 C CA . ARG C 1 132 ? 34.456 15.799 -63.227 1.00 40.96 162 ARG C CA 1
ATOM 3004 C C . ARG C 1 132 ? 33.028 15.968 -63.746 1.00 42.16 162 ARG C C 1
ATOM 3005 O O . ARG C 1 132 ? 32.821 16.482 -64.844 1.00 43.59 162 ARG C O 1
ATOM 3013 N N . VAL C 1 133 ? 32.055 15.552 -62.935 1.00 42.99 163 VAL C N 1
ATOM 3014 C CA . VAL C 1 133 ? 30.645 15.494 -63.346 1.00 43.88 163 VAL C CA 1
ATOM 3015 C C . VAL C 1 133 ? 30.118 16.892 -63.688 1.00 45.36 163 VAL C C 1
ATOM 3016 O O . VAL C 1 133 ? 29.455 17.073 -64.708 1.00 45.15 163 VAL C O 1
ATOM 3020 N N . ILE C 1 134 ? 30.438 17.869 -62.841 1.00 47.51 164 ILE C N 1
ATOM 3021 C CA . ILE C 1 134 ? 30.027 19.264 -63.044 1.00 48.24 164 ILE C CA 1
ATOM 3022 C C . ILE C 1 134 ? 30.795 19.953 -64.192 1.00 48.73 164 ILE C C 1
ATOM 3023 O O . ILE C 1 134 ? 30.220 20.796 -64.879 1.00 47.51 164 ILE C O 1
ATOM 3028 N N . SER C 1 135 ? 32.062 19.594 -64.416 1.00 50.94 165 SER C N 1
ATOM 3029 C CA . SER C 1 135 ? 32.876 20.250 -65.462 1.00 52.79 165 SER C CA 1
ATOM 3030 C C . SER C 1 135 ? 32.354 19.981 -66.876 1.00 53.84 165 SER C C 1
ATOM 3031 O O . SER C 1 135 ? 31.892 20.907 -67.548 1.00 54.29 165 SER C O 1
ATOM 3034 N N . GLU C 1 136 ? 32.369 18.718 -67.231 1.00 55.54 166 GLU C N 1
ATOM 3035 C CA . GLU C 1 136 ? 31.902 18.326 -68.488 1.00 56.24 166 GLU C CA 1
ATOM 3036 C C . GLU C 1 136 ? 30.422 18.278 -68.340 1.00 57.48 166 GLU C C 1
ATOM 3037 O O . GLU C 1 136 ? 29.893 17.521 -67.590 1.00 57.21 166 GLU C O 1
ATOM 3043 N N . THR C 1 137 ? 29.788 19.151 -69.099 1.00 58.85 167 THR C N 1
ATOM 3044 C CA . THR C 1 137 ? 28.389 19.310 -69.163 1.00 59.21 167 THR C CA 1
ATOM 3045 C C . THR C 1 137 ? 27.836 17.947 -69.494 1.00 59.62 167 THR C C 1
ATOM 3046 O O . THR C 1 137 ? 26.693 17.644 -69.222 1.00 59.95 167 THR C O 1
ATOM 3048 N N . ASP D 1 3 ? -18.753 -16.349 -20.358 1.00 40.11 33 ASP D N 1
ATOM 3049 C CA . ASP D 1 3 ? -17.698 -16.184 -21.400 1.00 39.31 33 ASP D CA 1
ATOM 3050 C C . ASP D 1 3 ? -18.284 -15.414 -22.587 1.00 38.90 33 ASP D C 1
ATOM 3051 O O . ASP D 1 3 ? -18.192 -14.189 -22.603 1.00 39.16 33 ASP D O 1
ATOM 3056 N N . GLY D 1 4 ? -18.901 -16.105 -23.548 1.00 38.37 34 GLY D N 1
ATOM 3057 C CA . GLY D 1 4 ? -19.459 -15.458 -24.741 1.00 37.96 34 GLY D CA 1
ATOM 3058 C C . GLY D 1 4 ? -20.577 -14.475 -24.435 1.00 37.67 34 GLY D C 1
ATOM 3059 O O . GLY D 1 4 ? -20.693 -13.433 -25.085 1.00 37.73 34 GLY D O 1
ATOM 3060 N N . GLU D 1 5 ? -21.388 -14.810 -23.434 1.00 37.13 35 GLU D N 1
ATOM 3061 C CA . GLU D 1 5 ? -22.508 -13.974 -22.999 1.00 37.00 35 GLU D CA 1
ATOM 3062 C C . GLU D 1 5 ? -22.034 -12.669 -22.355 1.00 36.08 35 GLU D C 1
ATOM 3063 O O . GLU D 1 5 ? -22.559 -11.593 -22.658 1.00 35.73 35 GLU D O 1
ATOM 3069 N N . LYS D 1 6 ? -21.055 -12.779 -21.458 1.00 35.12 36 LYS D N 1
ATOM 3070 C CA . LYS D 1 6 ? -20.423 -11.605 -20.843 1.00 34.42 36 LYS D CA 1
ATOM 3071 C C . LYS D 1 6 ? -19.671 -10.757 -21.868 1.00 33.51 36 LYS D C 1
ATOM 3072 O O . LYS D 1 6 ? -19.683 -9.529 -21.778 1.00 33.18 36 LYS D O 1
ATOM 3078 N N . ARG D 1 7 ? -19.021 -11.416 -22.827 1.00 32.37 37 ARG D N 1
ATOM 3079 C CA . ARG D 1 7 ? -18.324 -10.727 -23.919 1.00 31.63 37 ARG D CA 1
ATOM 3080 C C . ARG D 1 7 ? -19.270 -9.870 -24.766 1.00 31.21 37 ARG D C 1
ATOM 3081 O O . ARG D 1 7 ? -18.949 -8.722 -25.079 1.00 32.22 37 ARG D O 1
ATOM 3089 N N . VAL D 1 8 ? -20.431 -10.426 -25.114 1.00 30.53 38 VAL D N 1
ATOM 3090 C CA . VAL D 1 8 ? -21.499 -9.678 -25.802 1.00 30.42 38 VAL D CA 1
ATOM 3091 C C . VAL D 1 8 ? -21.960 -8.489 -24.952 1.00 30.26 38 VAL D C 1
ATOM 3092 O O . VAL D 1 8 ? -22.180 -7.395 -25.476 1.00 30.25 38 VAL D O 1
ATOM 3096 N N . GLN D 1 9 ? -22.105 -8.721 -23.647 1.00 30.49 39 GLN D N 1
ATOM 3097 C CA . GLN D 1 9 ? -22.438 -7.666 -22.687 1.00 30.43 39 GLN D CA 1
ATOM 3098 C C . GLN D 1 9 ? -21.386 -6.551 -22.645 1.00 30.27 39 GLN D C 1
ATOM 3099 O O . GLN D 1 9 ? -21.738 -5.372 -22.689 1.00 30.52 39 GLN D O 1
ATOM 3101 N N . VAL D 1 10 ? -20.109 -6.932 -22.576 1.00 29.81 40 VAL D N 1
ATOM 3102 C CA . VAL D 1 10 ? -18.994 -5.974 -22.466 1.00 30.17 40 VAL D CA 1
ATOM 3103 C C . VAL D 1 10 ? -18.923 -5.020 -23.661 1.00 30.92 40 VAL D C 1
ATOM 3104 O O . VAL D 1 10 ? -18.804 -3.806 -23.478 1.00 31.12 40 VAL D O 1
ATOM 3108 N N . ALA D 1 11 ? -18.983 -5.576 -24.870 1.00 31.43 41 ALA D N 1
ATOM 3109 C CA . ALA D 1 11 ? -19.000 -4.768 -26.096 1.00 31.59 41 ALA D CA 1
ATOM 3110 C C . ALA D 1 11 ? -20.225 -3.852 -26.184 1.00 31.58 41 ALA D C 1
ATOM 3111 O O . ALA D 1 11 ? -20.146 -2.771 -26.772 1.00 32.22 41 ALA D O 1
ATOM 3113 N N . GLY D 1 12 ? -21.350 -4.292 -25.613 1.00 31.39 42 GLY D N 1
ATOM 3114 C CA . GLY D 1 12 ? -22.541 -3.450 -25.477 1.00 31.12 42 GLY D CA 1
ATOM 3115 C C . GLY D 1 12 ? -22.287 -2.216 -24.626 1.00 30.94 42 GLY D C 1
ATOM 3116 O O . GLY D 1 12 ? -22.710 -1.118 -24.984 1.00 30.85 42 GLY D O 1
ATOM 3117 N N . VAL D 1 13 ? -21.583 -2.404 -23.508 1.00 30.86 43 VAL D N 1
ATOM 3118 C CA . VAL D 1 13 ? -21.206 -1.300 -22.614 1.00 30.93 43 VAL D CA 1
ATOM 3119 C C . VAL D 1 13 ? -20.147 -0.401 -23.266 1.00 30.79 43 VAL D C 1
ATOM 3120 O O . VAL D 1 13 ? -20.193 0.821 -23.106 1.00 30.17 43 VAL D O 1
ATOM 3124 N N . ILE D 1 14 ? -19.208 -1.002 -24.000 1.00 30.93 44 ILE D N 1
ATOM 3125 C CA . ILE D 1 14 ? -18.195 -0.236 -24.745 1.00 31.15 44 ILE D CA 1
ATOM 3126 C C . ILE D 1 14 ? -18.845 0.630 -25.831 1.00 30.75 44 ILE D C 1
ATOM 3127 O O . ILE D 1 14 ? -18.567 1.824 -25.911 1.00 30.82 44 ILE D O 1
ATOM 3132 N N . GLY D 1 15 ? -19.697 0.021 -26.654 1.00 30.58 45 GLY D N 1
ATOM 3133 C CA . GLY D 1 15 ? -20.373 0.724 -27.751 1.00 30.82 45 GLY D CA 1
ATOM 3134 C C . GLY D 1 15 ? -21.312 1.835 -27.302 1.00 30.91 45 GLY D C 1
ATOM 3135 O O . GLY D 1 15 ? -21.355 2.908 -27.914 1.00 30.81 45 GLY D O 1
ATOM 3136 N N . THR D 1 16 ? -22.063 1.572 -26.234 1.00 30.55 46 THR D N 1
ATOM 3137 C CA . THR D 1 16 ? -22.960 2.561 -25.629 1.00 30.60 46 THR D CA 1
ATOM 3138 C C . THR D 1 16 ? -22.205 3.768 -25.046 1.00 30.08 46 THR D C 1
ATOM 3139 O O . THR D 1 16 ? -22.714 4.889 -25.084 1.00 30.71 46 THR D O 1
ATOM 3143 N N . ASN D 1 17 ? -21.003 3.533 -24.516 1.00 29.27 47 ASN D N 1
ATOM 3144 C CA . ASN D 1 17 ? -20.180 4.582 -23.905 1.00 28.70 47 ASN D CA 1
ATOM 3145 C C . ASN D 1 17 ? -18.933 4.952 -24.728 1.00 28.45 47 ASN D C 1
ATOM 3146 O O . ASN D 1 17 ? -18.030 5.614 -24.213 1.00 28.10 47 ASN D O 1
ATOM 3151 N N . ALA D 1 18 ? -18.901 4.557 -26.004 1.00 28.35 48 ALA D N 1
ATOM 3152 C CA . ALA D 1 18 ? -17.716 4.731 -26.864 1.00 28.21 48 ALA D CA 1
ATOM 3153 C C . ALA D 1 18 ? -17.203 6.174 -26.924 1.00 28.49 48 ALA D C 1
ATOM 3154 O O . ALA D 1 18 ? -15.999 6.407 -26.821 1.00 27.56 48 ALA D O 1
ATOM 3156 N N . ALA D 1 19 ? -18.124 7.124 -27.082 1.00 29.14 49 ALA D N 1
ATOM 3157 C CA . ALA D 1 19 ? -17.784 8.550 -27.165 1.00 29.80 49 ALA D CA 1
ATOM 3158 C C . ALA D 1 19 ? -17.121 9.052 -25.883 1.00 30.62 49 ALA D C 1
ATOM 3159 O O . ALA D 1 19 ? -16.056 9.675 -25.934 1.00 30.41 49 ALA D O 1
ATOM 3161 N N . GLU D 1 20 ? -17.754 8.761 -24.746 1.00 31.42 50 GLU D N 1
ATOM 3162 C CA . GLU D 1 20 ? -17.221 9.123 -23.425 1.00 32.09 50 GLU D CA 1
ATOM 3163 C C . GLU D 1 20 ? -15.858 8.481 -23.147 1.00 32.30 50 GLU D C 1
ATOM 3164 O O . GLU D 1 20 ? -14.979 9.120 -22.564 1.00 33.08 50 GLU D O 1
ATOM 3170 N N . VAL D 1 21 ? -15.699 7.222 -23.556 1.00 32.29 51 VAL D N 1
ATOM 3171 C CA . VAL D 1 21 ? -14.433 6.489 -23.397 1.00 32.02 51 VAL D CA 1
ATOM 3172 C C . VAL D 1 21 ? -13.285 7.183 -24.134 1.00 31.73 51 VAL D C 1
ATOM 3173 O O . VAL D 1 21 ? -12.193 7.317 -23.585 1.00 31.42 51 VAL D O 1
ATOM 3177 N N . VAL D 1 22 ? -13.538 7.616 -25.367 1.00 32.00 52 VAL D N 1
ATOM 3178 C CA . VAL D 1 22 ? -12.522 8.304 -26.165 1.00 32.51 52 VAL D CA 1
ATOM 3179 C C . VAL D 1 22 ? -12.263 9.697 -25.577 1.00 33.16 52 VAL D C 1
ATOM 3180 O O . VAL D 1 22 ? -11.128 10.008 -25.233 1.00 32.82 52 VAL D O 1
ATOM 3184 N N . LYS D 1 23 ? -13.319 10.501 -25.425 1.00 34.28 53 LYS D N 1
ATOM 3185 C CA . LYS D 1 23 ? -13.216 11.857 -24.835 1.00 34.69 53 LYS D CA 1
ATOM 3186 C C . LYS D 1 23 ? -12.452 11.901 -23.506 1.00 34.17 53 LYS D C 1
ATOM 3187 O O . LYS D 1 23 ? -11.622 12.788 -23.302 1.00 33.84 53 LYS D O 1
ATOM 3193 N N . THR D 1 24 ? -12.733 10.948 -22.619 1.00 33.86 54 THR D N 1
ATOM 3194 C CA . THR D 1 24 ? -12.029 10.846 -21.334 1.00 34.00 54 THR D CA 1
ATOM 3195 C C . THR D 1 24 ? -10.586 10.340 -21.497 1.00 34.24 54 THR D C 1
ATOM 3196 O O . THR D 1 24 ? -9.684 10.819 -20.805 1.00 34.76 54 THR D O 1
ATOM 3200 N N . ALA D 1 25 ? -10.372 9.383 -22.403 1.00 33.72 55 ALA D N 1
ATOM 3201 C CA . ALA D 1 25 ? -9.033 8.820 -22.647 1.00 33.21 55 ALA D CA 1
ATOM 3202 C C . ALA D 1 25 ? -8.065 9.792 -23.333 1.00 33.15 55 ALA D C 1
ATOM 3203 O O . ALA D 1 25 ? -6.876 9.797 -23.006 1.00 33.07 55 ALA D O 1
ATOM 3205 N N . VAL D 1 26 ? -8.564 10.607 -24.269 1.00 33.25 56 VAL D N 1
ATOM 3206 C CA . VAL D 1 26 ? -7.705 11.577 -24.980 1.00 33.15 56 VAL D CA 1
ATOM 3207 C C . VAL D 1 26 ? -7.347 12.738 -24.044 1.00 32.77 56 VAL D C 1
ATOM 3208 O O . VAL D 1 26 ? -6.261 13.311 -24.153 1.00 32.83 56 VAL D O 1
ATOM 3212 N N . SER D 1 27 ? -8.264 13.090 -23.141 1.00 32.41 57 SER D N 1
ATOM 3213 C CA . SER D 1 27 ? -8.003 14.122 -22.134 1.00 32.10 57 SER D CA 1
ATOM 3214 C C . SER D 1 27 ? -6.846 13.704 -21.235 1.00 31.53 57 SER D C 1
ATOM 3215 O O . SER D 1 27 ? -5.892 14.462 -21.053 1.00 31.97 57 SER D O 1
ATOM 3218 N N . GLN D 1 28 ? -6.936 12.491 -20.694 1.00 30.72 58 GLN D N 1
ATOM 3219 C CA . GLN D 1 28 ? -5.865 11.906 -19.874 1.00 30.19 58 GLN D CA 1
ATOM 3220 C C . GLN D 1 28 ? -4.557 11.669 -20.638 1.00 29.65 58 GLN D C 1
ATOM 3221 O O . GLN D 1 28 ? -3.480 11.715 -20.042 1.00 28.92 58 GLN D O 1
ATOM 3227 N N . LEU D 1 29 ? -4.658 11.391 -21.938 1.00 29.46 59 LEU D N 1
ATOM 3228 C CA . LEU D 1 29 ? -3.488 11.251 -22.809 1.00 29.12 59 LEU D CA 1
ATOM 3229 C C . LEU D 1 29 ? -2.701 12.554 -22.899 1.00 29.73 59 LEU D C 1
ATOM 3230 O O . LEU D 1 29 ? -1.476 12.549 -22.759 1.00 29.97 59 LEU D O 1
ATOM 3235 N N . PHE D 1 30 ? -3.406 13.658 -23.142 1.00 30.12 60 PHE D N 1
ATOM 3236 C CA . PHE D 1 30 ? -2.775 14.981 -23.228 1.00 30.53 60 PHE D CA 1
ATOM 3237 C C . PHE D 1 30 ? -2.244 15.483 -21.882 1.00 30.55 60 PHE D C 1
ATOM 3238 O O . PHE D 1 30 ? -1.276 16.244 -21.860 1.00 30.75 60 PHE D O 1
ATOM 3246 N N . GLN D 1 31 ? -2.882 15.082 -20.778 1.00 30.57 61 GLN D N 1
ATOM 3247 C CA . GLN D 1 31 ? -2.334 15.312 -19.430 1.00 30.49 61 GLN D CA 1
ATOM 3248 C C . GLN D 1 31 ? -0.947 14.685 -19.292 1.00 29.66 61 GLN D C 1
ATOM 3249 O O . GLN D 1 31 ? -0.037 15.307 -18.750 1.00 29.61 61 GLN D O 1
ATOM 3255 N N . GLU D 1 32 ? -0.800 13.457 -19.786 1.00 28.52 62 GLU D N 1
ATOM 3256 C CA . GLU D 1 32 ? 0.475 12.731 -19.733 1.00 27.89 62 GLU D CA 1
ATOM 3257 C C . GLU D 1 32 ? 1.464 13.152 -20.825 1.00 27.72 62 GLU D C 1
ATOM 3258 O O . GLU D 1 32 ? 2.669 13.177 -20.580 1.00 27.69 62 GLU D O 1
ATOM 3264 N N . TYR D 1 33 ? 0.953 13.460 -22.019 1.00 28.01 63 TYR D N 1
ATOM 3265 C CA . TYR D 1 33 ? 1.770 13.910 -23.153 1.00 27.96 63 TYR D CA 1
ATOM 3266 C C . TYR D 1 33 ? 1.240 15.243 -23.708 1.00 28.09 63 TYR D C 1
ATOM 3267 O O . TYR D 1 33 ? 0.587 15.266 -24.756 1.00 28.47 63 TYR D O 1
ATOM 3276 N N . PRO D 1 34 ? 1.525 16.368 -23.015 1.00 27.76 64 PRO D N 1
ATOM 3277 C CA . PRO D 1 34 ? 1.101 17.683 -23.528 1.00 27.62 64 PRO D CA 1
ATOM 3278 C C . PRO D 1 34 ? 1.785 18.123 -24.833 1.00 27.59 64 PRO D C 1
ATOM 3279 O O . PRO D 1 34 ? 1.310 19.062 -25.476 1.00 27.61 64 PRO D O 1
ATOM 3283 N N . GLU D 1 35 ? 2.891 17.465 -25.193 1.00 27.46 65 GLU D N 1
ATOM 3284 C CA . GLU D 1 35 ? 3.572 17.648 -26.487 1.00 27.53 65 GLU D CA 1
ATOM 3285 C C . GLU D 1 35 ? 2.685 17.439 -27.717 1.00 27.86 65 GLU D C 1
ATOM 3286 O O . GLU D 1 35 ? 2.910 18.067 -28.754 1.00 28.68 65 GLU D O 1
ATOM 3292 N N . LEU D 1 36 ? 1.686 16.562 -27.597 1.00 28.11 66 LEU D N 1
ATOM 3293 C CA . LEU D 1 36 ? 0.787 16.229 -28.710 1.00 27.86 66 LEU D CA 1
ATOM 3294 C C . LEU D 1 36 ? -0.188 17.367 -29.045 1.00 27.71 66 LEU D C 1
ATOM 3295 O O . LEU D 1 36 ? -0.748 17.397 -30.147 1.00 27.76 66 LEU D O 1
ATOM 3300 N N . VAL D 1 37 ? -0.401 18.271 -28.087 1.00 27.15 67 VAL D N 1
ATOM 3301 C CA . VAL D 1 37 ? -1.265 19.454 -28.249 1.00 26.95 67 VAL D CA 1
ATOM 3302 C C . VAL D 1 37 ? -0.455 20.745 -28.554 1.00 26.63 67 VAL D C 1
ATOM 3303 O O . VAL D 1 37 ? -1.039 21.800 -28.821 1.00 26.38 67 VAL D O 1
ATOM 3307 N N . ARG D 1 38 ? 0.878 20.645 -28.522 1.00 26.15 68 ARG D N 1
ATOM 3308 C CA . ARG D 1 38 ? 1.782 21.699 -29.005 1.00 25.84 68 ARG D CA 1
ATOM 3309 C C . ARG D 1 38 ? 2.004 21.539 -30.514 1.00 25.87 68 ARG D C 1
ATOM 3310 O O . ARG D 1 38 ? 1.648 20.496 -31.072 1.00 26.01 68 ARG D O 1
ATOM 3318 N N . PRO D 1 39 ? 2.594 22.5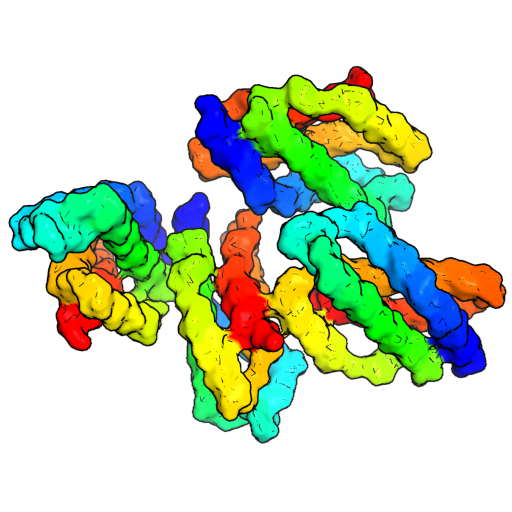61 -31.181 1.00 25.63 69 PRO D N 1
ATOM 3319 C CA . PRO D 1 39 ? 2.927 22.465 -32.615 1.00 25.82 69 PRO D CA 1
ATOM 3320 C C . PRO D 1 39 ? 3.822 21.272 -32.973 1.00 26.42 69 PRO D C 1
ATOM 3321 O O . PRO D 1 39 ? 4.778 20.977 -32.256 1.00 26.62 69 PRO D O 1
ATOM 3325 N N . GLY D 1 40 ? 3.496 20.598 -34.074 1.00 27.40 70 GLY D N 1
ATOM 3326 C CA . GLY D 1 40 ? 4.161 19.351 -34.464 1.00 27.85 70 GLY D CA 1
ATOM 3327 C C . GLY D 1 40 ? 3.648 18.118 -33.730 1.00 28.56 70 GLY D C 1
ATOM 3328 O O . GLY D 1 40 ? 4.215 17.031 -33.876 1.00 29.46 70 GLY D O 1
ATOM 3329 N N . GLY D 1 41 ? 2.580 18.277 -32.947 1.00 28.49 71 GLY D N 1
ATOM 3330 C CA . GLY D 1 41 ? 1.984 17.177 -32.201 1.00 28.63 71 GLY D CA 1
ATOM 3331 C C . GLY D 1 41 ? 0.892 16.532 -33.026 1.00 28.75 71 GLY D C 1
ATOM 3332 O O . GLY D 1 41 ? 0.314 17.173 -33.908 1.00 28.80 71 GLY D O 1
ATOM 3333 N N . CYS D 1 42 ? 0.591 15.271 -32.717 1.00 28.71 72 CYS D N 1
ATOM 3334 C CA . CYS D 1 42 ? -0.399 14.494 -33.472 1.00 28.81 72 CYS D CA 1
ATOM 3335 C C . CYS D 1 42 ? -1.864 14.879 -33.187 1.00 28.31 72 CYS D C 1
ATOM 3336 O O . CYS D 1 42 ? -2.772 14.233 -33.704 1.00 29.12 72 CYS D O 1
ATOM 3339 N N . ALA D 1 43 ? -2.094 15.903 -32.363 1.00 28.02 73 ALA D N 1
ATOM 3340 C CA . ALA D 1 43 ? -3.426 16.477 -32.167 1.00 27.47 73 ALA D CA 1
ATOM 3341 C C . ALA D 1 43 ? -3.364 18.007 -32.011 1.00 27.06 73 ALA D C 1
ATOM 3342 O O . ALA D 1 43 ? -4.061 18.584 -31.175 1.00 26.59 73 ALA D O 1
ATOM 3344 N N . TYR D 1 44 ? -2.549 18.659 -32.842 1.00 27.03 74 TYR D N 1
ATOM 3345 C CA . TYR D 1 44 ? -2.317 20.103 -32.726 1.00 27.22 74 TYR D CA 1
ATOM 3346 C C . TYR D 1 44 ? -3.468 20.911 -33.316 1.00 27.51 74 TYR D C 1
ATOM 3347 O O . TYR D 1 44 ? -4.052 21.762 -32.639 1.00 27.43 74 TYR D O 1
ATOM 3356 N N . THR D 1 45 ? -3.768 20.649 -34.585 1.00 27.75 75 THR D N 1
ATOM 3357 C CA . THR D 1 45 ? -4.853 21.325 -35.292 1.00 27.85 75 THR D CA 1
ATOM 3358 C C . THR D 1 45 ? -6.189 20.669 -34.949 1.00 28.55 75 THR D C 1
ATOM 3359 O O . THR D 1 45 ? -6.231 19.654 -34.247 1.00 29.37 75 THR D O 1
ATOM 3363 N N . THR D 1 46 ? -7.274 21.261 -35.439 1.00 29.00 76 THR D N 1
ATOM 3364 C CA . THR D 1 46 ? -8.607 20.660 -35.355 1.00 29.44 76 THR D CA 1
ATOM 3365 C C . THR D 1 46 ? -8.626 19.314 -36.086 1.00 30.22 76 THR D C 1
ATOM 3366 O O . THR D 1 46 ? -9.121 18.318 -35.550 1.00 30.52 76 THR D O 1
ATOM 3370 N N . ARG D 1 47 ? -8.080 19.314 -37.303 1.00 30.58 77 ARG D N 1
ATOM 3371 C CA . ARG D 1 47 ? -7.993 18.131 -38.160 1.00 30.88 77 ARG D CA 1
ATOM 3372 C C . ARG D 1 47 ? -7.281 16.972 -37.464 1.00 30.54 77 ARG D C 1
ATOM 3373 O O . ARG D 1 47 ? -7.855 15.891 -37.304 1.00 30.18 77 ARG D O 1
ATOM 3381 N N . ARG D 1 48 ? -6.044 17.222 -37.041 1.00 30.20 78 ARG D N 1
ATOM 3382 C CA . ARG D 1 48 ? -5.227 16.213 -36.362 1.00 30.18 78 ARG D CA 1
ATOM 3383 C C . ARG D 1 48 ? -5.860 15.719 -35.060 1.00 30.09 78 ARG D C 1
ATOM 3384 O O . ARG D 1 48 ? -5.754 14.536 -34.747 1.00 29.95 78 ARG D O 1
ATOM 3392 N N . TYR D 1 49 ? -6.506 16.617 -34.311 1.00 29.78 79 TYR D N 1
ATOM 3393 C CA . TYR D 1 49 ? -7.280 16.220 -33.131 1.00 29.60 79 TYR D CA 1
ATOM 3394 C C . TYR D 1 49 ? -8.438 15.300 -33.524 1.00 29.63 79 TYR D C 1
ATOM 3395 O O . TYR D 1 49 ? -8.602 14.230 -32.934 1.00 29.62 79 TYR D O 1
ATOM 3404 N N . ASN D 1 50 ? -9.226 15.712 -34.518 1.00 29.39 80 ASN D N 1
ATOM 3405 C CA . ASN D 1 50 ? -10.359 14.905 -35.000 1.00 29.09 80 ASN D CA 1
ATOM 3406 C C . ASN D 1 50 ? -9.928 13.539 -35.541 1.00 29.18 80 ASN D C 1
ATOM 3407 O O . ASN D 1 50 ? -10.584 12.534 -35.281 1.00 29.25 80 ASN D O 1
ATOM 3412 N N . MET D 1 51 ? -8.825 13.513 -36.286 1.00 29.22 81 MET D N 1
ATOM 3413 C CA . MET D 1 51 ? -8.202 12.256 -36.715 1.00 28.96 81 MET D CA 1
ATOM 3414 C C . MET D 1 51 ? -7.622 11.443 -35.552 1.00 29.17 81 MET D C 1
ATOM 3415 O O . MET D 1 51 ? -7.496 10.221 -35.659 1.00 29.23 81 MET D O 1
AT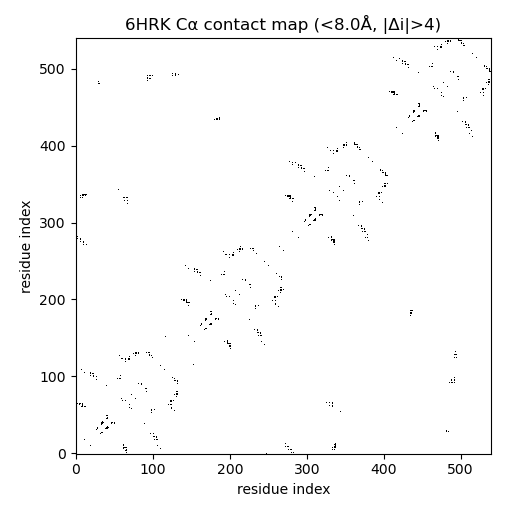OM 3420 N N . CYS D 1 52 ? -7.255 12.117 -34.462 1.00 29.07 82 CYS D N 1
ATOM 3421 C CA . CYS D 1 52 ? -6.769 11.445 -33.256 1.00 29.01 82 CYS D CA 1
ATOM 3422 C C . CYS D 1 52 ? -7.846 10.658 -32.524 1.00 28.47 82 CYS D C 1
ATOM 3423 O O . CYS D 1 52 ? -7.639 9.485 -32.203 1.00 28.23 82 CYS D O 1
ATOM 3426 N N . VAL D 1 53 ? -8.991 11.291 -32.276 1.00 28.39 83 VAL D N 1
ATOM 3427 C CA . VAL D 1 53 ? -10.130 10.606 -31.639 1.00 28.22 83 VAL D CA 1
ATOM 3428 C C . VAL D 1 53 ? -10.767 9.560 -32.575 1.00 27.98 83 VAL D C 1
ATOM 3429 O O . VAL D 1 53 ? -11.324 8.565 -32.109 1.00 27.45 83 VAL D O 1
ATOM 3433 N N . ARG D 1 54 ? -10.680 9.801 -33.886 1.00 28.12 84 ARG D N 1
ATOM 3434 C CA . ARG D 1 54 ? -11.108 8.844 -34.916 1.00 28.18 84 ARG D CA 1
ATOM 3435 C C . ARG D 1 54 ? -10.325 7.534 -34.816 1.00 28.00 84 ARG D C 1
ATOM 3436 O O . ARG D 1 54 ? -10.914 6.450 -34.810 1.00 27.76 84 ARG D O 1
ATOM 3444 N N . ASP D 1 55 ? -9.000 7.649 -34.753 1.00 28.16 85 ASP D N 1
ATOM 3445 C CA . ASP D 1 55 ? -8.113 6.482 -34.652 1.00 28.23 85 ASP D CA 1
ATOM 3446 C C . ASP D 1 55 ? -8.329 5.695 -33.371 1.00 28.30 85 ASP D C 1
ATOM 3447 O O . ASP D 1 55 ? -8.366 4.465 -33.394 1.00 28.65 85 ASP D O 1
ATOM 3452 N N . MET D 1 56 ? -8.462 6.414 -32.260 1.00 28.41 86 MET D N 1
ATOM 3453 C CA . MET D 1 56 ? -8.760 5.795 -30.970 1.00 28.30 86 MET D CA 1
ATOM 3454 C C . MET D 1 56 ? -10.101 5.059 -31.002 1.00 28.36 86 MET D C 1
ATOM 3455 O O . MET D 1 56 ? -10.216 3.968 -30.444 1.00 28.34 86 MET D O 1
ATOM 3460 N N . ASN D 1 57 ? -11.092 5.642 -31.678 1.00 28.54 87 ASN D N 1
ATOM 3461 C CA . ASN D 1 57 ? -12.387 4.982 -31.875 1.00 29.38 87 ASN D CA 1
ATOM 3462 C C . ASN D 1 57 ? -12.275 3.677 -32.681 1.00 29.96 87 ASN D C 1
ATOM 3463 O O . ASN D 1 57 ? -12.990 2.721 -32.387 1.00 30.24 87 ASN D O 1
ATOM 3468 N N . TYR D 1 58 ? -11.387 3.636 -33.679 1.00 30.53 88 TYR D N 1
ATOM 3469 C CA . TYR D 1 58 ? -11.115 2.391 -34.415 1.00 31.27 88 TYR D CA 1
ATOM 3470 C C . TYR D 1 58 ? -10.401 1.363 -33.538 1.00 31.62 88 TYR D C 1
ATOM 3471 O O . TYR D 1 58 ? -10.814 0.206 -33.482 1.00 31.77 88 TYR D O 1
ATOM 3480 N N . PHE D 1 59 ? -9.337 1.785 -32.856 1.00 32.26 89 PHE D N 1
ATOM 3481 C CA . PHE D 1 59 ? -8.596 0.891 -31.948 1.00 32.27 89 PHE D CA 1
ATOM 3482 C C . PHE D 1 59 ? -9.476 0.320 -30.832 1.00 31.96 89 PHE D C 1
ATOM 3483 O O . PHE D 1 59 ? -9.277 -0.821 -30.421 1.00 31.93 89 PHE D O 1
ATOM 3491 N N . LEU D 1 60 ? -10.441 1.109 -30.356 1.00 31.89 90 LEU D N 1
ATOM 3492 C CA . LEU D 1 60 ? -11.465 0.620 -29.423 1.00 31.97 90 LEU D CA 1
ATOM 3493 C C . LEU D 1 60 ? -12.369 -0.415 -30.101 1.00 32.65 90 LEU D C 1
ATOM 3494 O O . LEU D 1 60 ? -12.611 -1.492 -29.553 1.00 31.87 90 LEU D O 1
ATOM 3499 N N . ARG D 1 61 ? -12.860 -0.062 -31.291 1.00 33.40 91 ARG D N 1
ATOM 3500 C CA . ARG D 1 61 ? -13.700 -0.945 -32.117 1.00 34.17 91 ARG D CA 1
ATOM 3501 C C . ARG D 1 61 ? -13.059 -2.319 -32.322 1.00 33.50 91 ARG D C 1
ATOM 3502 O O . ARG D 1 61 ? -13.735 -3.344 -32.217 1.00 33.64 91 ARG D O 1
ATOM 3510 N N . MET D 1 62 ? -11.757 -2.322 -32.613 1.00 33.13 92 MET D N 1
ATOM 3511 C CA . MET D 1 62 ? -10.966 -3.555 -32.720 1.00 32.74 92 MET D CA 1
ATOM 3512 C C . MET D 1 62 ? -10.988 -4.364 -31.427 1.00 31.96 92 MET D C 1
ATOM 3513 O O . MET D 1 62 ? -11.247 -5.568 -31.452 1.00 32.37 92 MET D O 1
ATOM 3518 N N . CYS D 1 63 ? -10.704 -3.694 -30.308 1.00 31.14 93 CYS D N 1
ATOM 3519 C CA . CYS D 1 63 ? -10.693 -4.331 -28.986 1.00 29.99 93 CYS D CA 1
ATOM 3520 C C . CYS D 1 63 ? -12.061 -4.884 -28.616 1.00 29.75 93 CYS D C 1
ATOM 3521 O O . CYS D 1 63 ? -12.152 -5.988 -28.088 1.00 29.94 93 CYS D O 1
ATOM 3524 N N . SER D 1 64 ? -13.113 -4.114 -28.897 1.00 29.69 94 SER D N 1
ATOM 3525 C CA . SER D 1 64 ? -14.499 -4.580 -28.740 1.00 29.70 94 SER D CA 1
ATOM 3526 C C . SER D 1 64 ? -14.744 -5.869 -29.525 1.00 29.28 94 SER D C 1
ATOM 3527 O O . SER D 1 64 ? -15.266 -6.842 -28.983 1.00 28.61 94 SER D O 1
ATOM 3530 N N . TYR D 1 65 ? -14.353 -5.847 -30.800 1.00 29.11 95 TYR D N 1
ATOM 3531 C CA . TYR D 1 65 ? -14.503 -6.988 -31.719 1.00 28.78 95 TYR D CA 1
ATOM 3532 C C . TYR D 1 65 ? -13.751 -8.218 -31.214 1.00 28.42 95 TYR D C 1
ATOM 3533 O O . TYR D 1 65 ? -14.311 -9.315 -31.175 1.00 28.46 95 TYR D O 1
ATOM 3542 N N . ALA D 1 66 ? -12.495 -8.021 -30.821 1.00 28.16 96 ALA D N 1
ATOM 3543 C CA . ALA D 1 66 ? -11.676 -9.081 -30.217 1.00 28.18 96 ALA D CA 1
ATOM 3544 C C . ALA D 1 66 ? -12.350 -9.726 -29.005 1.00 28.16 96 ALA D C 1
ATOM 3545 O O . ALA D 1 66 ? -12.324 -10.950 -28.856 1.00 28.73 96 ALA D O 1
ATOM 3547 N N . ILE D 1 67 ? -12.956 -8.895 -28.157 1.00 27.87 97 ILE D N 1
ATOM 3548 C CA . ILE D 1 67 ? -13.653 -9.362 -26.957 1.00 27.82 97 ILE D CA 1
ATOM 3549 C C . ILE D 1 67 ? -14.869 -10.230 -27.306 1.00 27.70 97 ILE D C 1
ATOM 3550 O O . ILE D 1 67 ? -14.981 -11.329 -26.782 1.00 27.86 97 ILE D O 1
ATOM 3555 N N . VAL D 1 68 ? -15.747 -9.769 -28.199 1.00 27.59 98 VAL D N 1
ATOM 3556 C CA . VAL D 1 68 ? -16.936 -10.568 -28.593 1.00 27.59 98 VAL D CA 1
ATOM 3557 C C . VAL D 1 68 ? -16.545 -11.831 -29.373 1.00 27.42 98 VAL D C 1
ATOM 3558 O O . VAL D 1 68 ? -17.227 -12.851 -29.281 1.00 27.19 98 VAL D O 1
ATOM 3562 N N . ALA D 1 69 ? -15.443 -11.761 -30.120 1.00 27.70 99 ALA D N 1
ATOM 3563 C CA . ALA D 1 69 ? -14.943 -12.897 -30.899 1.00 27.84 99 ALA D CA 1
ATOM 3564 C C . ALA D 1 69 ? -14.244 -13.987 -30.065 1.00 27.67 99 ALA D C 1
ATOM 3565 O O . ALA D 1 69 ? -13.881 -15.032 -30.609 1.00 27.42 99 ALA D O 1
ATOM 3567 N N . GLY D 1 70 ? -14.037 -13.741 -28.770 1.00 27.48 100 GLY D N 1
ATOM 3568 C CA . GLY D 1 70 ? -13.504 -14.744 -27.847 1.00 27.64 100 GLY D CA 1
ATOM 3569 C C . GLY D 1 70 ? -12.013 -14.645 -27.556 1.00 28.02 100 GLY D C 1
ATOM 3570 O O . GLY D 1 70 ? -11.449 -15.548 -26.937 1.00 27.93 100 GLY D O 1
ATOM 3571 N N . GLY D 1 71 ? -11.373 -13.556 -27.984 1.00 28.44 101 GLY D N 1
ATOM 3572 C CA . GLY D 1 71 ? -9.952 -13.337 -27.718 1.00 28.58 101 GLY D CA 1
ATOM 3573 C C . GLY D 1 71 ? -9.283 -12.409 -28.712 1.00 28.81 101 GLY D C 1
ATOM 3574 O O . GLY D 1 71 ? -9.843 -12.088 -29.759 1.00 28.83 101 GLY D O 1
ATOM 3575 N N . ALA D 1 72 ? -8.066 -11.994 -28.372 1.00 28.74 102 ALA D N 1
ATOM 3576 C CA . ALA D 1 72 ? -7.238 -11.148 -29.233 1.00 28.50 102 ALA D CA 1
ATOM 3577 C C . ALA D 1 72 ? -6.691 -11.903 -30.445 1.00 28.36 102 ALA D C 1
ATOM 3578 O O . ALA D 1 72 ? -6.259 -11.274 -31.413 1.00 28.40 102 ALA D O 1
ATOM 3580 N N . SER D 1 73 ? -6.699 -13.239 -30.381 1.00 27.91 103 SER D N 1
ATOM 3581 C CA . SER D 1 73 ? -6.265 -14.105 -31.486 1.00 27.85 103 SER D CA 1
ATOM 3582 C C . SER D 1 73 ? -6.863 -13.738 -32.846 1.00 27.74 103 SER D C 1
ATOM 3583 O O . SER D 1 73 ? -6.184 -13.823 -33.865 1.00 27.34 103 SER D O 1
ATOM 3586 N N . VAL D 1 74 ? -8.126 -13.320 -32.851 1.00 28.44 104 VAL D N 1
ATOM 3587 C CA . VAL D 1 74 ? -8.823 -12.948 -34.094 1.00 28.95 104 VAL D CA 1
ATOM 3588 C C . VAL D 1 74 ? -8.234 -11.748 -34.847 1.00 29.27 104 VAL D C 1
ATOM 3589 O O . VAL D 1 74 ? -8.522 -11.573 -36.035 1.00 29.40 104 VAL D O 1
ATOM 3593 N N . LEU D 1 75 ? -7.436 -10.928 -34.159 1.00 29.12 105 LEU D N 1
ATOM 3594 C CA . LEU D 1 75 ? -6.740 -9.804 -34.784 1.00 29.47 105 LEU D CA 1
ATOM 3595 C C . LEU D 1 75 ? -5.434 -10.260 -35.430 1.00 30.34 105 LEU D C 1
ATOM 3596 O O . LEU D 1 75 ? -4.622 -10.932 -34.790 1.00 30.94 105 LEU D O 1
ATOM 3601 N N . ASP D 1 76 ? -5.238 -9.885 -36.693 1.00 30.99 106 ASP D N 1
ATOM 3602 C CA . ASP D 1 76 ? -4.009 -10.205 -37.418 1.00 31.41 106 ASP D CA 1
ATOM 3603 C C . ASP D 1 76 ? -2.877 -9.295 -36.961 1.00 31.34 106 ASP D C 1
ATOM 3604 O O . ASP D 1 76 ? -3.037 -8.079 -36.915 1.00 32.15 106 ASP D O 1
ATOM 3609 N N . GLU D 1 77 ? -1.737 -9.890 -36.624 1.00 31.61 107 GLU D N 1
ATOM 3610 C CA . GLU D 1 77 ? -0.564 -9.123 -36.200 1.00 32.05 107 GLU D CA 1
ATOM 3611 C C . GLU D 1 77 ? 0.048 -8.335 -37.367 1.00 33.01 107 GLU D C 1
ATOM 3612 O O . GLU D 1 77 ? 0.664 -7.292 -37.154 1.00 33.44 107 GLU D O 1
ATOM 3618 N N . ARG D 1 78 ? -0.119 -8.852 -38.585 1.00 34.02 108 ARG D N 1
ATOM 3619 C CA . ARG D 1 78 ? 0.242 -8.144 -39.821 1.00 35.03 108 ARG D CA 1
ATOM 3620 C C . ARG D 1 78 ? -0.581 -6.863 -40.011 1.00 34.46 108 ARG D C 1
ATOM 3621 O O . ARG D 1 78 ? -0.065 -5.864 -40.516 1.00 34.57 108 ARG D O 1
ATOM 3629 N N . MET D 1 79 ? -1.855 -6.906 -39.619 1.00 34.06 109 MET D N 1
ATOM 3630 C CA . MET D 1 79 ? -2.735 -5.731 -39.633 1.00 33.95 109 MET D CA 1
ATOM 3631 C C . MET D 1 79 ? -2.301 -4.670 -38.610 1.00 33.67 109 MET D C 1
ATOM 3632 O O . MET D 1 79 ? -2.236 -3.484 -38.943 1.00 33.82 109 MET D O 1
ATOM 3637 N N . LEU D 1 80 ? -2.006 -5.097 -37.380 1.00 32.76 110 LEU D N 1
ATOM 3638 C CA . LEU D 1 80 ? -1.590 -4.179 -36.304 1.00 32.14 110 LEU D CA 1
ATOM 3639 C C . LEU D 1 80 ? -0.197 -3.597 -36.542 1.00 32.11 110 LEU D C 1
ATOM 3640 O O . LEU D 1 80 ? 0.064 -2.437 -36.199 1.00 31.38 110 LEU D O 1
ATOM 3645 N N . ALA D 1 81 ? 0.694 -4.416 -37.105 1.00 31.70 111 ALA D N 1
ATOM 3646 C CA . ALA D 1 81 ? 2.029 -3.968 -37.503 1.00 31.41 111 ALA D CA 1
ATOM 3647 C C . ALA D 1 81 ? 1.971 -2.968 -38.660 1.00 31.54 111 ALA D C 1
ATOM 3648 O O . ALA D 1 81 ? 2.823 -2.086 -38.752 1.00 32.09 111 ALA D O 1
ATOM 3650 N N . GLY D 1 82 ? 0.976 -3.115 -39.536 1.00 31.16 112 GLY D N 1
ATOM 3651 C CA . GLY D 1 82 ? 0.740 -2.170 -40.628 1.00 31.07 112 GLY D CA 1
ATOM 3652 C C . GLY D 1 82 ? 0.494 -0.744 -40.165 1.00 31.18 112 GLY D C 1
ATOM 3653 O O . GLY D 1 82 ? 1.042 0.199 -40.742 1.00 30.86 112 GLY D O 1
ATOM 3654 N N . PHE D 1 83 ? -0.320 -0.591 -39.119 1.00 31.23 113 PHE D N 1
ATOM 3655 C CA . PHE D 1 83 ? -0.620 0.728 -38.551 1.00 31.33 113 PHE D CA 1
ATOM 3656 C C . PHE D 1 83 ? 0.550 1.302 -37.749 1.00 31.26 113 PHE D C 1
ATOM 3657 O O . PHE D 1 83 ? 0.812 2.500 -37.824 1.00 31.61 113 PHE D O 1
ATOM 3665 N N . ARG D 1 84 ? 1.248 0.454 -36.993 1.00 31.20 114 ARG D N 1
ATOM 3666 C CA . ARG D 1 84 ? 2.498 0.841 -36.315 1.00 30.99 114 ARG D CA 1
ATOM 3667 C C . ARG D 1 84 ? 3.494 1.489 -37.281 1.00 31.38 114 ARG D C 1
ATOM 3668 O O . ARG D 1 84 ? 4.086 2.520 -36.966 1.00 30.74 114 ARG D O 1
ATOM 3676 N N . ASP D 1 85 ? 3.670 0.864 -38.444 1.00 32.03 115 ASP D N 1
ATOM 3677 C CA . ASP D 1 85 ? 4.641 1.314 -39.447 1.00 32.50 115 ASP D CA 1
ATOM 3678 C C . ASP D 1 85 ? 4.147 2.532 -40.229 1.00 32.28 115 ASP D C 1
ATOM 3679 O O . ASP D 1 85 ? 4.946 3.386 -40.621 1.00 32.02 115 ASP D O 1
ATOM 3684 N N . THR D 1 86 ? 2.838 2.592 -40.473 1.00 32.24 116 THR D N 1
ATOM 3685 C CA . THR D 1 86 ? 2.195 3.787 -41.024 1.00 32.36 116 THR D CA 1
ATOM 3686 C C . THR D 1 86 ? 2.363 4.977 -40.075 1.00 32.43 116 THR D C 1
ATOM 3687 O O . THR D 1 86 ? 2.722 6.073 -40.503 1.00 32.76 116 THR D O 1
ATOM 3691 N N . PHE D 1 87 ? 2.120 4.738 -38.788 1.00 32.14 117 PHE D N 1
ATOM 3692 C CA . PHE D 1 87 ? 2.244 5.764 -37.746 1.00 31.63 117 PHE D CA 1
ATOM 3693 C C . PHE D 1 87 ? 3.686 6.238 -37.587 1.00 32.01 117 PHE D C 1
ATOM 3694 O O . PHE D 1 87 ? 3.951 7.446 -37.579 1.00 32.21 117 PHE D O 1
ATOM 3702 N N . ASN D 1 88 ? 4.601 5.277 -37.463 1.00 31.48 118 ASN D N 1
ATOM 3703 C CA . ASN D 1 88 ? 6.023 5.554 -37.264 1.00 31.39 118 ASN D CA 1
ATOM 3704 C C . ASN D 1 88 ? 6.602 6.407 -38.390 1.00 32.17 118 ASN D C 1
ATOM 3705 O O . ASN D 1 88 ? 7.313 7.381 -38.135 1.00 32.66 118 ASN D O 1
ATOM 3710 N N . SER D 1 89 ? 6.271 6.047 -39.630 1.00 32.46 119 SER D N 1
ATOM 3711 C CA . SER D 1 89 ? 6.733 6.777 -40.812 1.00 32.35 119 SER D CA 1
ATOM 3712 C C . SER D 1 89 ? 6.067 8.152 -40.944 1.00 31.89 119 SER D C 1
ATOM 3713 O O . SER D 1 89 ? 6.740 9.137 -41.252 1.00 31.73 119 SER D O 1
ATOM 3716 N N . LEU D 1 90 ? 4.756 8.217 -40.692 1.00 31.24 120 LEU D N 1
ATOM 3717 C CA . LEU D 1 90 ? 4.021 9.498 -40.677 1.00 30.54 120 LEU D CA 1
ATOM 3718 C C . LEU D 1 90 ? 4.436 10.457 -39.550 1.00 29.53 120 LEU D C 1
ATOM 3719 O O . LEU D 1 90 ? 4.159 11.650 -39.637 1.00 29.48 120 LEU D O 1
ATOM 3724 N N . GLY D 1 91 ? 5.078 9.938 -38.503 1.00 29.44 121 GLY D N 1
ATOM 3725 C CA . GLY D 1 91 ? 5.543 10.746 -37.371 1.00 29.06 121 GLY D CA 1
ATOM 3726 C C . GLY D 1 91 ? 4.573 10.782 -36.200 1.00 28.87 121 GLY D C 1
ATOM 3727 O O . GLY D 1 91 ? 4.676 11.658 -35.339 1.00 28.31 121 GLY D O 1
ATOM 3728 N N . ILE D 1 92 ? 3.636 9.832 -36.165 1.00 28.84 122 ILE D N 1
ATOM 3729 C CA . ILE D 1 92 ? 2.700 9.686 -35.054 1.00 28.99 122 ILE D CA 1
ATOM 3730 C C . ILE D 1 92 ? 3.422 8.892 -33.958 1.00 28.80 122 ILE D C 1
ATOM 3731 O O . ILE D 1 92 ? 3.833 7.753 -34.213 1.00 28.49 122 ILE D O 1
ATOM 3736 N N . PRO D 1 93 ? 3.595 9.487 -32.749 1.00 28.28 123 PRO D N 1
ATOM 3737 C CA . PRO D 1 93 ? 4.332 8.816 -31.663 1.00 28.25 123 PRO D CA 1
ATOM 3738 C C . PRO D 1 93 ? 3.765 7.448 -31.274 1.00 28.21 123 PRO D C 1
ATOM 3739 O O . PRO D 1 93 ? 2.552 7.302 -31.135 1.00 27.95 123 PRO D O 1
ATOM 3743 N N . LEU D 1 94 ? 4.648 6.470 -31.087 1.00 28.43 124 LEU D N 1
ATOM 3744 C CA . LEU D 1 94 ? 4.236 5.085 -30.839 1.00 28.44 124 LEU D CA 1
ATOM 3745 C C . LEU D 1 94 ? 3.812 4.843 -29.392 1.00 28.72 124 LEU D C 1
ATOM 3746 O O . LEU D 1 94 ? 2.778 4.218 -29.152 1.00 29.15 124 LEU D O 1
ATOM 3751 N N . CYS D 1 95 ? 4.608 5.326 -28.439 1.00 29.31 125 CYS D N 1
ATOM 3752 C CA . CYS D 1 95 ? 4.314 5.129 -27.010 1.00 29.61 125 CYS D CA 1
ATOM 3753 C C . CYS D 1 95 ? 3.064 5.889 -26.543 1.00 29.26 125 CYS D C 1
ATOM 3754 O O . CYS D 1 95 ? 2.266 5.335 -25.783 1.00 29.45 125 CYS D O 1
ATOM 3757 N N . PRO D 1 96 ? 2.892 7.155 -26.982 1.00 28.53 126 PRO D N 1
ATOM 3758 C CA . PRO D 1 96 ? 1.609 7.839 -26.793 1.00 28.05 126 PRO D CA 1
ATOM 3759 C C . PRO D 1 96 ? 0.400 7.141 -27.433 1.00 27.56 126 PRO D C 1
ATOM 3760 O O . PRO D 1 96 ? -0.669 7.114 -26.825 1.00 27.73 126 PRO D O 1
ATOM 3764 N N . THR D 1 97 ? 0.569 6.590 -28.635 1.00 27.11 127 THR D N 1
ATOM 3765 C CA . THR D 1 97 ? -0.488 5.799 -29.292 1.00 27.03 127 THR D CA 1
ATOM 3766 C C . THR D 1 97 ? -0.788 4.518 -28.507 1.00 27.17 127 THR D C 1
ATOM 3767 O O . THR D 1 97 ? -1.949 4.124 -28.382 1.00 26.77 127 THR D O 1
ATOM 3771 N N . ALA D 1 98 ? 0.262 3.874 -27.997 1.00 27.72 128 ALA D N 1
ATOM 3772 C CA . ALA D 1 98 ? 0.124 2.698 -27.136 1.00 27.98 128 ALA D CA 1
ATOM 3773 C C . ALA D 1 98 ? -0.573 3.049 -25.820 1.00 28.28 128 ALA D C 1
ATOM 3774 O O . ALA D 1 98 ? -1.492 2.342 -25.396 1.00 28.71 128 ALA D O 1
ATOM 3776 N N . ARG D 1 99 ? -0.141 4.142 -25.190 1.00 28.27 129 ARG D N 1
ATOM 3777 C CA . ARG D 1 99 ? -0.758 4.629 -23.947 1.00 28.42 129 ARG D CA 1
ATOM 3778 C C . ARG D 1 99 ? -2.207 5.102 -24.158 1.00 28.25 129 ARG D C 1
ATOM 3779 O O . ARG D 1 99 ? -3.015 5.022 -23.232 1.00 28.31 129 ARG D O 1
ATOM 3787 N N . SER D 1 100 ? -2.536 5.587 -25.358 1.00 28.32 130 SER D N 1
ATOM 3788 C CA . SER D 1 100 ? -3.924 5.959 -25.688 1.00 28.76 130 SER D CA 1
ATOM 3789 C C . SER D 1 100 ? -4.854 4.741 -25.682 1.00 29.03 130 SER D C 1
ATOM 3790 O O . SER D 1 100 ? -6.005 4.838 -25.258 1.00 29.18 130 SER D O 1
ATOM 3793 N N . ILE D 1 101 ? -4.341 3.602 -26.145 1.00 29.68 131 ILE D N 1
ATOM 3794 C CA . ILE D 1 101 ? -5.079 2.335 -26.112 1.00 29.94 131 ILE D CA 1
ATOM 3795 C C . ILE D 1 101 ? -5.205 1.823 -24.669 1.00 30.06 131 ILE D C 1
ATOM 3796 O O . ILE D 1 101 ? -6.249 1.292 -24.292 1.00 30.25 131 ILE D O 1
ATOM 3801 N N . GLN D 1 102 ? -4.143 1.987 -23.879 1.00 30.35 132 GLN D N 1
ATOM 3802 C CA . GLN D 1 102 ? -4.148 1.610 -22.456 1.00 30.54 132 GLN D CA 1
ATOM 3803 C C . GLN D 1 102 ? -5.056 2.504 -21.607 1.00 30.19 132 GLN D C 1
ATOM 3804 O O . GLN D 1 102 ? -5.690 2.024 -20.668 1.00 30.24 132 GLN D O 1
ATOM 3810 N N . LEU D 1 103 ? -5.102 3.797 -21.924 1.00 29.75 133 LEU D N 1
ATOM 3811 C CA . LEU D 1 103 ? -6.012 4.727 -21.243 1.00 29.14 133 LEU D CA 1
ATOM 3812 C C . LEU D 1 103 ? -7.473 4.378 -21.532 1.00 28.90 133 LEU D C 1
ATOM 3813 O O . LEU D 1 103 ? -8.296 4.375 -20.616 1.00 28.76 133 LEU D O 1
ATOM 3818 N N . MET D 1 104 ? -7.780 4.072 -22.793 1.00 28.36 134 MET D N 1
ATOM 3819 C CA . MET D 1 104 ? -9.117 3.587 -23.174 1.00 28.43 134 MET D CA 1
ATOM 3820 C C . MET D 1 104 ? -9.538 2.338 -22.394 1.00 28.19 134 MET D C 1
ATOM 3821 O O . MET D 1 104 ? -10.695 2.232 -21.994 1.00 28.09 134 MET D O 1
ATOM 3826 N N . LYS D 1 105 ? -8.604 1.410 -22.176 1.00 28.14 135 LYS D N 1
ATOM 3827 C CA . LYS D 1 105 ? -8.857 0.221 -21.347 1.00 28.38 135 LYS D CA 1
ATOM 3828 C C . LYS D 1 105 ? -9.334 0.599 -19.941 1.00 28.71 135 LYS D C 1
ATOM 3829 O O . LYS D 1 105 ? -10.311 0.035 -19.449 1.00 28.80 135 LYS D O 1
ATOM 3835 N N . LYS D 1 106 ? -8.642 1.554 -19.319 1.00 29.01 136 LYS D N 1
ATOM 3836 C CA . LYS D 1 106 ? -8.962 2.024 -17.962 1.00 29.42 136 LYS D CA 1
ATOM 3837 C C . LYS D 1 106 ? -10.389 2.569 -17.840 1.00 29.60 136 LYS D C 1
ATOM 3838 O O . LYS D 1 106 ? -11.070 2.293 -16.852 1.00 30.23 136 LYS D O 1
ATOM 3844 N N . ILE D 1 107 ? -10.835 3.328 -18.840 1.00 29.57 137 ILE D N 1
ATOM 3845 C CA . ILE D 1 107 ? -12.161 3.960 -18.804 1.00 29.33 137 ILE D CA 1
ATOM 3846 C C . ILE D 1 107 ? -13.255 2.940 -19.122 1.00 29.48 137 ILE D C 1
ATOM 3847 O O . ILE D 1 107 ? -14.364 3.037 -18.592 1.00 29.62 137 ILE D O 1
ATOM 3852 N N . VAL D 1 108 ? -12.947 1.977 -19.991 1.00 29.45 138 VAL D N 1
ATOM 3853 C CA . VAL D 1 108 ? -13.859 0.861 -20.274 1.00 29.21 138 VAL D CA 1
ATOM 3854 C C . VAL D 1 108 ? -14.116 0.079 -18.985 1.00 29.22 138 VAL D C 1
ATOM 3855 O O . VAL D 1 108 ? -15.266 -0.205 -18.655 1.00 29.07 138 VAL D O 1
ATOM 3859 N N . LYS D 1 109 ? -13.041 -0.234 -18.262 1.00 29.43 139 LYS D N 1
ATOM 3860 C CA . LYS D 1 109 ? -13.117 -0.952 -16.981 1.00 30.05 139 LYS D CA 1
ATOM 3861 C C . LYS D 1 109 ? -13.967 -0.214 -15.941 1.00 30.51 139 LYS D C 1
ATOM 3862 O O . LYS D 1 109 ? -14.739 -0.845 -15.215 1.00 30.56 139 LYS D O 1
ATOM 3868 N N . GLU D 1 110 ? -13.822 1.112 -15.882 1.00 30.91 140 GLU D N 1
ATOM 3869 C CA . GLU D 1 110 ? -14.632 1.965 -14.995 1.00 31.39 140 GLU D CA 1
ATOM 3870 C C . GLU D 1 110 ? -16.133 1.857 -15.278 1.00 31.82 140 GLU D C 1
ATOM 3871 O O . GLU D 1 110 ? -16.944 1.757 -14.347 1.00 32.29 140 GLU D O 1
ATOM 3877 N N . LYS D 1 111 ? -16.494 1.890 -16.560 1.00 31.20 141 LYS D N 1
ATOM 3878 C CA . LYS D 1 111 ? -17.897 1.804 -16.972 1.00 31.31 141 LYS D CA 1
ATOM 3879 C C . LYS D 1 111 ? -18.479 0.399 -16.803 1.00 30.85 141 LYS D C 1
ATOM 3880 O O . LYS D 1 111 ? -19.664 0.257 -16.484 1.00 30.90 141 LYS D O 1
ATOM 3884 N N . LEU D 1 112 ? -17.653 -0.627 -17.013 1.00 30.52 142 LEU D N 1
ATOM 3885 C CA . LEU D 1 112 ? -18.056 -2.015 -16.751 1.00 30.08 142 LEU D CA 1
ATOM 3886 C C . LEU D 1 112 ? -18.251 -2.290 -15.254 1.00 30.76 142 LEU D C 1
ATOM 3887 O O . LEU D 1 112 ? -19.082 -3.121 -14.888 1.00 31.23 142 LEU D O 1
ATOM 3892 N N . ALA D 1 113 ? -17.492 -1.599 -14.399 1.00 31.28 143 ALA D N 1
ATOM 3893 C CA . ALA D 1 113 ? -17.692 -1.668 -12.943 1.00 31.78 143 ALA D CA 1
ATOM 3894 C C . ALA D 1 113 ? -19.026 -1.031 -12.560 1.00 32.42 143 ALA D C 1
ATOM 3895 O O . ALA D 1 113 ? -19.828 -1.641 -11.849 1.00 33.19 143 ALA D O 1
ATOM 3897 N N . THR D 1 114 ? -19.258 0.184 -13.058 1.00 32.55 144 THR D N 1
ATOM 3898 C CA . THR D 1 114 ? -20.539 0.890 -12.908 1.00 32.80 144 THR D CA 1
ATOM 3899 C C . THR D 1 114 ? -21.721 0.094 -13.495 1.00 33.21 144 THR D C 1
ATOM 3900 O O . THR D 1 114 ? -22.838 0.158 -12.969 1.00 32.54 144 THR D O 1
ATOM 3904 N N . ALA D 1 115 ? -21.461 -0.649 -14.574 1.00 33.95 145 ALA D N 1
ATOM 3905 C CA . ALA D 1 115 ? -22.451 -1.552 -15.190 1.00 34.08 145 ALA D CA 1
ATOM 3906 C C . ALA D 1 115 ? -22.728 -2.839 -14.401 1.00 34.17 145 ALA D C 1
ATOM 3907 O O . ALA D 1 115 ? -23.659 -3.567 -14.738 1.00 34.39 145 ALA D O 1
ATOM 3909 N N . GLY D 1 116 ? -21.913 -3.131 -13.387 1.00 35.43 146 GLY D N 1
ATOM 3910 C CA . GLY D 1 116 ? -22.105 -4.283 -12.506 1.00 36.33 146 GLY D CA 1
ATOM 3911 C C . GLY D 1 116 ? -21.230 -5.489 -12.815 1.00 37.58 146 GLY D C 1
ATOM 3912 O O . GLY D 1 116 ? -21.451 -6.565 -12.259 1.00 37.96 146 GLY D O 1
ATOM 3913 N N . MET D 1 117 ? -20.225 -5.318 -13.673 1.00 38.75 147 MET D N 1
ATOM 3914 C CA . MET D 1 117 ? -19.378 -6.431 -14.097 1.00 39.97 147 MET D CA 1
ATOM 3915 C C . MET D 1 117 ? -18.128 -6.559 -13.225 1.00 40.74 147 MET D C 1
ATOM 3916 O O . MET D 1 117 ? -17.444 -5.571 -12.951 1.00 40.82 147 MET D O 1
ATOM 3921 N N . THR D 1 118 ? -17.860 -7.786 -12.782 1.00 42.08 148 THR D N 1
ATOM 3922 C CA . THR D 1 118 ? -16.635 -8.142 -12.060 1.00 42.68 148 THR D CA 1
ATOM 3923 C C . THR D 1 118 ? -16.195 -9.534 -12.498 1.00 43.41 148 THR D C 1
ATOM 3924 O O . THR D 1 118 ? -16.999 -10.309 -13.025 1.00 44.11 148 THR D O 1
ATOM 3928 N N . ASN D 1 119 ? -14.921 -9.843 -12.266 1.00 44.51 149 ASN D N 1
ATOM 3929 C CA . ASN D 1 119 ? -14.260 -10.999 -12.879 1.00 44.88 149 ASN D CA 1
ATOM 3930 C C . ASN D 1 119 ? -14.237 -10.804 -14.396 1.00 44.85 149 ASN D C 1
ATOM 3931 O O . ASN D 1 119 ? -14.775 -11.616 -15.156 1.00 44.77 149 ASN D O 1
ATOM 3933 N N . ILE D 1 120 ? -13.623 -9.694 -14.807 1.00 44.34 150 ILE D N 1
ATOM 3934 C CA . ILE D 1 120 ? -13.562 -9.265 -16.208 1.00 43.88 150 ILE D CA 1
ATOM 3935 C C . ILE D 1 120 ? -12.087 -9.083 -16.589 1.00 43.03 150 ILE D C 1
ATOM 3936 O O . ILE D 1 120 ? -11.653 -8.004 -17.009 1.00 43.31 150 ILE D O 1
ATOM 3941 N N . ALA D 1 121 ? -11.322 -10.160 -16.421 1.00 41.27 151 ALA D N 1
ATOM 3942 C CA . ALA D 1 121 ? -9.899 -10.181 -16.772 1.00 39.70 151 ALA D CA 1
ATOM 3943 C C . ALA D 1 121 ? -9.692 -10.205 -18.286 1.00 37.91 151 ALA D C 1
ATOM 3944 O O . ALA D 1 121 ? -8.728 -9.627 -18.788 1.00 37.55 151 ALA D O 1
ATOM 3946 N N . PHE D 1 122 ? -10.594 -10.886 -18.994 1.00 36.29 152 PHE D N 1
ATOM 3947 C CA . PHE D 1 122 ? -10.525 -11.029 -20.459 1.00 35.39 152 PHE D CA 1
ATOM 3948 C C . PHE D 1 122 ? -10.567 -9.714 -21.252 1.00 35.05 152 PHE D C 1
ATOM 3949 O O . PHE D 1 122 ? -10.076 -9.669 -22.383 1.00 35.16 152 PHE D O 1
ATOM 3957 N N . VAL D 1 123 ? -11.156 -8.664 -20.672 1.00 34.44 153 VAL D N 1
ATOM 3958 C CA . VAL D 1 123 ? -11.147 -7.318 -21.280 1.00 34.07 153 VAL D CA 1
ATOM 3959 C C . VAL D 1 123 ? -9.741 -6.807 -21.610 1.00 33.53 153 VAL D C 1
ATOM 3960 O O . VAL D 1 123 ? -9.550 -6.190 -22.657 1.00 33.68 153 VAL D O 1
ATOM 3964 N N . ASP D 1 124 ? -8.775 -7.072 -20.733 1.00 32.65 154 ASP D N 1
ATOM 3965 C CA . ASP D 1 124 ? -7.426 -6.500 -20.863 1.00 32.40 154 ASP D CA 1
ATOM 3966 C C . ASP D 1 124 ? -6.661 -6.947 -22.115 1.00 32.46 154 ASP D C 1
ATOM 3967 O O . ASP D 1 124 ? -5.927 -6.150 -22.705 1.00 32.35 154 ASP D O 1
ATOM 3972 N N . GLU D 1 125 ? -6.862 -8.205 -22.513 1.00 32.31 155 GLU D N 1
ATOM 3973 C CA . GLU D 1 125 ? -6.047 -8.882 -23.538 1.00 32.20 155 GLU D CA 1
ATOM 3974 C C . GLU D 1 125 ? -5.835 -8.100 -24.857 1.00 31.51 155 GLU D C 1
ATOM 3975 O O . GLU D 1 125 ? -4.684 -7.818 -25.207 1.00 31.82 155 GLU D O 1
ATOM 3981 N N . PRO D 1 126 ? -6.923 -7.746 -25.581 1.00 30.50 156 PRO D N 1
ATOM 3982 C CA . PRO D 1 126 ? -6.726 -7.061 -26.869 1.00 29.86 156 PRO D CA 1
ATOM 3983 C C . PRO D 1 126 ? -6.187 -5.634 -26.761 1.00 28.92 156 PRO D C 1
ATOM 3984 O O . PRO D 1 126 ? -5.499 -5.176 -27.676 1.00 29.43 156 PRO D O 1
ATOM 3988 N N . PHE D 1 127 ? -6.508 -4.940 -25.672 1.00 27.52 157 PHE D N 1
ATOM 3989 C CA . PHE D 1 127 ? -5.934 -3.620 -25.409 1.00 26.80 157 PHE D CA 1
ATOM 3990 C C . PHE D 1 127 ? -4.423 -3.720 -25.205 1.00 26.05 157 PHE D C 1
ATOM 3991 O O . PHE D 1 127 ? -3.668 -2.942 -25.783 1.00 26.03 157 PHE D O 1
ATOM 3999 N N . ASP D 1 128 ? -3.997 -4.687 -24.394 1.00 25.51 158 ASP D N 1
ATOM 4000 C CA . ASP D 1 128 ? -2.573 -4.912 -24.126 1.00 25.20 158 ASP D CA 1
ATOM 4001 C C . ASP D 1 128 ? -1.834 -5.394 -25.370 1.00 25.72 158 ASP D C 1
ATOM 4002 O O . ASP D 1 128 ? -0.700 -4.987 -25.605 1.00 26.03 158 ASP D O 1
ATOM 4007 N N . TYR D 1 129 ? -2.478 -6.256 -26.157 1.00 26.09 159 TYR D N 1
ATOM 4008 C CA . TYR D 1 129 ? -1.874 -6.800 -27.376 1.00 26.53 159 TYR D CA 1
ATOM 4009 C C . TYR D 1 129 ? -1.613 -5.722 -28.429 1.00 27.21 159 TYR D C 1
ATOM 4010 O O . TYR D 1 129 ? -0.504 -5.635 -28.964 1.00 27.37 159 TYR D O 1
ATOM 4019 N N . ILE D 1 130 ? -2.622 -4.899 -28.710 1.00 28.09 160 ILE D N 1
ATOM 4020 C CA . ILE D 1 130 ? -2.472 -3.805 -29.681 1.00 28.64 160 ILE D CA 1
ATOM 4021 C C . ILE D 1 130 ? -1.518 -2.748 -29.112 1.00 29.36 160 ILE D C 1
ATOM 4022 O O . ILE D 1 130 ? -0.709 -2.184 -29.850 1.00 29.68 160 ILE D O 1
ATOM 4027 N N . ALA D 1 131 ? -1.603 -2.494 -27.804 1.00 29.83 161 ALA D N 1
ATOM 4028 C CA . ALA D 1 131 ? -0.636 -1.625 -27.120 1.00 30.04 161 ALA D CA 1
ATOM 4029 C C . ALA D 1 131 ? 0.802 -2.137 -27.266 1.00 30.11 161 ALA D C 1
ATOM 4030 O O . ALA D 1 131 ? 1.709 -1.351 -27.541 1.00 30.45 161 ALA D O 1
ATOM 4032 N N . ARG D 1 132 ? 0.993 -3.447 -27.096 1.00 30.05 162 ARG D N 1
ATOM 4033 C CA . ARG D 1 132 ? 2.314 -4.088 -27.239 1.00 29.98 162 ARG D CA 1
ATOM 4034 C C . ARG D 1 132 ? 2.844 -4.054 -28.673 1.00 30.45 162 ARG D C 1
ATOM 4035 O O . ARG D 1 132 ? 4.024 -3.796 -28.886 1.00 31.15 162 ARG D O 1
ATOM 4043 N N . VAL D 1 133 ? 1.978 -4.317 -29.648 1.00 31.26 163 VAL D N 1
ATOM 4044 C CA . VAL D 1 133 ? 2.378 -4.305 -31.060 1.00 31.53 163 VAL D CA 1
ATOM 4045 C C . VAL D 1 133 ? 2.727 -2.881 -31.516 1.00 32.79 163 VAL D C 1
ATOM 4046 O O . VAL D 1 133 ? 3.680 -2.691 -32.266 1.00 32.70 163 VAL D O 1
ATOM 4050 N N . ILE D 1 134 ? 1.964 -1.892 -31.054 1.00 34.38 164 ILE D N 1
ATOM 4051 C CA . ILE D 1 134 ? 2.212 -0.484 -31.396 1.00 35.42 164 ILE D CA 1
ATOM 4052 C C . ILE D 1 134 ? 3.412 0.099 -30.625 1.00 36.25 164 ILE D C 1
ATOM 4053 O O . ILE D 1 134 ? 4.157 0.909 -31.182 1.00 36.55 164 ILE D O 1
ATOM 4058 N N . SER D 1 135 ? 3.600 -0.305 -29.364 1.00 37.38 165 SER D N 1
ATOM 4059 C CA . SER D 1 135 ? 4.682 0.239 -28.522 1.00 38.30 165 SER D CA 1
ATOM 4060 C C . SER D 1 135 ? 6.068 -0.195 -28.985 1.00 39.38 165 SER D C 1
ATOM 4061 O O . SER D 1 135 ? 6.946 0.645 -29.183 1.00 39.18 165 SER D O 1
ATOM 4064 N N . GLU D 1 136 ? 6.277 -1.505 -29.057 1.00 40.96 166 GLU D N 1
ATOM 4065 C CA . GLU D 1 136 ? 7.562 -2.047 -29.452 1.00 41.71 166 GLU D CA 1
ATOM 4066 C C . GLU D 1 136 ? 7.510 -2.042 -30.924 1.00 41.98 166 GLU D C 1
ATOM 4067 O O . GLU D 1 136 ? 6.486 -2.270 -31.473 1.00 41.54 166 GLU D O 1
ATOM 4073 N N . THR D 1 137 ? 8.614 -1.731 -31.557 1.00 42.29 167 THR D N 1
ATOM 4074 C CA . THR D 1 137 ? 8.665 -1.634 -32.996 1.00 42.79 167 THR D CA 1
ATOM 4075 C C . THR D 1 137 ? 9.811 -2.455 -33.505 1.00 42.50 167 THR D C 1
ATOM 4076 O O . THR D 1 137 ? 9.701 -3.073 -34.523 1.00 41.50 167 THR D O 1
#

Solvent-accessible surface area: 25291 Å² total; per-residue (Å²): 105,47,147,84,39,12,24,0,0,6,31,3,20,110,38,33,76,95,1,5,100,52,0,2,70,78,4,38,148,43,2,51,50,2,74,132,102,70,10,23,5,112,60,102,179,106,63,81,65,18,22,117,23,6,32,87,10,4,53,23,0,3,13,0,1,6,14,43,8,5,112,34,15,75,100,75,39,0,18,32,39,58,88,59,17,90,96,129,49,36,56,26,32,6,14,0,6,3,0,5,6,0,29,43,16,1,71,102,42,1,62,120,73,55,34,106,59,19,65,50,0,35,74,1,0,50,60,0,0,33,17,0,20,34,152,127,48,120,86,21,83,99,0,10,35,28,2,46,116,36,18,67,31,0,6,127,53,0,2,65,60,4,41,130,89,55,81,101,2,73,146,84,65,10,20,8,103,58,83,57,89,77,8,43,18,27,60,26,5,32,83,10,1,109,34,0,15,123,0,0,76,53,41,5,6,105,66,8,60,78,81,89,0,19,31,67,67,79,64,16,86,98,125,54,44,49,39,83,8,13,16,76,4,0,50,13,0,31,60,18,1,84,102,39,1,51,125,56,70,40,121,82,5,92,35,0,39,82,1,0,61,38,0,9,107,0,0,31,140,45,104,37,161,40,41,45,42,0,3,21,29,2,45,110,42,15,86,78,0,10,137,38,0,1,63,50,6,38,146,83,58,58,90,2,71,128,102,79,8,25,5,108,44,107,146,79,84,78,86,20,35,115,23,6,41,91,8,0,74,5,0,2,5,0,0,8,13,40,5,9,99,18,10,22,93,171,29,1,20,31,69,50,83,58,18,79,92,130,58,37,50,22,78,10,13,7,83,3,0,45,4,0,35,89,11,0,59,92,50,0,64,116,49,68,34,126,94,24,84,54,0,32,99,1,0,26,66,0,6,138,16,1,38,106,97,124,40,155,100,24,95,43,0,21,38,28,4,52,119,37,24,77,90,1,7,113,45,0,2,61,26,3,32,85,2,30,19,85,2,78,48,104,76,6,27,2,108,57,106,169,96,71,77,58,17,20,120,25,5,53,104,8,2,132,32,0,18,119,0,1,67,49,46,6,6,104,57,8,96,103,104,64,0,11,12,81,21,3,47,15,29,2,87,58,41,42,21,76,11,13,8,34,5,0,45,1,0,30,89,3,2,85,77,30,3,65,122,56,62,32,110,96,19,86,41,0,33,85,1,0,36,42,0,8,138,15,0,24,114,80

CATH classification: 1.10.490.20

Secondary structure (DSSP, 8-state):
-HHHHHHHHHHHHHTHHHHHHHHHHHHHHH-GGGGSTTSTTSSHHHHHHHHHHHHHHHHHHHHHHHHTSGGGS-HHHHHHHHHHHHHHT--HHHHHHHHHHHHHHHHHHHHHHT-----GGGHHHHHHHHHHT--/-HHHHHHHHHHHHHTHHHHHHHHHHHHHHH-GGGGSTTSTTSSHHHHHHHHHHHHHHHHHHHHHHHHTSGGGS-HHHHHHHHHHHHHHT--HHHHHHHHHHHHHHHHHHHHHTT----STTHHHHHHHHHHHHH-/-HHHHHHHHHHHHHSHHHHHHHHHHHHHHH-GGGTSTTSTTSSHHHHHHHHHHHHHHHHHHHHHHHHTSGGGS-HHHHHHHHHHHHHHT--HHHHHHHHHHHHHHHHHHHHHTT----GGGHHHHHHHHHHHH--/-HHHHHHHHHHHHHTHHHHHHHHHHHHHHH-GGGGSTTSTTSSHHHHHHHHHHHHHHHHHHHHHHHTTSGGGS-HHHHHHHHHHHHHHT--HHHHHHHHHHHHHHHHHHHHHTT--S--TTHHHHHHHHHHHH--

B-factor: mean 36.47, std 7.49, range [24.07, 70.38]

Nearest PDB structures (foldseek):
  6hrk-assembly4_D  TM=9.941E-01  e=2.402E-17  Chroococcidiopsis thermalis PCC 7203
  7vea-assembly1_dR  TM=9.425E-01  e=3.802E-10  Thermosynechococcus vestitus BP-1
  7eyd-assembly1_Q9  TM=9.352E-01  e=4.199E-10  Nostoc sp. PCC 7120 = FACHB-418
  8uhe-assembly1_J  TM=9.418E-01  e=9.290E-10  Synechococcus sp. PCC 7335
  7scb-assembly1_AK  TM=9.416E-01  e=4.118E-09  Synechocystis sp. PCC 6803 substr. Kazusa

Organism: Chroococcidiopsis thermalis (strain PCC 7203) (NCBI:txid251229)

Radius of gyration: 27.53 Å; Cα contacts (8 Å, |Δi|>4): 648; chains: 4; bounding box: 74×59×70 Å

InterPro domains:
  IPR006245 Allophycocyanin, beta subunit [cd12126] (1-164)
  IPR009050 Globin-like superfamily [SSF46458] (1-164)
  IPR012128 Phycobilisome, alpha/beta subunit [PF00502] (8-163)
  IPR012128 Phycobilisome, alpha/beta subunit [PIRSF000081] (1-166)
  IPR038719 Phycobilisome, alpha/beta subunit superfamily [G3DSA:1.10.490.20] (1-165)

Foldseek 3Di:
DLVVLVVLLVLCVVCVLVLLVVLVVVLCVVVVVLCPPLHQCVDVVSVVVVSVVLSVLSVLLSVQSNVPHNPPPDLVVLLVVLVVCVVVSHDQQSVLSSLVSSLVSSVVSCVVVPDDPPPRSCGSSVVSSPSNPDD/DQVVLLVLLVLCVVCVPVLLVVLVVVLCVVVVVLCDPPHQCPDPVSVVVSSVVLSVLSNLLSVQSNVPALVVPDLVVLLVVLVVCVVVVHDQVSVLSSLVSSLVVSCVSCVVVVHNPCPRSVGSSVVSSCSNRPD/DLVVLLVLLVLCVVCVVVLLVVLVVVLCVVPVVLCDPPHQCPDPVSVVVVSVVLSVLSVQLSVQSNVPAQVPDDVVVLVVVLVVCVVVVHDQLSVLSSLVSSLVVSVVSVVVVVDDDCPRSVGSSNVSSVSSNPD/DLVVLVVLLVLCVVCVVVLLVQLVVVLCVVVVVLCDPPHQCPDVVSVVVVSVVLSVLSVLLSVQSNVPHLVVDDLVVLLVVLVVCVVVVHDQLSVLSSLVSSLVVSVVSCVVVVDDPPPRSVHNSNVSSVSSNPD